Protein AF-A0AAW5CG52-F1 (afdb_monomer)

Foldseek 3Di:
DDQLVVVVFKDWDDKDKPPPQWDTWDWAFDDCPPVGGHIDTDGDGALQSVADDPPPDKDKMKMKTKIAGPDPPDPDDRIDIDIDIDIDDDFDKAKDFAFDPVQADPVSQAGEWEFDDAPFFQRFQVSRWGKAQDQDPRTPDHMDIPRDDVRWFPVFPKWKDWCWKAQLNRIDRDDDQWDWDDTHRRIIITGDLPDASQLRRCQHPSHIKTKMFIWTATSSGDIGGHDIHMYGYHRFKDQDFDPDAAFEADQPFFTKTFRPDQQRMATPVRHTFWDKDKDWDKDKDKFWDFQPPDQDWDKDAKDKDWPFAKDKDFDKDKDKDAAFAKKKKWKKWKWFDPALPDPDIDTDDMFMFMDSDQVQRVQQRVVVCCVVPVPCCQPVVVRNGMYMDTDDMDMDGHNHMDMGMTTDDMDIDHTDIDMDHMDIDGDDFDDGDDDDPVDDDDQQDDDGRIGIHIDIDIDIDIDTGCCNRFFPKDFKDWPQVPKAKPDVVVPRDDDPQWDWDDDGSMITIHGNDDFDDDKMKIWIWMWMAGSSHIHIDIHIYIYHTD

Solvent-accessible surface area (backbone atoms only — not comparable to full-atom values): 31001 Å² total; per-residue (Å²): 130,53,75,52,56,47,59,72,41,40,42,87,69,51,57,42,41,41,64,82,79,42,62,48,44,45,84,42,83,41,76,58,92,80,80,52,73,42,72,39,83,46,75,66,74,58,63,46,52,71,40,67,59,61,87,98,40,72,48,72,40,39,35,37,36,34,29,32,47,73,55,91,86,53,96,63,66,68,60,50,76,49,77,48,78,45,79,46,64,70,83,69,75,46,76,50,76,45,78,18,72,94,33,28,43,97,82,69,61,30,37,56,43,55,50,52,79,72,90,48,50,78,30,52,38,84,64,54,38,38,73,41,64,51,39,47,64,47,30,72,52,83,77,41,64,47,74,73,47,79,84,50,31,44,89,64,76,44,36,74,44,78,69,33,37,27,47,49,74,47,77,39,77,82,78,78,36,68,43,80,43,75,56,38,64,59,17,27,45,35,54,43,78,83,31,63,65,49,22,51,11,34,50,37,95,67,18,26,36,35,36,35,36,34,30,30,47,32,61,30,67,37,74,43,84,69,48,77,44,34,38,37,46,50,46,61,65,44,68,45,69,60,76,87,41,59,36,52,59,33,78,86,81,35,29,71,39,75,61,81,46,93,51,35,30,21,35,72,87,67,46,63,45,31,72,71,48,76,44,74,48,76,44,81,43,75,48,77,42,73,57,92,82,68,88,51,59,53,76,47,75,56,50,75,44,80,75,44,79,58,51,77,50,76,41,72,48,82,47,74,44,52,60,73,38,70,36,16,38,17,25,35,33,34,32,38,32,96,42,74,85,58,86,65,74,43,80,71,49,73,33,74,25,48,22,85,37,66,67,48,1,42,52,26,9,48,51,54,39,43,72,76,49,69,62,58,50,42,80,72,49,77,74,61,27,37,36,64,43,80,77,45,77,44,83,44,62,31,90,46,75,46,75,47,64,39,72,78,47,79,50,80,45,80,57,46,72,47,77,46,77,59,48,81,45,79,52,80,76,67,78,84,80,80,88,53,93,90,57,91,81,54,80,69,44,73,60,84,49,26,33,31,37,78,40,84,44,67,48,81,41,84,41,52,22,40,36,49,20,54,14,70,66,56,71,70,44,72,41,79,87,70,41,33,32,74,44,70,93,60,76,25,38,71,58,91,47,50,48,78,46,77,58,79,58,27,41,39,42,34,38,77,53,79,83,57,87,64,70,48,43,40,40,30,40,30,36,35,39,33,48,64,36,53,44,70,43,65,43,47,37,37,39,34,48,118

Radius of gyration: 64.01 Å; Cα contacts (8 Å, |Δi|>4): 1192; chains: 1; bounding box: 187×38×123 Å

Structure (mmCIF, N/CA/C/O backbone):
data_AF-A0AAW5CG52-F1
#
_entry.id   AF-A0AAW5CG52-F1
#
loop_
_atom_site.group_PDB
_atom_site.id
_atom_site.type_symbol
_atom_site.label_atom_id
_atom_site.label_alt_id
_atom_site.label_comp_id
_atom_site.label_asym_id
_atom_site.label_entity_id
_atom_site.label_seq_id
_atom_site.pdbx_PDB_ins_code
_atom_site.Cartn_x
_atom_site.Cartn_y
_atom_site.Cartn_z
_atom_site.occupancy
_atom_site.B_iso_or_equiv
_atom_site.auth_seq_id
_atom_site.auth_comp_id
_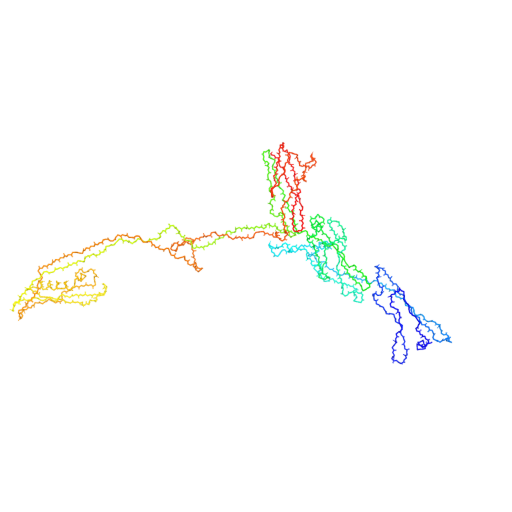atom_site.auth_asym_id
_atom_site.auth_atom_id
_atom_site.pdbx_PDB_model_num
ATOM 1 N N . MET A 1 1 ? -37.114 1.834 74.670 1.00 76.44 1 MET A N 1
ATOM 2 C CA . MET A 1 1 ? -36.264 0.642 74.522 1.00 76.44 1 MET A CA 1
ATOM 3 C C . MET A 1 1 ? -34.860 1.117 74.202 1.00 76.44 1 MET A C 1
ATOM 5 O O . MET A 1 1 ? -34.711 1.917 73.282 1.00 76.44 1 MET A O 1
ATOM 9 N N . SER A 1 2 ? -33.869 0.709 74.987 1.00 83.44 2 SER A N 1
ATOM 10 C CA . SER A 1 2 ? -32.454 0.960 74.707 1.00 83.44 2 SER A CA 1
ATOM 11 C C . SER A 1 2 ? -31.980 0.132 73.503 1.00 83.44 2 SER A C 1
ATOM 13 O O . SER A 1 2 ? -32.648 -0.808 73.071 1.00 83.44 2 SER A O 1
ATOM 15 N N . HIS A 1 3 ? -30.823 0.476 72.936 1.00 80.69 3 HIS A N 1
ATOM 16 C CA . HIS A 1 3 ? -30.243 -0.280 71.821 1.00 80.69 3 HIS A CA 1
ATOM 17 C C . HIS A 1 3 ? -29.968 -1.747 72.201 1.00 80.69 3 HIS A C 1
ATOM 19 O O . HIS A 1 3 ? -30.237 -2.657 71.420 1.00 80.69 3 HIS A O 1
ATOM 25 N N . GLU A 1 4 ? -29.484 -1.980 73.421 1.00 80.12 4 GLU A N 1
ATOM 26 C CA . GLU A 1 4 ? -29.243 -3.316 73.970 1.00 80.12 4 GLU A CA 1
ATOM 27 C C . GLU A 1 4 ? -30.553 -4.090 74.194 1.00 80.12 4 GLU A C 1
ATOM 29 O O . GLU A 1 4 ? -30.682 -5.237 73.766 1.00 80.12 4 GLU A O 1
ATOM 34 N N . GLU A 1 5 ? -31.569 -3.448 74.784 1.00 83.94 5 GLU A N 1
ATOM 35 C CA . GLU A 1 5 ? -32.899 -4.047 74.960 1.00 83.94 5 GLU A CA 1
ATOM 36 C C . GLU A 1 5 ? -33.520 -4.450 73.615 1.00 83.94 5 GLU A C 1
ATOM 38 O O . GLU A 1 5 ? -34.152 -5.503 73.515 1.00 83.94 5 GLU A O 1
ATOM 43 N N . PHE A 1 6 ? -33.308 -3.655 72.562 1.00 87.94 6 PHE A N 1
ATOM 44 C CA . PHE A 1 6 ? -33.774 -3.969 71.213 1.00 87.94 6 PHE A CA 1
ATOM 45 C C . PHE A 1 6 ? -33.135 -5.245 70.671 1.00 87.94 6 PHE A C 1
ATOM 47 O O . PHE A 1 6 ? -33.846 -6.172 70.273 1.00 87.94 6 PHE A O 1
ATOM 54 N N . TRP A 1 7 ? -31.807 -5.344 70.701 1.00 86.94 7 TRP A N 1
ATOM 55 C CA . TRP A 1 7 ? -31.115 -6.520 70.167 1.00 86.94 7 TRP A CA 1
ATOM 56 C C . TRP A 1 7 ? -31.292 -7.786 71.008 1.00 86.94 7 TRP A C 1
ATOM 58 O O . TRP A 1 7 ? -31.143 -8.884 70.466 1.00 86.94 7 TRP A O 1
ATOM 68 N N . ASN A 1 8 ? -31.659 -7.648 72.284 1.00 85.00 8 ASN A N 1
ATOM 69 C CA . ASN A 1 8 ? -32.071 -8.763 73.138 1.00 85.00 8 ASN A CA 1
ATOM 70 C C . ASN A 1 8 ? -33.519 -9.214 72.866 1.00 85.00 8 ASN A C 1
ATOM 72 O O . ASN A 1 8 ? -33.818 -10.404 72.963 1.00 85.00 8 ASN A O 1
ATOM 76 N N . THR A 1 9 ? -34.409 -8.296 72.474 1.00 88.81 9 THR A N 1
ATOM 77 C CA . THR A 1 9 ? -35.829 -8.593 72.198 1.00 88.81 9 THR A CA 1
ATOM 78 C C . THR A 1 9 ? -36.044 -9.253 70.831 1.00 88.81 9 THR A C 1
ATOM 80 O O . THR A 1 9 ? -36.913 -10.116 70.688 1.00 88.81 9 THR A O 1
ATOM 83 N N . TYR A 1 10 ? -35.256 -8.879 69.820 1.00 90.75 10 TYR A N 1
ATOM 84 C CA . TYR A 1 10 ? -35.473 -9.286 68.428 1.00 90.75 10 TYR A CA 1
ATOM 85 C C . TYR A 1 10 ? -34.396 -10.248 67.891 1.00 90.75 10 TYR A C 1
ATOM 87 O O . TYR A 1 10 ? -33.204 -10.107 68.168 1.00 90.75 10 TYR A O 1
ATOM 95 N N . GLU A 1 11 ? -34.790 -11.217 67.057 1.00 90.69 11 GLU A N 1
ATOM 96 C CA . GLU A 1 11 ? -33.871 -12.015 66.220 1.00 90.69 11 GLU A CA 1
ATOM 97 C C . GLU A 1 11 ? -34.181 -11.939 64.740 1.00 90.69 11 GLU A C 1
ATOM 99 O O . GLU A 1 11 ? -35.307 -11.675 64.335 1.00 90.69 11 GLU A O 1
ATOM 104 N N . PHE A 1 12 ? -33.157 -12.234 63.942 1.00 93.38 12 PHE A N 1
ATOM 105 C CA . PHE A 1 12 ? -33.277 -12.414 62.508 1.00 93.38 12 PHE A CA 1
ATOM 106 C C . PHE A 1 12 ? -34.342 -13.465 62.168 1.00 93.38 12 PHE A C 1
ATOM 108 O O . PHE A 1 12 ? -34.324 -14.574 62.704 1.00 93.38 12 PHE A O 1
ATOM 115 N N . LEU A 1 13 ? -35.259 -13.101 61.272 1.00 95.25 13 LEU A N 1
ATOM 116 C CA . LEU A 1 13 ? -36.261 -13.998 60.705 1.00 95.25 13 LEU A CA 1
ATOM 117 C C . LEU A 1 13 ? -35.936 -14.315 59.242 1.00 95.25 13 LEU A C 1
ATOM 119 O O . LEU A 1 13 ? -35.847 -15.483 58.876 1.00 95.25 13 LEU A O 1
ATOM 123 N N . SER A 1 14 ? -35.780 -13.289 58.404 1.00 95.75 14 SER A N 1
ATOM 124 C CA . SER A 1 14 ? -35.565 -13.459 56.963 1.00 95.75 14 SER A CA 1
ATOM 125 C C . SER A 1 14 ? -34.978 -12.205 56.324 1.00 95.75 14 SER A C 1
ATOM 127 O O . SER A 1 14 ? -35.132 -11.103 56.850 1.00 95.75 14 SER A O 1
ATOM 129 N N . ALA A 1 15 ? -34.374 -12.358 55.146 1.00 96.31 15 ALA A N 1
ATOM 130 C CA . ALA A 1 15 ? -33.978 -11.243 54.298 1.00 96.31 15 ALA A CA 1
ATOM 131 C C . ALA A 1 15 ? -34.286 -11.535 52.826 1.00 96.31 15 ALA A C 1
ATOM 133 O O . ALA A 1 15 ? -34.173 -12.677 52.382 1.00 96.31 15 ALA A O 1
ATOM 134 N N . THR A 1 16 ? -34.682 -10.507 52.080 1.00 96.00 16 THR A N 1
ATOM 135 C CA . THR A 1 16 ? -35.084 -10.610 50.669 1.00 96.00 16 THR A CA 1
ATOM 136 C C . THR A 1 16 ? -34.613 -9.398 49.876 1.00 96.00 16 THR A C 1
ATOM 138 O O . THR A 1 16 ? -34.483 -8.308 50.430 1.00 96.00 16 THR A O 1
ATOM 141 N N . THR A 1 17 ? -34.409 -9.570 48.572 1.00 95.94 17 THR A N 1
ATOM 142 C CA . THR A 1 17 ? -34.027 -8.514 47.622 1.00 95.94 17 THR A CA 1
ATOM 143 C C . THR A 1 17 ? -34.929 -8.541 46.393 1.00 95.94 17 THR A C 1
ATOM 145 O O . THR A 1 17 ? -35.410 -9.598 45.984 1.00 95.94 17 THR A O 1
ATOM 148 N N . THR A 1 18 ? -35.167 -7.373 45.801 1.00 90.88 18 THR A N 1
ATOM 149 C CA . THR A 1 18 ? -35.797 -7.233 44.484 1.00 90.88 18 THR A CA 1
ATOM 150 C C . THR A 1 18 ? -34.925 -6.317 43.622 1.00 90.88 18 THR A C 1
ATOM 152 O O . THR A 1 18 ? -34.644 -5.190 44.038 1.00 90.88 18 THR A O 1
ATOM 155 N N . PRO A 1 19 ? -34.488 -6.754 42.426 1.00 86.88 19 PRO A N 1
ATOM 156 C CA . PRO A 1 19 ? -34.724 -8.065 41.805 1.00 86.88 19 PRO A CA 1
ATOM 157 C C . PRO A 1 19 ? -33.973 -9.220 42.497 1.00 86.88 19 PRO A C 1
ATOM 159 O O . PRO A 1 19 ? -33.015 -8.997 43.236 1.00 86.88 19 PRO A O 1
ATOM 162 N N . MET A 1 20 ? -34.401 -10.461 42.231 1.00 81.62 20 MET A N 1
ATOM 163 C CA . MET A 1 20 ? -33.695 -11.668 42.685 1.00 81.62 20 MET A CA 1
ATOM 164 C C . MET A 1 20 ? -32.284 -11.742 42.077 1.00 81.62 20 MET A C 1
ATOM 166 O O . MET A 1 20 ? -32.078 -11.325 40.938 1.00 81.62 20 MET A O 1
ATOM 170 N N . GLY A 1 21 ? -31.325 -12.296 42.826 1.00 84.88 21 GLY A N 1
ATOM 171 C CA . GLY A 1 21 ? -29.920 -12.424 42.407 1.00 84.88 21 GLY A CA 1
ATOM 172 C C . GLY A 1 21 ? -28.967 -11.390 43.019 1.00 84.88 21 GLY A C 1
ATOM 173 O O . GLY A 1 21 ? -27.760 -11.530 42.858 1.00 84.88 21 GLY A O 1
ATOM 174 N N . ILE A 1 22 ? -29.491 -10.404 43.758 1.00 93.19 22 ILE A N 1
ATOM 175 C CA . ILE A 1 22 ? -28.695 -9.500 44.603 1.00 93.19 22 ILE A CA 1
ATOM 176 C C . ILE A 1 22 ? -28.504 -10.123 45.986 1.00 93.19 22 ILE A C 1
ATOM 178 O O . ILE A 1 22 ? -29.476 -10.606 46.580 1.00 93.19 22 ILE A O 1
ATOM 182 N N . THR A 1 23 ? -27.289 -10.044 46.526 1.00 95.19 23 THR A N 1
ATOM 183 C CA . THR A 1 23 ? -26.966 -10.453 47.898 1.00 95.19 23 THR A CA 1
ATOM 184 C C . THR A 1 23 ? -27.914 -9.788 48.891 1.00 95.19 23 THR A C 1
ATOM 186 O O . THR A 1 23 ? -28.120 -8.574 48.866 1.00 95.19 23 THR A O 1
ATOM 189 N N . VAL A 1 24 ? -28.526 -10.593 49.759 1.00 95.19 24 VAL A N 1
ATOM 190 C CA . VAL A 1 24 ? -29.488 -10.116 50.760 1.00 95.19 24 VAL A CA 1
ATOM 191 C C . VAL A 1 24 ? -28.786 -9.392 51.919 1.00 95.19 24 VAL A C 1
ATOM 193 O O . VAL A 1 24 ? -27.628 -9.689 52.214 1.00 95.19 24 VAL A O 1
ATOM 196 N N . PRO A 1 25 ? -29.456 -8.442 52.597 1.00 96.38 25 PRO A N 1
ATOM 197 C CA . PRO A 1 25 ? -28.904 -7.779 53.772 1.00 96.38 25 PRO A CA 1
ATOM 198 C C . PRO A 1 25 ? -28.652 -8.769 54.912 1.00 96.38 25 PRO A C 1
ATOM 200 O O . PRO A 1 25 ? -29.368 -9.759 55.078 1.00 96.38 25 PRO A O 1
ATOM 203 N N . THR A 1 26 ? -27.648 -8.471 55.726 1.00 94.50 26 THR A N 1
ATOM 204 C CA . THR A 1 26 ? -27.179 -9.298 56.836 1.00 94.50 26 THR A CA 1
ATOM 205 C C . THR A 1 26 ? -27.194 -8.520 58.147 1.00 94.50 26 THR A C 1
ATOM 207 O O . THR A 1 26 ? -27.181 -7.286 58.187 1.00 94.50 26 THR A O 1
ATOM 210 N N . LEU A 1 27 ? -27.238 -9.268 59.248 1.00 91.25 27 LEU A N 1
ATOM 211 C CA . LEU A 1 27 ? -27.072 -8.737 60.593 1.00 91.25 27 LEU A CA 1
ATOM 212 C C . LEU A 1 27 ? -25.641 -9.035 61.059 1.00 91.25 27 LEU A C 1
ATOM 214 O O . LEU A 1 27 ? -25.304 -10.188 61.317 1.00 91.25 27 LEU A O 1
ATOM 218 N N . GLU A 1 28 ? -24.807 -8.004 61.142 1.00 88.69 28 GLU A N 1
ATOM 219 C CA . GLU A 1 28 ? -23.391 -8.086 61.510 1.00 88.69 28 GLU A CA 1
ATOM 220 C C . GLU A 1 28 ? -23.169 -7.676 62.974 1.00 88.69 28 GLU A C 1
ATOM 222 O O . GLU A 1 28 ? -23.951 -6.919 63.559 1.00 88.69 28 GLU A O 1
ATOM 227 N N . SER A 1 29 ? -22.080 -8.158 63.578 1.00 83.31 29 SER A N 1
ATOM 228 C CA . SER A 1 29 ? -21.650 -7.706 64.906 1.00 83.31 29 SER A CA 1
ATOM 229 C C . SER A 1 29 ? -21.247 -6.227 64.870 1.00 83.31 29 SER A C 1
ATOM 231 O O . SER A 1 29 ? -20.554 -5.772 63.958 1.00 83.31 29 SER A O 1
ATOM 233 N N . GLY A 1 30 ? -21.703 -5.455 65.854 1.00 74.38 30 GLY A N 1
ATOM 234 C CA . GLY A 1 30 ? -21.356 -4.049 66.033 1.00 74.38 30 GLY A CA 1
ATOM 235 C C . GLY A 1 30 ? -20.038 -3.843 66.789 1.00 74.38 30 GLY A C 1
ATOM 236 O O . GLY A 1 30 ? -19.299 -4.788 67.051 1.00 74.38 30 GLY A O 1
ATOM 237 N N . ASN A 1 31 ? -19.717 -2.582 67.100 1.00 68.88 31 ASN A N 1
ATOM 238 C CA . ASN A 1 31 ? -18.488 -2.243 67.823 1.00 68.88 31 ASN A CA 1
ATOM 239 C C . ASN A 1 31 ? -18.659 -2.569 69.316 1.00 68.88 31 ASN A C 1
ATOM 241 O O . ASN A 1 31 ? -19.675 -2.198 69.904 1.00 68.88 31 ASN A O 1
ATOM 245 N N . SER A 1 32 ? -17.690 -3.258 69.919 1.00 61.28 32 SER A N 1
ATOM 246 C CA . SER A 1 32 ? -17.800 -3.813 71.277 1.00 61.28 32 SER A CA 1
ATOM 247 C C . SER A 1 32 ? -17.046 -3.005 72.337 1.00 61.28 32 SER A C 1
ATOM 249 O O . SER A 1 32 ? -16.676 -3.563 73.369 1.00 61.28 32 SER A O 1
ATOM 251 N N . THR A 1 33 ? -16.772 -1.720 72.090 1.00 60.31 33 THR A N 1
ATOM 252 C CA . THR A 1 33 ? -15.869 -0.902 72.921 1.00 60.31 33 THR A CA 1
ATOM 253 C C . THR A 1 33 ? -16.277 -0.790 74.393 1.00 60.31 33 THR A C 1
ATOM 255 O O . THR A 1 33 ? -15.394 -0.598 75.218 1.00 60.31 33 THR A O 1
ATOM 258 N N . ASP A 1 34 ? -17.550 -1.032 74.733 1.00 57.59 34 ASP A N 1
ATOM 259 C CA . ASP A 1 34 ? -18.067 -0.930 76.109 1.00 57.59 34 ASP A CA 1
ATOM 260 C C . ASP A 1 34 ? -18.728 -2.225 76.631 1.00 57.59 34 ASP A C 1
ATOM 262 O O . ASP A 1 34 ? -19.533 -2.191 77.559 1.00 57.59 34 ASP A O 1
ATOM 266 N N . GLY A 1 35 ? -18.455 -3.386 76.021 1.00 57.56 35 GLY A N 1
ATOM 267 C CA . GLY A 1 35 ? -19.015 -4.673 76.475 1.00 57.56 35 GLY A CA 1
ATOM 268 C C . GLY A 1 35 ? -20.522 -4.868 76.230 1.00 57.56 35 GLY A C 1
ATOM 269 O O . GLY A 1 35 ? -21.061 -5.914 76.585 1.00 57.56 35 GLY A O 1
ATOM 270 N N . GLN A 1 36 ? -21.198 -3.911 75.585 1.00 60.28 36 GLN A N 1
ATOM 271 C CA . GLN A 1 36 ? -22.591 -4.040 75.146 1.00 60.28 36 GLN A CA 1
ATOM 272 C C . GLN A 1 36 ? -22.680 -4.751 73.786 1.00 60.28 36 GLN A C 1
ATOM 274 O O . GLN A 1 36 ? -21.950 -4.428 72.844 1.00 60.28 36 GLN A O 1
ATOM 279 N N . LEU A 1 37 ? -23.610 -5.706 73.662 1.00 61.94 37 LEU A N 1
ATOM 280 C CA . LEU A 1 37 ? -23.945 -6.361 72.394 1.00 61.94 37 LEU A CA 1
ATOM 281 C C . LEU A 1 37 ? -24.618 -5.352 71.455 1.00 61.94 37 LEU A C 1
ATOM 283 O O . LEU A 1 37 ? -25.829 -5.140 71.503 1.00 61.94 37 LEU A O 1
ATOM 287 N N . THR A 1 38 ? -23.840 -4.744 70.565 1.00 72.44 38 THR A N 1
ATOM 288 C CA . THR A 1 38 ? -24.375 -3.935 69.466 1.00 72.44 38 THR A CA 1
ATOM 289 C C . THR A 1 38 ? -24.405 -4.775 68.190 1.00 72.44 38 THR A C 1
ATOM 291 O O . THR A 1 38 ? -23.504 -5.578 67.942 1.00 72.44 38 THR A O 1
ATOM 294 N N . LYS A 1 39 ? -25.455 -4.639 67.372 1.00 83.69 39 LYS A N 1
ATOM 295 C CA . LYS A 1 39 ? -25.532 -5.247 66.032 1.00 83.69 39 LYS A CA 1
ATOM 296 C C . LYS A 1 39 ? -25.749 -4.167 64.982 1.00 83.69 39 LYS A C 1
ATOM 298 O O . LYS A 1 39 ? -26.276 -3.094 65.277 1.00 83.69 39 LYS A O 1
ATOM 303 N N . LYS A 1 40 ? -25.341 -4.451 63.750 1.00 86.69 40 LYS A N 1
ATOM 304 C CA . LYS A 1 40 ? -25.490 -3.568 62.590 1.00 86.69 40 LYS A CA 1
ATOM 305 C C . LYS A 1 40 ? -26.245 -4.300 61.492 1.00 86.69 40 LYS A C 1
ATOM 307 O O . LYS A 1 40 ? -25.965 -5.462 61.221 1.00 86.69 40 LYS A O 1
ATOM 312 N N . VAL A 1 41 ? -27.194 -3.621 60.858 1.00 90.44 41 VAL A N 1
ATOM 313 C CA . VAL A 1 41 ? -27.843 -4.134 59.647 1.00 90.44 41 VAL A CA 1
ATOM 314 C C . VAL A 1 41 ? -27.050 -3.619 58.453 1.00 90.44 41 VAL A C 1
ATOM 316 O O . VAL A 1 41 ? -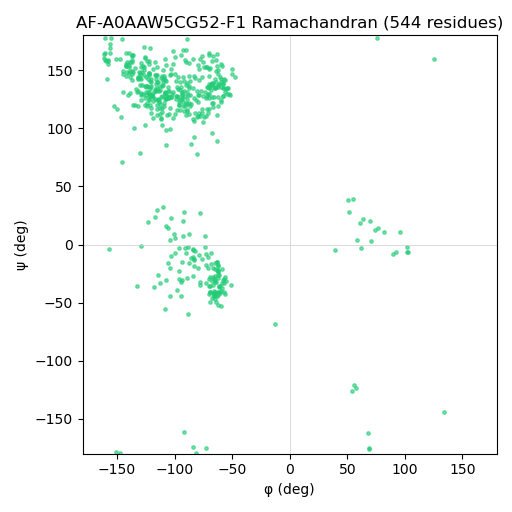26.916 -2.407 58.285 1.00 90.44 41 VAL A O 1
ATOM 319 N N . CYS A 1 42 ? -26.497 -4.521 57.651 1.00 91.69 42 CYS A N 1
ATOM 320 C CA . CYS A 1 42 ? -25.638 -4.181 56.523 1.00 91.69 42 CYS A CA 1
ATOM 321 C C . CYS A 1 42 ? -26.187 -4.783 55.234 1.00 91.69 42 CYS A C 1
ATOM 323 O O . CYS A 1 42 ? -26.576 -5.944 55.198 1.00 91.69 42 CYS A O 1
ATOM 325 N N . TRP A 1 43 ? -26.180 -4.005 54.155 1.00 94.56 43 TRP A N 1
ATOM 326 C CA . TRP A 1 43 ? -26.466 -4.511 52.818 1.00 94.56 43 TRP A CA 1
ATOM 327 C C . TRP A 1 43 ? -25.243 -4.287 51.934 1.00 94.56 43 TRP A C 1
ATOM 329 O O . TRP A 1 43 ? -24.891 -3.149 51.633 1.00 94.56 43 TRP A O 1
ATOM 339 N N . LYS A 1 44 ? -24.556 -5.378 51.588 1.00 91.94 44 LYS A N 1
ATOM 340 C CA . LYS A 1 44 ? -23.328 -5.377 50.787 1.00 91.94 44 LYS A CA 1
ATOM 341 C C . LYS A 1 44 ? -23.557 -6.247 49.558 1.00 91.94 44 LYS A C 1
ATOM 343 O O . LYS A 1 44 ? -23.937 -7.404 49.697 1.00 91.94 44 LYS A O 1
ATOM 348 N N . PHE A 1 45 ? -23.324 -5.684 48.382 1.00 90.88 45 PHE A N 1
ATOM 349 C CA . PHE A 1 45 ? -23.406 -6.371 47.096 1.00 90.88 45 PHE A CA 1
ATOM 350 C C . PHE A 1 45 ? -22.371 -5.774 46.143 1.00 90.88 45 PHE A C 1
ATOM 352 O O . PHE A 1 45 ? -21.881 -4.660 46.349 1.00 90.88 45 PHE A O 1
ATOM 359 N N . THR A 1 46 ? -22.012 -6.523 45.111 1.00 88.56 46 THR A N 1
ATOM 360 C CA . THR A 1 46 ? -21.024 -6.109 44.111 1.00 88.56 46 THR A CA 1
ATOM 361 C C . THR A 1 46 ? -21.674 -5.394 42.927 1.00 88.56 46 THR A C 1
ATOM 363 O O . THR A 1 46 ? -22.851 -5.595 42.627 1.00 88.56 46 THR A O 1
ATOM 366 N N . HIS A 1 47 ? -20.892 -4.600 42.186 1.00 85.25 47 HIS A N 1
ATOM 367 C CA . HIS A 1 47 ? -21.372 -3.961 40.955 1.00 85.25 47 HIS A CA 1
ATOM 368 C C . HIS A 1 47 ? -21.889 -4.991 39.933 1.00 85.25 47 HIS A C 1
ATOM 370 O O . HIS A 1 47 ? -22.872 -4.744 39.241 1.00 85.25 47 HIS A O 1
ATOM 376 N N . ARG A 1 48 ? -21.282 -6.186 39.892 1.00 86.88 48 ARG A N 1
ATOM 377 C CA . ARG A 1 48 ? -21.680 -7.282 38.999 1.00 86.88 48 ARG A CA 1
ATOM 378 C C . ARG A 1 48 ? -23.108 -7.770 39.247 1.00 86.88 48 ARG A C 1
ATOM 380 O O . ARG A 1 48 ? -23.806 -8.094 38.292 1.00 86.88 48 ARG A O 1
ATOM 387 N N . GLU A 1 49 ? -23.547 -7.803 40.503 1.00 90.25 49 GLU A N 1
ATOM 388 C CA . GLU A 1 49 ? -24.892 -8.262 40.874 1.00 90.25 49 GLU A CA 1
ATOM 389 C C . GLU A 1 49 ? -25.988 -7.328 40.350 1.00 90.25 49 GLU A C 1
ATOM 391 O O . GLU A 1 49 ? -27.084 -7.783 40.034 1.00 90.25 49 GLU A O 1
ATOM 396 N N . ILE A 1 50 ? -25.687 -6.037 40.166 1.00 88.06 50 ILE A N 1
ATOM 397 C CA . ILE A 1 50 ? -26.636 -5.056 39.618 1.00 88.06 50 ILE A CA 1
ATOM 398 C C . ILE A 1 50 ? -27.118 -5.476 38.220 1.00 88.06 50 ILE A C 1
ATOM 400 O O . ILE A 1 50 ? -28.285 -5.244 37.880 1.00 88.06 50 ILE A O 1
ATOM 404 N N . GLY A 1 51 ? -26.253 -6.129 37.436 1.00 86.06 51 GLY A N 1
ATOM 405 C CA . GLY A 1 51 ? -26.491 -6.472 36.035 1.00 86.06 51 GLY A CA 1
ATOM 406 C C . GLY A 1 51 ? -26.524 -5.246 35.117 1.00 86.06 51 GLY A C 1
ATOM 407 O O . GLY A 1 51 ? -26.291 -4.118 35.559 1.00 86.06 51 GLY A O 1
ATOM 408 N N . ASN A 1 52 ? -26.814 -5.479 33.835 1.00 85.25 52 ASN A N 1
ATOM 409 C CA . ASN A 1 52 ? -26.792 -4.431 32.815 1.00 85.25 52 ASN A CA 1
ATOM 410 C C . ASN A 1 52 ? -27.802 -3.311 33.103 1.00 85.25 52 ASN A C 1
ATOM 412 O O . ASN A 1 52 ? -28.961 -3.568 33.451 1.00 85.25 52 ASN A O 1
ATOM 416 N N . LEU A 1 53 ? -27.372 -2.072 32.883 1.00 85.50 53 LEU A N 1
ATOM 417 C CA . LEU A 1 53 ? -28.187 -0.868 32.961 1.00 85.50 53 LEU A CA 1
ATOM 418 C C . LEU A 1 53 ? -28.273 -0.237 31.562 1.00 85.50 53 LEU A C 1
ATOM 420 O O . LEU A 1 53 ? -27.278 0.295 31.049 1.00 85.50 53 LEU A O 1
ATOM 424 N N . PRO A 1 54 ? -29.459 -0.252 30.920 1.00 77.31 54 PRO A N 1
ATOM 425 C CA . PRO A 1 54 ? -29.670 0.469 29.672 1.00 77.31 54 PRO A CA 1
ATOM 426 C C . PRO A 1 54 ? -29.205 1.928 29.765 1.00 77.31 54 PRO A C 1
ATOM 428 O O . PRO A 1 54 ? -29.299 2.570 30.817 1.00 77.31 54 PRO A O 1
ATOM 431 N N . VAL A 1 55 ? -28.706 2.463 28.651 1.00 78.62 55 VAL A N 1
ATOM 432 C CA . VAL A 1 55 ? -28.264 3.863 28.565 1.00 78.62 55 VAL A CA 1
ATOM 433 C C . VAL A 1 55 ? -29.404 4.784 29.017 1.00 78.62 55 VAL A C 1
ATOM 435 O O . VAL A 1 55 ? -30.551 4.587 28.623 1.00 78.62 55 VAL A O 1
ATOM 438 N N . ASN A 1 56 ? -29.090 5.773 29.857 1.00 78.75 56 ASN A N 1
ATOM 439 C CA . ASN A 1 56 ? -30.049 6.726 30.435 1.00 78.75 56 ASN A CA 1
ATOM 440 C C . ASN A 1 56 ? -31.160 6.110 31.308 1.00 78.75 56 ASN A C 1
ATOM 442 O O . ASN A 1 56 ? -32.162 6.772 31.572 1.00 78.75 56 ASN A O 1
ATOM 446 N N . SER A 1 57 ? -30.990 4.876 31.787 1.00 79.88 57 SER A N 1
ATOM 447 C CA . SER A 1 57 ? -31.910 4.264 32.747 1.00 79.88 57 SER A CA 1
ATOM 448 C C . SER A 1 57 ? -31.344 4.270 34.169 1.00 79.88 57 SER A C 1
ATOM 450 O O . SER A 1 57 ? -30.129 4.221 34.386 1.00 79.88 57 SER A O 1
ATOM 452 N N . SER A 1 58 ? -32.245 4.322 35.149 1.00 85.06 58 SER A N 1
ATOM 453 C CA . SER A 1 58 ? -31.948 4.006 36.543 1.00 85.06 58 SER A CA 1
ATOM 454 C C . SER A 1 58 ? -32.628 2.701 36.927 1.00 85.06 58 SER A C 1
ATOM 456 O O . SER A 1 58 ? -33.711 2.382 36.432 1.00 85.06 58 SER A O 1
ATOM 458 N N . LYS A 1 59 ? -32.023 1.968 37.853 1.00 88.12 59 LYS A N 1
ATOM 459 C CA . LYS A 1 59 ? -32.595 0.756 38.431 1.00 88.12 59 LYS A CA 1
ATOM 460 C C . LYS A 1 59 ? -32.731 0.950 39.928 1.00 88.12 59 LYS A C 1
ATOM 462 O O . LYS A 1 59 ? -31.766 1.309 40.597 1.00 88.12 59 LYS A O 1
ATOM 467 N N . THR A 1 60 ? -33.922 0.694 40.447 1.00 91.38 60 THR A N 1
ATOM 468 C CA . THR A 1 60 ? -34.153 0.673 41.889 1.00 91.38 60 THR A CA 1
ATOM 469 C C . THR A 1 60 ? -33.936 -0.743 42.397 1.00 91.38 60 THR A C 1
ATOM 471 O O . THR A 1 60 ? -34.494 -1.700 41.859 1.00 91.38 60 THR A O 1
ATOM 474 N N . LEU A 1 61 ? -33.099 -0.872 43.416 1.00 93.00 61 LEU A N 1
ATOM 475 C CA . LEU A 1 61 ? -32.857 -2.097 44.156 1.00 93.00 61 LEU A CA 1
ATOM 476 C C . LEU A 1 61 ? -33.519 -1.935 45.520 1.00 93.00 61 LEU A C 1
ATOM 478 O O . LEU A 1 61 ? -33.238 -0.967 46.232 1.00 93.00 61 LEU A O 1
ATOM 482 N N . THR A 1 62 ? -34.373 -2.879 45.892 1.00 94.75 62 THR A N 1
ATOM 483 C CA . THR A 1 62 ? -34.966 -2.910 47.228 1.00 94.75 62 THR A CA 1
ATOM 484 C C . THR A 1 62 ? -34.505 -4.137 47.988 1.00 94.75 62 THR A C 1
ATOM 486 O O . THR A 1 62 ? -34.304 -5.212 47.417 1.00 94.75 62 THR A O 1
ATOM 489 N N . ALA A 1 63 ? -34.340 -3.983 49.296 1.00 96.50 63 ALA A N 1
ATOM 490 C CA . ALA A 1 63 ? -34.068 -5.093 50.187 1.00 96.50 63 ALA A CA 1
ATOM 491 C C . ALA A 1 63 ? -34.850 -4.957 51.484 1.00 96.50 63 ALA A C 1
ATOM 493 O O . ALA A 1 63 ? -35.115 -3.853 51.957 1.00 96.50 63 ALA A O 1
ATOM 494 N N . GLN A 1 64 ? -35.195 -6.090 52.079 1.00 96.44 64 GLN A N 1
ATOM 495 C CA . GLN A 1 64 ? -35.823 -6.141 53.388 1.00 96.44 64 GLN A CA 1
ATOM 496 C C . GLN A 1 64 ? -35.060 -7.097 54.290 1.00 96.44 64 GLN A C 1
ATOM 498 O O . GLN A 1 64 ? -34.691 -8.190 53.865 1.00 96.44 64 GLN A O 1
ATOM 503 N N . LEU A 1 65 ? -34.848 -6.688 55.540 1.00 97.00 65 LEU A N 1
ATOM 504 C CA . LEU A 1 65 ? -34.399 -7.553 56.624 1.00 97.00 65 LEU A CA 1
ATOM 505 C C . LEU A 1 65 ? -35.456 -7.531 57.722 1.00 97.00 65 LEU A C 1
ATOM 507 O O . LEU A 1 65 ? -35.750 -6.486 58.303 1.00 97.00 65 LEU A O 1
ATOM 511 N N . VAL A 1 66 ? -36.040 -8.693 57.987 1.00 96.75 66 VAL A N 1
ATOM 512 C CA . VAL A 1 66 ? -37.124 -8.864 58.948 1.00 96.75 66 VAL A CA 1
ATOM 513 C C . VAL A 1 66 ? -36.558 -9.476 60.217 1.00 96.75 66 VAL A C 1
ATOM 515 O O . VAL A 1 66 ? -35.915 -10.528 60.187 1.00 96.75 66 VAL A O 1
ATOM 518 N N . LEU A 1 67 ? -36.833 -8.825 61.339 1.00 94.94 67 LEU A N 1
ATOM 519 C CA . LEU A 1 67 ? -36.636 -9.373 62.668 1.00 94.94 67 LEU A CA 1
ATOM 520 C C . LEU A 1 67 ? -37.983 -9.790 63.258 1.00 94.94 67 LEU A C 1
ATOM 522 O O . LEU A 1 67 ? -38.990 -9.119 63.030 1.00 94.94 67 LEU A O 1
ATOM 526 N N . LYS A 1 68 ? -37.997 -10.858 64.053 1.00 94.44 68 LYS A N 1
ATOM 527 C CA . LYS A 1 68 ? -39.148 -11.267 64.867 1.00 94.44 68 LYS A CA 1
ATOM 528 C C . LYS A 1 68 ? -38.867 -11.038 66.346 1.00 94.44 68 LYS A C 1
ATOM 530 O O . LYS A 1 68 ? -37.732 -11.199 66.804 1.00 94.44 68 LYS A O 1
ATOM 535 N N . ASN A 1 69 ? -39.901 -10.668 67.084 1.00 93.31 69 ASN A N 1
ATOM 536 C CA . ASN A 1 69 ? -39.857 -10.576 68.535 1.00 93.31 69 ASN A CA 1
ATOM 537 C C . ASN A 1 69 ? -39.797 -11.987 69.137 1.00 93.31 69 ASN A C 1
ATOM 539 O O . ASN A 1 69 ? -40.587 -12.858 68.771 1.00 93.31 69 ASN A O 1
ATOM 543 N N . LYS A 1 70 ? -38.846 -12.228 70.041 1.00 89.12 70 LYS A N 1
ATOM 544 C CA . LYS A 1 70 ? -38.679 -13.526 70.716 1.00 89.12 70 LYS A CA 1
ATOM 545 C C . LYS A 1 70 ? -39.602 -13.700 71.916 1.00 89.12 70 LYS A C 1
ATOM 547 O O . LYS A 1 70 ? -39.773 -14.813 72.406 1.00 89.12 70 LYS A O 1
ATOM 552 N N . VAL A 1 71 ? -40.141 -12.599 72.429 1.00 83.44 71 VAL A N 1
ATOM 553 C CA . VAL A 1 71 ? -40.868 -12.547 73.693 1.00 83.44 71 VAL A CA 1
ATOM 554 C C . VAL A 1 71 ? -42.360 -12.465 73.388 1.00 83.44 71 VAL A C 1
ATOM 556 O O . VAL A 1 71 ? -42.889 -11.396 73.097 1.00 83.44 71 VAL A O 1
ATOM 559 N N . SER A 1 72 ? -43.052 -13.602 73.469 1.00 71.25 72 SER A N 1
ATOM 560 C CA . SER A 1 72 ? -44.481 -13.734 73.133 1.00 71.25 72 SER A CA 1
ATOM 561 C C . SER A 1 72 ? -45.425 -12.894 74.005 1.00 71.25 72 SER A C 1
ATOM 563 O O . SER A 1 72 ? -46.558 -12.645 73.609 1.00 71.25 72 SER A O 1
ATOM 565 N N . THR A 1 73 ? -44.971 -12.446 75.178 1.00 74.62 73 THR A N 1
ATOM 566 C CA . THR A 1 73 ? -45.740 -11.635 76.140 1.00 74.62 73 THR A CA 1
ATOM 567 C C . THR A 1 73 ? -45.344 -10.155 76.142 1.00 74.62 73 THR A C 1
ATOM 569 O O . THR A 1 73 ? -45.805 -9.390 76.987 1.00 74.62 73 THR A O 1
ATOM 572 N N . SER A 1 74 ? -44.438 -9.748 75.251 1.00 78.12 74 SER A N 1
ATOM 573 C CA . SER A 1 74 ? -43.950 -8.373 75.154 1.00 78.12 74 SER A CA 1
ATOM 574 C C . SER A 1 74 ? -44.986 -7.465 74.485 1.00 78.12 74 SER A C 1
ATOM 576 O O . SER A 1 74 ? -45.648 -7.869 73.535 1.00 78.12 74 SER A O 1
ATOM 578 N N . SER A 1 75 ? -45.089 -6.209 74.933 1.00 82.62 75 SER A N 1
ATOM 579 C CA . SER A 1 75 ? -45.881 -5.165 74.260 1.00 82.62 75 SER A CA 1
ATOM 580 C C . SER A 1 75 ? -45.235 -4.650 72.965 1.00 82.62 75 SER A C 1
ATOM 582 O O . SER A 1 75 ? -45.789 -3.777 72.296 1.00 82.62 75 SER A O 1
ATOM 584 N N . CYS A 1 76 ? -44.048 -5.152 72.616 1.00 86.94 76 CYS A N 1
ATOM 585 C CA . CYS A 1 76 ? -43.318 -4.743 71.424 1.00 86.94 76 CYS A CA 1
ATOM 586 C C . CYS A 1 76 ? -43.887 -5.411 70.159 1.00 86.94 76 CYS A C 1
ATOM 588 O O . CYS A 1 76 ? -44.381 -6.538 70.241 1.00 86.94 76 CYS A O 1
ATOM 590 N N . PRO A 1 77 ? -43.773 -4.762 68.984 1.00 90.50 77 PRO A N 1
ATOM 591 C CA . PRO A 1 77 ? -44.226 -5.318 67.709 1.00 90.50 77 PRO A CA 1
ATOM 592 C C . PRO A 1 77 ? -43.780 -6.764 67.464 1.00 90.50 77 PRO A C 1
ATOM 594 O O . PRO A 1 77 ? -42.658 -7.135 67.795 1.00 90.50 77 PRO A O 1
ATOM 597 N N . GLU A 1 78 ? -44.630 -7.573 66.823 1.00 91.69 78 GLU A N 1
ATOM 598 C CA . GLU A 1 78 ? -44.297 -8.964 66.468 1.00 91.69 78 GLU A CA 1
ATOM 599 C C . GLU A 1 78 ? -43.099 -9.034 65.505 1.00 91.69 78 GLU A C 1
ATOM 601 O O . GLU A 1 78 ? -42.261 -9.936 65.593 1.00 91.69 78 GLU A O 1
ATOM 606 N N . LYS A 1 79 ? -42.998 -8.058 64.593 1.00 93.56 79 LYS A N 1
ATOM 607 C CA . LYS A 1 79 ? -41.933 -7.957 63.595 1.00 93.56 79 LYS A CA 1
ATOM 608 C C . LYS A 1 79 ? -41.432 -6.529 63.459 1.00 93.56 79 LYS A C 1
ATOM 610 O O . LYS A 1 79 ? -42.204 -5.576 63.531 1.00 93.56 79 LYS A O 1
ATOM 615 N N . VAL A 1 80 ? -40.141 -6.407 63.179 1.00 93.56 80 VAL A N 1
ATOM 616 C CA . VAL A 1 80 ? -39.500 -5.159 62.757 1.00 93.56 80 VAL A CA 1
ATOM 617 C C . VAL A 1 80 ? -38.900 -5.390 61.380 1.00 93.56 80 VAL A C 1
ATOM 619 O O . VAL A 1 80 ? -38.186 -6.368 61.174 1.00 93.56 80 VAL A O 1
ATOM 622 N N . ILE A 1 81 ? -39.204 -4.506 60.431 1.00 95.50 81 ILE A N 1
ATOM 623 C CA . ILE A 1 81 ? -38.753 -4.621 59.042 1.00 95.50 81 ILE A CA 1
ATOM 624 C C . ILE A 1 81 ? -37.834 -3.445 58.739 1.00 95.50 81 ILE A C 1
ATOM 626 O O . ILE A 1 81 ? -38.265 -2.294 58.736 1.00 95.50 81 ILE A O 1
ATOM 630 N N . PHE A 1 82 ? -36.575 -3.743 58.446 1.00 95.38 82 PHE A N 1
ATOM 631 C CA . PHE A 1 82 ? -35.655 -2.782 57.857 1.00 95.38 82 PHE A CA 1
ATOM 632 C C . PHE A 1 82 ? -35.821 -2.837 56.347 1.00 95.38 82 PHE A C 1
ATOM 634 O O . PHE A 1 82 ? -35.614 -3.893 55.753 1.00 95.38 82 PHE A O 1
ATOM 641 N N . THR A 1 83 ? -36.205 -1.715 55.741 1.00 95.12 83 THR A N 1
ATOM 642 C CA . THR A 1 83 ? -36.332 -1.592 54.285 1.00 95.12 83 THR A CA 1
ATOM 643 C C . THR A 1 83 ? -35.204 -0.723 53.756 1.00 95.12 83 THR A C 1
ATOM 645 O O . THR A 1 83 ? -34.965 0.371 54.266 1.00 95.12 83 THR A O 1
ATOM 648 N N . PHE A 1 84 ? -34.525 -1.220 52.731 1.00 94.75 84 PHE A N 1
ATOM 649 C CA . PHE A 1 84 ? -33.511 -0.509 51.973 1.00 94.75 84 PHE A CA 1
ATOM 650 C C . PHE A 1 84 ? -34.052 -0.240 50.579 1.00 94.75 84 PHE A C 1
ATOM 652 O O . PHE A 1 84 ? -34.608 -1.137 49.944 1.00 94.75 84 PHE A O 1
ATOM 659 N N . GLU A 1 85 ? -33.838 0.974 50.096 1.00 94.62 85 GLU A N 1
ATOM 660 C CA . GLU A 1 85 ? -34.125 1.357 48.723 1.00 94.62 85 GLU A CA 1
ATOM 661 C C . GLU A 1 85 ? -32.929 2.142 48.191 1.00 94.62 85 GLU A C 1
ATOM 663 O O . GLU A 1 85 ? -32.533 3.157 48.764 1.00 94.62 85 GLU A O 1
ATOM 668 N N . ILE A 1 86 ? -32.316 1.633 47.125 1.00 92.06 86 ILE A N 1
ATOM 669 C CA . ILE A 1 86 ? -31.170 2.259 46.469 1.00 92.06 86 ILE A CA 1
ATOM 670 C C . ILE A 1 86 ? -31.509 2.420 44.994 1.00 92.06 86 ILE A C 1
ATOM 672 O O . ILE A 1 86 ? -31.831 1.450 44.314 1.00 92.06 86 ILE A O 1
ATOM 676 N N . SER A 1 87 ? -31.389 3.643 44.486 1.00 90.12 87 SER A N 1
ATOM 677 C CA . SER A 1 87 ? -31.444 3.911 43.052 1.00 90.12 87 SER A CA 1
ATOM 678 C C . SER A 1 87 ? -30.027 3.973 42.498 1.00 90.12 87 SER A C 1
ATOM 680 O O . SER A 1 87 ? -29.216 4.789 42.939 1.00 90.12 87 SER A O 1
ATOM 682 N N . VAL A 1 88 ? -29.717 3.098 41.544 1.00 89.12 88 VAL A N 1
ATOM 683 C CA . VAL A 1 88 ? -28.437 3.087 40.832 1.00 89.12 88 VAL A CA 1
ATOM 684 C C . VAL A 1 88 ? -28.632 3.589 39.409 1.00 89.12 88 VAL A C 1
ATOM 686 O O . VAL A 1 88 ? -29.625 3.284 38.747 1.00 89.12 88 VAL A O 1
ATOM 689 N N . LYS A 1 89 ? -27.664 4.366 38.929 1.00 87.75 89 LYS A N 1
ATOM 690 C CA . LYS A 1 89 ? -27.631 4.887 37.564 1.00 87.75 89 LYS A CA 1
ATOM 691 C C . LYS A 1 89 ? -26.311 4.534 36.909 1.00 87.75 89 LYS A C 1
ATOM 693 O O . LYS A 1 89 ? -25.291 4.401 37.587 1.00 87.75 89 LYS A O 1
ATOM 698 N N . ARG A 1 90 ? -26.342 4.429 35.586 1.00 86.06 90 ARG A N 1
ATOM 699 C CA . ARG A 1 90 ? -25.142 4.220 34.787 1.00 86.06 90 ARG A CA 1
ATOM 700 C C . ARG A 1 90 ? -24.183 5.418 34.951 1.00 86.06 90 ARG A C 1
ATOM 702 O O . ARG A 1 90 ? -24.637 6.554 34.780 1.00 86.06 90 ARG A O 1
ATOM 709 N N . PRO A 1 91 ? -22.904 5.210 35.311 1.00 83.56 91 PRO A N 1
ATOM 710 C CA . PRO A 1 91 ? -21.930 6.295 35.412 1.00 83.56 91 PRO A CA 1
ATOM 711 C C . PRO A 1 91 ? -21.678 6.942 34.048 1.00 83.56 91 PRO A C 1
ATOM 713 O O . PRO A 1 91 ? -21.781 6.293 33.008 1.00 83.56 91 PRO A O 1
ATOM 716 N N . ALA A 1 92 ? -21.357 8.234 34.055 1.00 85.31 92 ALA A N 1
ATOM 717 C CA . ALA A 1 92 ? -20.960 8.952 32.851 1.00 85.31 92 ALA A CA 1
ATOM 718 C C . ALA A 1 92 ? -19.446 8.817 32.649 1.00 85.31 92 ALA A C 1
ATOM 720 O O . ALA A 1 92 ? -18.684 8.995 33.597 1.00 85.31 92 ALA A O 1
ATOM 721 N N . LEU A 1 93 ? -19.034 8.526 31.415 1.00 88.38 93 LEU A N 1
ATOM 722 C CA . LEU A 1 93 ? -17.638 8.534 30.991 1.00 88.38 93 LEU A CA 1
ATOM 723 C C . LEU A 1 93 ? -17.453 9.594 29.912 1.00 88.38 93 LEU A C 1
ATOM 725 O O . LEU A 1 93 ? -18.227 9.633 28.953 1.00 88.38 93 LEU A O 1
ATOM 729 N N . THR A 1 94 ? -16.401 10.394 30.044 1.00 90.06 94 THR A N 1
ATOM 730 C CA . THR A 1 94 ? -16.009 11.380 29.032 1.00 90.06 94 THR A CA 1
ATOM 731 C C . THR A 1 94 ? -14.657 10.987 28.451 1.00 90.06 94 THR A C 1
ATOM 733 O O . THR A 1 94 ? -13.692 10.794 29.190 1.00 90.06 94 THR A O 1
ATOM 736 N N . LEU A 1 95 ? -14.589 10.853 27.124 1.00 91.31 95 LEU A N 1
ATOM 737 C CA . LEU A 1 95 ? -13.352 10.575 26.398 1.00 91.31 95 LEU A CA 1
ATOM 738 C C . LEU A 1 95 ? -12.703 11.881 25.935 1.00 91.31 95 LEU A C 1
ATOM 740 O O . LEU A 1 95 ? -13.304 12.631 25.166 1.00 91.31 95 LEU A O 1
ATOM 744 N N . THR A 1 96 ? -11.439 12.071 26.304 1.00 91.00 96 THR A N 1
ATOM 745 C CA . THR A 1 96 ? -10.587 13.150 25.796 1.00 91.00 96 THR A CA 1
ATOM 746 C C . THR A 1 96 ? -9.487 12.550 24.922 1.00 91.00 96 THR A C 1
ATOM 748 O O . THR A 1 96 ? -8.623 11.810 25.399 1.00 91.00 96 THR A O 1
ATOM 751 N N . VAL A 1 97 ? -9.535 12.855 23.622 1.00 90.12 97 VAL A N 1
ATOM 752 C CA . VAL A 1 97 ? -8.559 12.425 22.606 1.00 90.12 97 VAL A CA 1
ATOM 753 C C . VAL A 1 97 ? -8.258 13.561 21.635 1.00 90.12 97 VAL A C 1
ATOM 755 O O . VAL A 1 97 ? -9.099 14.428 21.405 1.00 90.12 97 VAL A O 1
ATOM 758 N N . THR A 1 98 ? -7.071 13.522 21.034 1.00 91.44 98 THR A N 1
ATOM 759 C CA . THR A 1 98 ? -6.666 14.423 19.949 1.00 91.44 98 THR A CA 1
ATOM 760 C C . THR A 1 98 ? -6.196 13.580 18.771 1.00 91.44 98 THR A C 1
ATOM 762 O O . THR A 1 98 ? -5.259 12.794 18.918 1.00 91.44 98 THR A O 1
ATOM 765 N N . GLU A 1 99 ? -6.844 13.719 17.618 1.00 92.19 99 GLU A N 1
ATOM 766 C CA . GLU A 1 99 ? -6.500 13.021 16.378 1.00 92.19 99 GLU A CA 1
ATOM 767 C C . GLU A 1 99 ? -5.125 13.443 15.859 1.00 92.19 99 GLU A C 1
ATOM 769 O O . GLU A 1 99 ? -4.818 14.634 15.779 1.00 92.19 99 GLU A O 1
ATOM 774 N N . ASN A 1 100 ? -4.314 12.467 15.458 1.00 90.69 100 ASN A N 1
ATOM 775 C CA . ASN A 1 100 ? -3.025 12.717 14.824 1.00 90.69 100 ASN A CA 1
ATOM 776 C C . ASN A 1 100 ? -3.192 12.997 13.320 1.00 90.69 100 ASN A C 1
ATOM 778 O O . ASN A 1 100 ? -3.537 12.107 12.542 1.00 90.69 100 ASN A O 1
ATOM 782 N N . GLU A 1 101 ? -2.901 14.225 12.899 1.00 88.50 101 GLU A N 1
ATOM 783 C CA . GLU A 1 101 ? -3.101 14.702 11.522 1.00 88.50 101 GLU A CA 1
ATOM 784 C C . GLU A 1 101 ? -2.268 13.956 10.471 1.00 88.50 101 GLU A C 1
ATOM 786 O O . GLU A 1 101 ? -2.610 13.984 9.294 1.00 88.50 101 GLU A O 1
ATOM 791 N N . GLN A 1 102 ? -1.219 13.232 10.876 1.00 86.75 102 GLN A N 1
ATOM 792 C CA . GLN A 1 102 ? -0.469 12.352 9.974 1.00 86.75 102 GLN A CA 1
ATOM 793 C C . GLN A 1 102 ? -1.320 11.183 9.449 1.00 86.75 102 GLN A C 1
ATOM 795 O O . GLN A 1 102 ? -1.083 10.676 8.354 1.00 86.75 102 GLN A O 1
ATOM 800 N N . TYR A 1 103 ? -2.285 10.731 10.246 1.00 88.12 103 TYR A N 1
ATOM 801 C CA . TYR A 1 103 ? -3.052 9.511 9.997 1.00 88.12 103 TYR A CA 1
ATOM 802 C C . TYR A 1 103 ? -4.516 9.802 9.676 1.00 88.12 103 TYR A C 1
ATOM 804 O O . TYR A 1 103 ? -5.151 9.076 8.910 1.00 88.12 103 TYR A O 1
ATOM 812 N N . TRP A 1 104 ? -5.071 10.856 10.267 1.00 91.12 104 TRP A N 1
ATOM 813 C CA . TRP A 1 104 ? -6.442 11.273 10.015 1.00 91.12 104 TRP A CA 1
ATOM 814 C C . TRP A 1 104 ? -6.535 12.133 8.763 1.00 91.12 104 TRP A C 1
ATOM 816 O O . TRP A 1 104 ? -5.658 12.941 8.469 1.00 91.12 104 TRP A O 1
ATOM 826 N N . ASN A 1 105 ? -7.634 11.985 8.028 1.00 84.94 105 ASN A N 1
ATOM 827 C CA . ASN A 1 105 ? -7.936 12.880 6.922 1.00 84.94 105 ASN A CA 1
ATOM 828 C C . ASN A 1 105 ? -8.153 14.323 7.423 1.00 84.94 105 ASN A C 1
ATOM 830 O O . ASN A 1 105 ? -8.403 14.570 8.602 1.00 84.94 105 ASN A O 1
ATOM 834 N N . THR A 1 106 ? -8.113 15.295 6.510 1.00 81.00 106 THR A N 1
ATOM 835 C CA . THR A 1 106 ? -8.258 16.726 6.840 1.00 81.00 106 THR A CA 1
ATOM 836 C C . THR A 1 106 ? -9.562 17.045 7.578 1.00 81.00 106 THR A C 1
ATOM 838 O O . THR A 1 106 ? -9.612 17.963 8.390 1.00 81.00 106 THR A O 1
ATOM 841 N N . GLN A 1 107 ? -10.621 16.272 7.321 1.00 81.50 107 GLN A N 1
ATOM 842 C CA . GLN A 1 107 ? -11.922 16.417 7.979 1.00 81.50 107 GLN A CA 1
ATOM 843 C C . GLN A 1 107 ? -11.999 15.727 9.351 1.00 81.50 107 GLN A C 1
ATOM 845 O O . GLN A 1 107 ? -13.022 15.842 10.022 1.00 81.50 107 GLN A O 1
ATOM 850 N N . LYS A 1 108 ? -10.957 14.990 9.758 1.00 81.12 108 LYS A N 1
ATOM 851 C CA . LYS A 1 108 ? -10.900 14.147 10.965 1.00 81.12 108 LYS A CA 1
ATOM 852 C C . LYS A 1 108 ? -12.082 13.171 11.072 1.00 81.12 108 LYS A C 1
ATOM 854 O O . LYS A 1 108 ? -12.489 12.775 12.158 1.00 81.12 108 LYS A O 1
ATOM 859 N N . SER A 1 109 ? -12.633 12.777 9.923 1.00 79.00 109 SER A N 1
ATOM 860 C CA . SER A 1 109 ? -13.774 11.867 9.791 1.00 79.00 109 SER A CA 1
ATOM 861 C C . SER A 1 109 ? -13.347 10.422 9.535 1.00 79.00 109 SER A C 1
ATOM 863 O O . SER A 1 109 ? -14.101 9.496 9.836 1.00 79.00 109 SER A O 1
ATOM 865 N N . ALA A 1 110 ? -12.131 10.220 9.017 1.00 88.19 110 ALA A N 1
ATOM 866 C CA . ALA A 1 110 ? -11.575 8.900 8.762 1.00 88.19 110 ALA A CA 1
ATOM 867 C C . ALA A 1 110 ? -10.063 8.847 9.004 1.00 88.19 110 ALA A C 1
ATOM 869 O O . ALA A 1 110 ? -9.334 9.804 8.741 1.00 88.19 110 ALA A O 1
ATOM 870 N N . TYR A 1 111 ? -9.612 7.686 9.457 1.00 90.25 111 TYR A N 1
ATOM 8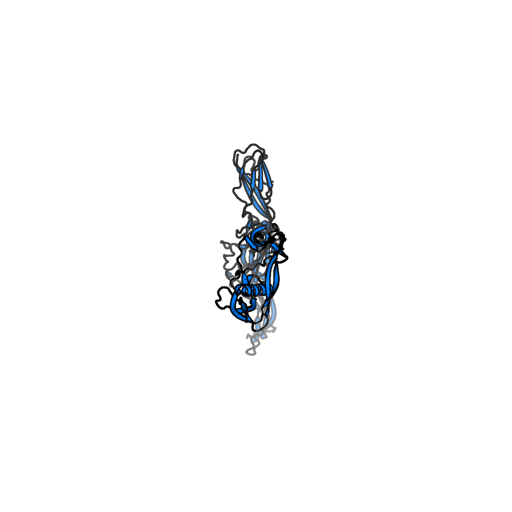71 C CA . TYR A 1 111 ? -8.221 7.275 9.561 1.00 90.25 111 TYR A CA 1
ATOM 872 C C . TYR A 1 111 ? -7.794 6.594 8.254 1.00 90.25 111 TYR A C 1
ATOM 874 O O . TYR A 1 111 ? -8.399 5.601 7.854 1.00 90.25 111 TYR A O 1
ATOM 882 N N . ASN A 1 112 ? -6.776 7.116 7.572 1.00 92.19 112 ASN A N 1
ATOM 883 C CA . ASN A 1 112 ? -6.270 6.536 6.329 1.00 92.19 112 ASN A CA 1
ATOM 884 C C . ASN A 1 112 ? -5.179 5.502 6.620 1.00 92.19 112 ASN A C 1
ATOM 886 O O . ASN A 1 112 ? -4.214 5.787 7.330 1.00 92.19 112 ASN A O 1
ATOM 890 N N . VAL A 1 113 ? -5.300 4.324 6.015 1.00 93.06 113 VAL A N 1
ATOM 891 C CA . VAL A 1 113 ? -4.306 3.249 6.119 1.00 93.06 113 VAL A CA 1
ATOM 892 C C . VAL A 1 113 ? -3.775 2.864 4.753 1.00 93.06 113 VAL A C 1
ATOM 894 O O . VAL A 1 113 ? -4.524 2.779 3.781 1.00 93.06 113 VAL A O 1
ATOM 897 N N . ASN A 1 114 ? -2.477 2.593 4.699 1.00 93.00 114 ASN A N 1
ATOM 898 C CA . ASN A 1 114 ? -1.768 2.186 3.492 1.00 93.00 114 ASN A CA 1
ATOM 899 C C . ASN A 1 114 ? -1.118 0.816 3.717 1.00 93.00 114 ASN A C 1
ATOM 901 O O . ASN A 1 114 ? -1.041 0.326 4.847 1.00 93.00 114 ASN A O 1
ATOM 905 N N . VAL A 1 115 ? -0.625 0.196 2.650 1.00 95.00 115 VAL A N 1
ATOM 906 C CA . VAL A 1 115 ? 0.317 -0.922 2.802 1.00 95.00 115 VAL A CA 1
ATOM 907 C C . VAL A 1 115 ? 1.635 -0.433 3.397 1.00 95.00 115 VAL A C 1
ATOM 909 O O . VAL A 1 115 ? 1.943 0.761 3.353 1.00 95.00 115 VAL A O 1
ATOM 912 N N . ALA A 1 116 ? 2.427 -1.367 3.921 1.00 93.69 116 ALA A N 1
ATOM 913 C CA . ALA A 1 116 ? 3.793 -1.097 4.344 1.00 93.69 116 ALA A CA 1
ATOM 914 C C . ALA A 1 116 ? 4.603 -0.365 3.255 1.00 93.69 116 ALA A C 1
ATOM 916 O O . ALA A 1 116 ? 4.359 -0.505 2.054 1.00 93.69 116 ALA A O 1
ATOM 917 N N . ILE A 1 117 ? 5.577 0.428 3.696 1.00 93.00 117 ILE A N 1
ATOM 918 C CA . ILE A 1 117 ? 6.525 1.098 2.807 1.00 93.00 117 ILE A CA 1
ATOM 919 C C . ILE A 1 117 ? 7.590 0.068 2.382 1.00 93.00 117 ILE A C 1
ATOM 921 O O . ILE A 1 117 ? 8.166 -0.566 3.274 1.00 93.00 117 ILE A O 1
ATOM 925 N N . PRO A 1 118 ? 7.876 -0.093 1.072 1.00 93.94 118 PRO A N 1
ATOM 926 C CA . PRO A 1 118 ? 8.950 -0.966 0.605 1.00 93.94 118 PRO A CA 1
ATOM 927 C C . PRO A 1 118 ? 10.283 -0.579 1.249 1.00 93.94 118 PRO A C 1
ATOM 929 O O . PRO A 1 118 ? 10.638 0.602 1.268 1.00 93.94 118 PRO A O 1
ATOM 932 N N . GLN A 1 119 ? 11.040 -1.558 1.743 1.00 92.81 119 GLN A N 1
ATOM 933 C CA . GLN A 1 119 ? 12.345 -1.305 2.371 1.00 92.81 119 GLN A CA 1
ATOM 934 C C . GLN A 1 119 ? 13.411 -0.876 1.354 1.00 92.81 119 GLN A C 1
ATOM 936 O O . GLN A 1 119 ? 14.343 -0.150 1.689 1.00 92.81 119 GLN A O 1
ATOM 941 N N . ASN A 1 120 ? 13.285 -1.335 0.108 1.00 91.69 120 ASN A N 1
ATOM 942 C CA . ASN A 1 120 ? 14.151 -0.977 -1.011 1.00 91.69 120 ASN A CA 1
ATOM 943 C C . ASN A 1 120 ? 13.406 -1.162 -2.350 1.00 91.69 120 ASN A C 1
ATOM 945 O O . ASN A 1 120 ? 12.250 -1.588 -2.377 1.00 91.69 120 ASN A O 1
ATOM 949 N N . ALA A 1 121 ? 14.060 -0.824 -3.464 1.00 90.19 121 ALA A N 1
ATOM 950 C CA . ALA A 1 121 ? 13.472 -0.893 -4.804 1.00 90.19 121 ALA A CA 1
ATOM 951 C C . ALA A 1 121 ? 13.063 -2.313 -5.239 1.00 90.19 121 ALA A C 1
ATOM 953 O O . ALA A 1 121 ? 12.159 -2.446 -6.057 1.00 90.19 121 ALA A O 1
ATOM 954 N N . HIS A 1 122 ? 13.658 -3.359 -4.667 1.00 90.00 122 HIS A N 1
ATOM 955 C CA . HIS A 1 122 ? 13.458 -4.756 -5.064 1.00 90.00 122 HIS A CA 1
ATOM 956 C C . HIS A 1 122 ? 12.839 -5.605 -3.944 1.00 90.00 122 HIS A C 1
ATOM 958 O O . HIS A 1 122 ? 13.004 -6.825 -3.920 1.00 90.00 122 HIS A O 1
ATOM 964 N N . ASP A 1 123 ? 12.136 -4.961 -3.009 1.00 94.00 123 ASP A N 1
ATOM 965 C CA . ASP A 1 123 ? 11.438 -5.632 -1.915 1.00 94.00 123 ASP A CA 1
ATOM 966 C C . ASP A 1 123 ? 10.387 -6.632 -2.443 1.00 94.00 123 ASP A C 1
ATOM 968 O O . ASP A 1 123 ? 9.873 -6.501 -3.558 1.00 94.00 123 ASP A O 1
ATOM 972 N N . VAL A 1 124 ? 10.088 -7.657 -1.650 1.00 92.50 124 VAL A N 1
ATOM 973 C CA . VAL A 1 124 ? 9.295 -8.821 -2.068 1.00 92.50 124 VAL A CA 1
ATOM 974 C C . VAL A 1 124 ? 7.796 -8.634 -1.819 1.00 92.50 124 VAL A C 1
ATOM 976 O O . VAL A 1 124 ? 7.372 -7.841 -0.975 1.00 92.50 124 VAL A O 1
ATOM 979 N N . ALA A 1 125 ? 6.974 -9.384 -2.557 1.00 92.12 125 ALA A N 1
ATOM 980 C CA . ALA A 1 125 ? 5.515 -9.251 -2.558 1.00 92.12 125 ALA A CA 1
ATOM 981 C C . ALA A 1 125 ? 4.859 -9.545 -1.199 1.00 92.12 125 ALA A C 1
ATOM 983 O O . ALA A 1 125 ? 3.779 -9.021 -0.889 1.00 92.12 125 ALA A O 1
ATOM 984 N N . GLU A 1 126 ? 5.492 -10.399 -0.396 1.00 92.19 126 GLU A N 1
ATOM 985 C CA . GLU A 1 126 ? 5.063 -10.801 0.943 1.00 92.19 126 GLU A CA 1
ATOM 986 C C . GLU A 1 126 ? 5.091 -9.632 1.928 1.00 92.19 126 GLU A C 1
ATOM 988 O O . GLU A 1 126 ? 4.291 -9.606 2.859 1.00 92.19 126 GLU A O 1
ATOM 993 N N . ASN A 1 127 ? 5.953 -8.639 1.697 1.00 94.38 127 ASN A N 1
ATOM 994 C CA . ASN A 1 127 ? 6.079 -7.469 2.563 1.00 94.38 127 ASN A CA 1
ATOM 995 C C . ASN A 1 127 ? 5.027 -6.392 2.253 1.00 94.38 127 ASN A C 1
ATOM 997 O O . ASN A 1 127 ? 4.793 -5.494 3.063 1.00 94.38 127 ASN A O 1
ATOM 1001 N N . CYS A 1 128 ? 4.332 -6.485 1.114 1.00 95.00 128 CYS A N 1
ATOM 1002 C CA . CYS A 1 128 ? 3.237 -5.586 0.761 1.00 95.00 128 CYS A CA 1
ATOM 1003 C C . CYS A 1 128 ? 1.938 -6.004 1.459 1.00 95.00 128 CYS A C 1
ATOM 1005 O O . CYS A 1 128 ? 1.052 -6.623 0.851 1.00 95.00 128 CYS A O 1
ATOM 1007 N N . ILE A 1 129 ? 1.844 -5.655 2.746 1.00 94.56 129 ILE A N 1
ATOM 1008 C CA . ILE A 1 129 ? 0.720 -5.954 3.641 1.00 94.56 129 ILE A CA 1
ATOM 1009 C C . ILE A 1 129 ? 0.107 -4.692 4.247 1.00 94.56 129 ILE A C 1
ATOM 1011 O O . ILE A 1 129 ? 0.806 -3.718 4.525 1.00 94.56 129 ILE A O 1
ATOM 1015 N N . PHE A 1 130 ? -1.206 -4.719 4.483 1.00 95.25 130 PHE A N 1
ATOM 1016 C CA . PHE A 1 130 ? -1.847 -3.777 5.398 1.00 95.25 130 PHE A CA 1
ATOM 1017 C C . PHE A 1 130 ? -1.698 -4.324 6.808 1.00 95.25 130 PHE A C 1
ATOM 1019 O O . PHE A 1 130 ? -2.351 -5.303 7.152 1.00 95.25 130 PHE A O 1
ATOM 1026 N N . ASP A 1 131 ? -0.852 -3.691 7.611 1.00 93.31 131 ASP A N 1
ATOM 1027 C CA . ASP A 1 131 ? -0.668 -4.058 9.012 1.00 93.31 131 ASP A CA 1
ATOM 1028 C C . ASP A 1 131 ? -0.391 -2.805 9.851 1.00 93.31 131 ASP A C 1
ATOM 1030 O O . ASP A 1 131 ? 0.730 -2.520 10.285 1.00 93.31 131 ASP A O 1
ATOM 1034 N N . ASN A 1 132 ? -1.441 -1.998 10.006 1.00 92.31 132 ASN A N 1
ATOM 1035 C CA . ASN A 1 132 ? -1.338 -0.639 10.523 1.00 92.31 132 ASN A CA 1
ATOM 1036 C C . ASN A 1 132 ? -1.653 -0.607 12.017 1.00 92.31 132 ASN A C 1
ATOM 1038 O O . ASN A 1 132 ? -2.703 -1.085 12.453 1.00 92.31 132 ASN A O 1
ATOM 1042 N N . ALA A 1 133 ? -0.750 -0.027 12.809 1.00 91.00 133 ALA A N 1
ATOM 1043 C CA . ALA A 1 133 ? -0.946 0.111 14.243 1.00 91.00 133 ALA A CA 1
ATOM 1044 C C . ALA A 1 133 ? -1.937 1.245 14.532 1.00 91.00 133 ALA A C 1
ATOM 1046 O O . ALA A 1 133 ? -1.654 2.418 14.327 1.00 91.00 133 ALA A O 1
ATOM 1047 N N . MET A 1 134 ? -3.102 0.887 15.055 1.00 89.25 134 MET A N 1
ATOM 1048 C CA . MET A 1 134 ? -4.181 1.825 15.337 1.00 89.25 134 MET A CA 1
ATOM 1049 C C . MET A 1 134 ? -4.143 2.315 16.789 1.00 89.25 134 MET A C 1
ATOM 1051 O O . MET A 1 134 ? -4.488 3.456 17.065 1.00 89.25 134 MET A O 1
ATOM 1055 N N . GLY A 1 135 ? -3.692 1.480 17.729 1.00 83.38 135 GLY A N 1
ATOM 1056 C CA . GLY A 1 135 ? -3.904 1.722 19.158 1.00 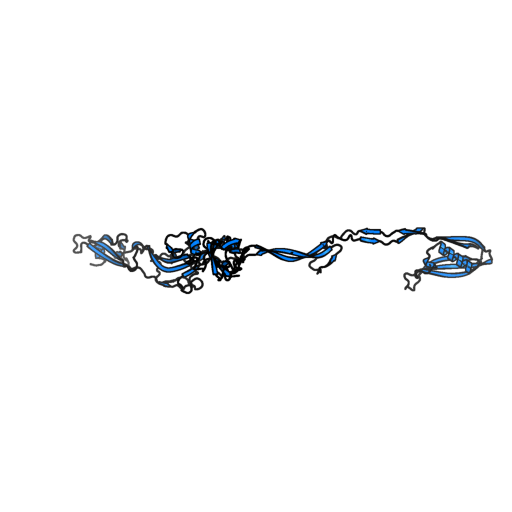83.38 135 GLY A CA 1
ATOM 1057 C C . GLY A 1 135 ? -3.311 3.012 19.732 1.00 83.38 135 GLY A C 1
ATOM 1058 O O . GLY A 1 135 ? -3.924 3.622 20.605 1.00 83.38 135 GLY A O 1
ATOM 1059 N N . ARG A 1 136 ? -2.142 3.448 19.249 1.00 80.31 136 ARG A N 1
ATOM 1060 C CA . ARG A 1 136 ? -1.525 4.726 19.659 1.00 80.31 136 ARG A CA 1
ATOM 1061 C C . ARG A 1 136 ? -1.346 5.721 18.527 1.00 80.31 136 ARG A C 1
ATOM 1063 O O . ARG A 1 136 ? -1.508 6.908 18.761 1.00 80.31 136 ARG A O 1
ATOM 1070 N N . GLN A 1 137 ? -1.012 5.259 17.323 1.00 85.31 137 GLN A N 1
ATOM 1071 C CA . GLN A 1 137 ? -0.535 6.148 16.259 1.00 85.31 137 GLN A CA 1
ATOM 1072 C C . GLN A 1 137 ? -1.589 7.163 15.811 1.00 85.31 137 GLN A C 1
ATOM 1074 O O . GLN A 1 137 ? -1.247 8.298 15.488 1.00 85.31 137 GLN A O 1
ATOM 1079 N N . ILE A 1 138 ? -2.867 6.781 15.857 1.00 90.38 138 ILE A N 1
ATOM 1080 C CA . ILE A 1 138 ? -3.968 7.647 15.431 1.00 90.38 138 ILE A CA 1
ATOM 1081 C C . ILE A 1 138 ? -4.243 8.790 16.423 1.00 90.38 138 ILE A C 1
ATOM 1083 O O . ILE A 1 138 ? -5.024 9.685 16.111 1.00 90.38 138 ILE A O 1
ATOM 1087 N N . TRP A 1 139 ? -3.613 8.799 17.599 1.00 90.31 139 TRP A N 1
ATOM 1088 C CA . TRP A 1 139 ? -3.783 9.839 18.613 1.00 90.31 139 TRP A CA 1
ATOM 1089 C C . TRP A 1 139 ? -2.467 10.581 18.855 1.00 90.31 139 TRP A C 1
ATOM 1091 O O . TRP A 1 139 ? -1.393 9.988 18.802 1.00 90.31 139 TRP A O 1
ATOM 1101 N N . VAL A 1 140 ? -2.537 11.882 19.149 1.00 89.75 140 VAL A N 1
ATOM 1102 C CA . VAL A 1 140 ? -1.357 12.672 19.556 1.00 89.75 140 VAL A CA 1
ATOM 1103 C C . VAL A 1 140 ? -0.884 12.251 20.949 1.00 89.75 140 VAL A C 1
ATOM 1105 O O . VAL A 1 140 ? 0.308 12.091 21.187 1.00 89.75 140 VAL A O 1
ATOM 1108 N N . ASN A 1 141 ? -1.836 12.046 21.862 1.00 87.69 141 ASN A N 1
ATOM 1109 C CA . ASN A 1 141 ? -1.607 11.628 23.241 1.00 87.69 141 ASN A CA 1
ATOM 1110 C C . ASN A 1 141 ? -2.433 10.378 23.554 1.00 87.69 141 ASN A C 1
ATOM 1112 O O . ASN A 1 141 ? -3.432 10.100 22.887 1.00 87.69 141 ASN A O 1
ATOM 1116 N N . ALA A 1 142 ? -2.045 9.644 24.600 1.00 84.81 142 ALA A N 1
ATOM 1117 C CA . ALA A 1 142 ? -2.820 8.502 25.070 1.00 84.81 142 ALA A CA 1
ATOM 1118 C C . ALA A 1 142 ? -4.262 8.930 25.433 1.00 84.81 142 ALA A C 1
ATOM 1120 O O . ALA A 1 142 ? -4.427 9.943 26.118 1.00 84.81 142 ALA A O 1
ATOM 1121 N N . PRO A 1 143 ? -5.296 8.173 25.018 1.00 87.50 143 PRO A N 1
ATOM 1122 C CA . PRO A 1 143 ? -6.679 8.475 25.371 1.00 87.50 143 PRO A CA 1
ATOM 1123 C C . PRO A 1 143 ? -6.906 8.563 26.883 1.00 87.50 143 PRO A C 1
ATOM 1125 O O . PRO A 1 143 ? -6.526 7.652 27.628 1.00 87.50 143 PRO A O 1
ATOM 1128 N N . VAL A 1 144 ? -7.569 9.634 27.325 1.00 88.00 144 VAL A N 1
ATOM 1129 C CA . VAL A 1 144 ? -7.924 9.865 28.732 1.00 88.00 144 VAL A CA 1
ATOM 1130 C C . VAL A 1 144 ? -9.427 9.672 28.914 1.00 88.00 144 VAL A C 1
ATOM 1132 O O . VAL A 1 144 ? -10.224 10.204 28.143 1.00 88.00 144 VAL A O 1
ATOM 1135 N N . LEU A 1 145 ? -9.804 8.898 29.933 1.00 88.44 145 LEU A N 1
ATOM 1136 C CA . LEU A 1 145 ? -11.193 8.660 30.321 1.00 88.44 145 LEU A CA 1
ATOM 1137 C C . LEU A 1 145 ? -11.461 9.315 31.674 1.00 88.44 145 LEU A C 1
ATOM 1139 O O . LEU A 1 145 ? -10.985 8.841 32.706 1.00 88.44 145 LEU A O 1
ATOM 1143 N N . GLU A 1 146 ? -12.223 10.402 31.666 1.00 89.69 146 GLU A N 1
ATOM 1144 C CA . GLU A 1 146 ? -12.702 11.051 32.884 1.00 89.69 146 GLU A CA 1
ATOM 1145 C C . GLU A 1 146 ? -13.947 10.333 33.415 1.00 89.69 146 GLU A C 1
ATOM 1147 O O . GLU A 1 146 ? -14.790 9.865 32.645 1.00 89.69 146 GLU A O 1
ATOM 1152 N N . GLY A 1 147 ? -14.061 10.247 34.743 1.00 86.38 147 GLY A N 1
ATOM 1153 C CA . GLY A 1 147 ? -15.112 9.468 35.410 1.00 86.38 147 GLY A CA 1
ATOM 1154 C C . GLY A 1 147 ? -14.805 7.969 35.524 1.00 86.38 147 GLY A C 1
ATOM 1155 O O . GLY A 1 147 ? -15.686 7.191 35.884 1.00 86.38 147 GLY A O 1
ATOM 1156 N N . TRP A 1 148 ? -13.569 7.559 35.219 1.00 87.12 148 TRP A N 1
ATOM 1157 C CA . TRP A 1 148 ? -13.112 6.184 35.391 1.00 87.12 148 TRP A CA 1
ATOM 1158 C C . TRP A 1 148 ? -12.999 5.798 36.873 1.00 87.12 148 TRP A C 1
ATOM 1160 O O . TRP A 1 148 ? -12.397 6.522 37.665 1.00 87.12 148 TRP A O 1
ATOM 1170 N N . ASP A 1 149 ? -13.530 4.625 37.215 1.00 86.50 149 ASP A N 1
ATOM 1171 C CA . ASP A 1 149 ? -13.427 4.006 38.537 1.00 86.50 149 ASP A CA 1
ATOM 1172 C C . ASP A 1 149 ? -13.111 2.510 38.377 1.00 86.50 149 ASP A C 1
ATOM 1174 O O . ASP A 1 149 ? -13.890 1.756 37.781 1.00 86.50 149 ASP A O 1
ATOM 1178 N N . ASP A 1 150 ? -11.977 2.077 38.929 1.00 84.56 150 ASP A N 1
ATOM 1179 C CA . ASP A 1 150 ? -11.512 0.685 38.888 1.00 84.56 150 ASP A CA 1
ATOM 1180 C C . ASP A 1 150 ? -12.461 -0.290 39.613 1.00 84.56 150 ASP A C 1
ATOM 1182 O O . ASP A 1 150 ? -12.373 -1.504 39.416 1.00 84.56 150 ASP A O 1
ATOM 1186 N N . CYS A 1 151 ? -13.391 0.210 40.433 1.00 82.69 151 CYS A N 1
ATOM 1187 C CA . CYS A 1 151 ? -14.438 -0.591 41.073 1.00 82.69 151 CYS A CA 1
ATOM 1188 C C . CYS A 1 151 ? -15.610 -0.903 40.127 1.00 82.69 151 CYS A C 1
ATOM 1190 O O . CYS A 1 151 ? -16.384 -1.829 40.381 1.00 82.69 151 CYS A O 1
ATOM 1192 N N . ILE A 1 152 ? -15.769 -0.122 39.055 1.00 84.38 152 ILE A N 1
ATOM 1193 C CA . ILE A 1 152 ? -16.883 -0.214 38.102 1.00 84.38 152 ILE A CA 1
ATOM 1194 C C . ILE A 1 152 ? -16.423 -0.884 36.811 1.00 84.38 152 ILE A C 1
ATOM 1196 O O . ILE A 1 152 ? -17.117 -1.758 36.280 1.00 84.38 152 ILE A O 1
ATOM 1200 N N . PHE A 1 153 ? -15.259 -0.483 36.309 1.00 85.50 153 PHE A N 1
ATOM 1201 C CA . PHE A 1 153 ? -14.757 -0.903 35.011 1.00 85.50 153 PHE A CA 1
ATOM 1202 C C . PHE A 1 153 ? -13.677 -1.970 35.127 1.00 85.50 153 PHE A C 1
ATOM 1204 O O . PHE A 1 153 ? -12.881 -1.986 36.065 1.00 85.50 153 PHE A O 1
ATOM 1211 N N . LYS A 1 154 ? -13.633 -2.872 34.142 1.00 80.31 154 LYS A N 1
ATOM 1212 C CA . LYS A 1 154 ? -12.539 -3.843 34.032 1.00 80.31 154 LYS A CA 1
ATOM 1213 C C . LYS A 1 154 ? -11.221 -3.075 33.854 1.00 80.31 154 LYS A C 1
ATOM 1215 O O . LYS A 1 154 ? -11.197 -2.053 33.176 1.00 80.31 154 LYS A O 1
ATOM 1220 N N . SER A 1 155 ? -10.112 -3.560 34.414 1.00 66.38 155 SER A N 1
ATOM 1221 C CA . SER A 1 155 ? -8.809 -2.860 34.374 1.00 66.38 155 SER A CA 1
ATOM 1222 C C . SER A 1 155 ? -8.253 -2.649 32.947 1.00 66.38 155 SER A C 1
ATOM 1224 O O . SER A 1 155 ? -7.439 -1.766 32.673 1.00 66.38 155 SER A O 1
ATOM 1226 N N . ASP A 1 156 ? -8.621 -3.490 31.990 1.00 65.06 156 ASP A N 1
ATOM 1227 C CA . ASP A 1 156 ? -9.592 -3.289 30.895 1.00 65.06 156 ASP A CA 1
ATOM 1228 C C . ASP A 1 156 ? -9.710 -1.952 30.121 1.00 65.06 156 ASP A C 1
ATOM 1230 O O . ASP A 1 156 ? -10.524 -1.936 29.211 1.00 65.06 156 ASP A O 1
ATOM 1234 N N . LYS A 1 157 ? -9.008 -0.849 30.449 1.00 72.38 157 LYS A N 1
ATOM 1235 C CA . LYS A 1 157 ? -9.286 0.553 30.007 1.00 72.38 157 LYS A CA 1
ATOM 1236 C C . LYS A 1 157 ? -10.300 0.752 28.858 1.00 72.38 157 LYS A C 1
ATOM 1238 O O . LYS A 1 157 ? -11.364 1.322 29.078 1.00 72.38 157 LYS A O 1
ATOM 1243 N N . TRP A 1 158 ? -9.961 0.343 27.635 1.00 86.69 158 TRP A N 1
ATOM 1244 C CA . TRP A 1 158 ? -10.806 0.445 26.438 1.00 86.69 158 TRP A CA 1
ATOM 1245 C C . TRP A 1 158 ? -10.304 -0.512 25.348 1.00 86.69 158 TRP A C 1
ATOM 1247 O O . TRP A 1 158 ? -9.176 -0.985 25.408 1.00 86.69 158 TRP A O 1
ATOM 1257 N N . ASN A 1 159 ? -11.099 -0.814 24.328 1.00 90.69 159 ASN A N 1
ATOM 1258 C CA . ASN A 1 159 ? -10.679 -1.622 23.186 1.00 90.69 159 ASN A CA 1
ATOM 1259 C C . ASN A 1 159 ? -11.364 -1.155 21.896 1.00 90.69 159 ASN A C 1
ATOM 1261 O O . ASN A 1 159 ? -12.197 -0.250 21.929 1.00 90.69 159 ASN A O 1
ATOM 1265 N N . TYR A 1 160 ? -11.008 -1.766 20.769 1.00 92.94 160 TYR A N 1
ATOM 1266 C CA . TYR A 1 160 ? -11.631 -1.497 19.476 1.00 92.94 160 TYR A CA 1
ATOM 1267 C C . TYR A 1 160 ? -12.347 -2.726 18.941 1.00 92.94 160 TYR A C 1
ATOM 1269 O O . TYR A 1 160 ? -11.880 -3.852 19.113 1.00 92.94 160 TYR A O 1
ATOM 1277 N N . ARG A 1 161 ? -13.452 -2.504 18.235 1.00 94.50 161 ARG A N 1
ATOM 1278 C CA . ARG A 1 161 ? -14.108 -3.529 17.422 1.00 94.50 161 ARG A CA 1
ATOM 1279 C C . ARG A 1 161 ? -14.546 -2.959 16.083 1.00 94.50 161 ARG A C 1
ATOM 1281 O O . ARG A 1 161 ? -14.894 -1.784 15.992 1.00 94.50 161 ARG A O 1
ATOM 1288 N N . ILE A 1 162 ? -14.549 -3.813 15.063 1.00 97.12 162 ILE A N 1
ATOM 1289 C CA . ILE A 1 162 ? -15.152 -3.499 13.768 1.00 97.12 162 ILE A CA 1
ATOM 1290 C C . ILE A 1 162 ? -16.658 -3.712 13.914 1.00 97.12 162 ILE A C 1
ATOM 1292 O O . ILE A 1 162 ? -17.092 -4.809 14.271 1.00 97.12 162 ILE A O 1
ATOM 1296 N N . THR A 1 163 ? -17.453 -2.681 13.654 1.00 97.19 163 THR A N 1
ATOM 1297 C CA . THR A 1 163 ? -18.921 -2.760 13.706 1.00 97.19 163 THR A CA 1
ATOM 1298 C C . THR A 1 163 ? -19.521 -3.062 12.337 1.00 97.19 163 THR A C 1
ATOM 1300 O O . THR A 1 163 ? -20.554 -3.728 12.256 1.00 97.19 163 THR A O 1
ATOM 1303 N N . ALA A 1 164 ? -18.868 -2.619 11.262 1.00 97.94 164 ALA A N 1
ATOM 1304 C CA . ALA A 1 164 ? -19.210 -2.941 9.882 1.00 97.94 164 ALA A CA 1
ATOM 1305 C C . ALA A 1 164 ? -18.029 -2.689 8.935 1.00 97.94 164 ALA A C 1
ATOM 1307 O O . ALA A 1 164 ? -17.079 -1.981 9.265 1.00 97.94 164 ALA A O 1
ATOM 1308 N N . VAL A 1 165 ? -18.118 -3.241 7.728 1.00 98.12 165 VAL A N 1
ATOM 1309 C CA . VAL A 1 165 ? -17.210 -2.965 6.610 1.00 98.12 165 VAL A CA 1
ATOM 1310 C C . VAL A 1 165 ? -18.035 -2.473 5.427 1.00 98.12 165 VAL A C 1
ATOM 1312 O O . VAL A 1 165 ? -19.144 -2.956 5.199 1.00 98.12 165 VAL A O 1
ATOM 1315 N N . ILE A 1 166 ? -17.502 -1.508 4.687 1.00 97.75 166 ILE A N 1
ATOM 1316 C CA . ILE A 1 166 ? -18.124 -0.920 3.505 1.00 97.75 166 ILE A CA 1
ATOM 1317 C C . ILE A 1 166 ? -17.293 -1.340 2.291 1.00 97.75 166 ILE A C 1
ATOM 1319 O O . ILE A 1 166 ? -16.160 -0.888 2.116 1.00 97.75 166 ILE A O 1
ATOM 1323 N N . TYR A 1 167 ? -17.847 -2.225 1.465 1.00 97.00 167 TYR A N 1
ATOM 1324 C CA . TYR A 1 167 ? -17.220 -2.702 0.233 1.00 97.00 167 TYR A CA 1
ATOM 1325 C C . TYR A 1 167 ? -17.816 -1.946 -0.954 1.00 97.00 167 TYR A C 1
ATOM 1327 O O . TYR A 1 167 ? -18.989 -2.126 -1.261 1.00 97.00 167 TYR A O 1
ATOM 1335 N N . ASN A 1 168 ? -17.033 -1.096 -1.625 1.00 95.00 168 ASN A N 1
ATOM 1336 C CA . ASN A 1 168 ? -17.490 -0.311 -2.779 1.00 95.00 168 ASN A CA 1
ATOM 1337 C C . ASN A 1 168 ? -18.804 0.472 -2.517 1.00 95.00 168 ASN A C 1
ATOM 1339 O O . ASN A 1 168 ? -19.665 0.593 -3.387 1.00 95.00 168 ASN A O 1
ATOM 1343 N N . GLY A 1 169 ? -18.961 1.015 -1.307 1.00 94.81 169 GLY A N 1
ATOM 1344 C CA . GLY A 1 169 ? -20.160 1.750 -0.880 1.00 94.81 169 GLY A CA 1
ATOM 1345 C C . GLY A 1 169 ? -21.261 0.892 -0.241 1.00 94.81 169 GLY A C 1
ATOM 1346 O O . GLY A 1 169 ? -22.195 1.445 0.335 1.00 94.81 169 GLY A O 1
ATOM 1347 N N . GLU A 1 170 ? -21.148 -0.438 -0.262 1.00 96.44 170 GLU A N 1
ATOM 1348 C CA . GLU A 1 170 ? -22.119 -1.338 0.367 1.00 96.44 170 GLU A CA 1
ATOM 1349 C C . GLU A 1 170 ? -21.688 -1.746 1.781 1.00 96.44 170 GLU A C 1
ATOM 1351 O O . GLU A 1 170 ? -20.680 -2.427 1.981 1.00 96.44 170 GLU A O 1
ATOM 1356 N N . ARG A 1 171 ? -22.475 -1.339 2.782 1.00 97.50 171 ARG A N 1
ATOM 1357 C CA . ARG A 1 171 ? -22.228 -1.627 4.202 1.00 97.50 171 ARG A CA 1
ATOM 1358 C C . ARG A 1 171 ? -22.689 -3.037 4.584 1.00 97.50 171 ARG A C 1
ATOM 1360 O O . ARG A 1 171 ? -23.837 -3.402 4.352 1.00 97.50 171 ARG A O 1
ATOM 1367 N N . THR A 1 172 ? -21.840 -3.795 5.276 1.00 97.00 172 THR A N 1
ATOM 1368 C CA . THR A 1 172 ? -22.152 -5.132 5.806 1.00 97.00 172 THR A CA 1
ATOM 1369 C C . THR A 1 172 ? -21.546 -5.369 7.189 1.00 97.00 172 THR A C 1
ATOM 1371 O O . THR A 1 172 ? -20.468 -4.875 7.510 1.00 97.00 172 THR A O 1
ATOM 1374 N N . THR A 1 173 ? -22.223 -6.170 8.012 1.00 96.69 173 THR A N 1
ATOM 1375 C CA . THR A 1 173 ? -21.713 -6.664 9.304 1.00 96.69 173 THR A CA 1
ATOM 1376 C C . THR A 1 173 ? -21.100 -8.066 9.200 1.00 96.69 173 THR A C 1
ATOM 1378 O O . THR A 1 173 ? -20.569 -8.576 10.181 1.00 96.69 173 THR A O 1
ATOM 1381 N N . SER A 1 174 ? -21.146 -8.693 8.017 1.00 93.75 174 SER A N 1
ATOM 1382 C CA . SER A 1 174 ? -20.566 -10.015 7.751 1.00 93.75 174 SER A CA 1
ATOM 1383 C C . SER A 1 174 ? -19.314 -9.893 6.878 1.00 93.75 174 SER A C 1
ATOM 1385 O O . SER A 1 174 ? -19.375 -9.764 5.649 1.00 93.75 174 SER A O 1
ATOM 1387 N N . PHE A 1 175 ? -18.152 -9.925 7.527 1.00 94.56 175 PHE A N 1
ATOM 1388 C CA . PHE A 1 175 ? -16.842 -9.727 6.908 1.00 94.56 175 PHE A CA 1
ATOM 1389 C C . PHE A 1 175 ? -15.803 -10.694 7.486 1.00 94.56 175 PHE A C 1
ATOM 1391 O O . PHE A 1 175 ? -15.918 -11.152 8.618 1.00 94.56 175 PHE A O 1
ATOM 1398 N N . THR A 1 176 ? -14.794 -11.009 6.675 1.00 92.38 176 THR A N 1
ATOM 1399 C CA . THR A 1 176 ? -13.709 -11.950 7.010 1.00 92.38 176 THR A CA 1
ATOM 1400 C C . THR A 1 176 ? -12.338 -11.384 6.660 1.00 92.38 176 THR A C 1
ATOM 1402 O O . THR A 1 176 ? -11.385 -11.594 7.408 1.00 92.38 176 THR A O 1
ATOM 1405 N N . GLY A 1 177 ? -12.247 -10.624 5.563 1.00 93.12 177 GLY A N 1
ATOM 1406 C CA . GLY A 1 177 ? -10.989 -10.065 5.081 1.00 93.12 177 GLY A CA 1
ATOM 1407 C C . GLY A 1 177 ? -10.535 -8.752 5.723 1.00 93.12 177 GLY A C 1
ATOM 1408 O O . GLY A 1 177 ? -9.442 -8.295 5.411 1.00 93.12 177 GLY A O 1
ATOM 1409 N N . VAL A 1 178 ? -11.325 -8.143 6.613 1.00 96.88 178 VAL A N 1
ATOM 1410 C CA . VAL A 1 178 ? -10.889 -6.999 7.435 1.00 96.88 178 VAL A CA 1
ATOM 1411 C C . VAL A 1 178 ? -10.854 -7.446 8.885 1.00 96.88 178 VAL A C 1
ATOM 1413 O O . VAL A 1 178 ? -11.864 -7.914 9.412 1.00 96.88 178 VAL A O 1
ATOM 1416 N N . GLN A 1 179 ? -9.696 -7.322 9.523 1.00 95.50 179 GLN A N 1
ATOM 1417 C CA . GLN A 1 179 ? -9.456 -7.887 10.845 1.00 95.50 179 GLN A CA 1
ATOM 1418 C C . GLN A 1 179 ? -8.830 -6.854 11.775 1.00 95.50 179 GLN A C 1
ATOM 1420 O O . GLN A 1 179 ? -7.994 -6.047 11.367 1.00 95.50 179 GLN A O 1
ATOM 1425 N N . LEU A 1 180 ? -9.225 -6.910 13.046 1.00 94.50 180 LEU A N 1
ATOM 1426 C CA . LEU A 1 180 ? -8.516 -6.255 14.136 1.00 94.50 180 LEU A CA 1
ATOM 1427 C C . LEU A 1 180 ? -7.755 -7.311 14.925 1.00 94.50 180 LEU A C 1
ATOM 1429 O O . LEU A 1 180 ? -8.319 -8.338 15.305 1.00 94.50 180 LEU A O 1
ATOM 1433 N N . THR A 1 181 ? -6.485 -7.042 15.192 1.00 92.75 181 THR A N 1
ATOM 1434 C CA . THR A 1 181 ? -5.637 -7.875 16.045 1.00 92.75 181 THR A CA 1
ATOM 1435 C C . THR A 1 181 ? -5.014 -7.034 17.149 1.00 92.75 181 THR A C 1
ATOM 1437 O O . THR A 1 181 ? -4.986 -5.806 17.078 1.00 92.75 181 THR A O 1
ATOM 1440 N N . GLY A 1 182 ? -4.534 -7.692 18.203 1.00 89.75 182 GLY A N 1
ATOM 1441 C CA . GLY A 1 182 ? -4.074 -7.000 19.403 1.00 89.75 182 GLY A CA 1
ATOM 1442 C C . GLY A 1 182 ? -5.221 -6.350 20.182 1.00 89.75 182 GLY A C 1
ATOM 1443 O O . GLY A 1 182 ? -6.399 -6.531 19.883 1.00 89.75 182 GLY A O 1
ATOM 1444 N N . ALA A 1 183 ? -4.870 -5.611 21.228 1.00 86.19 183 ALA A N 1
ATOM 1445 C CA . ALA A 1 183 ? -5.829 -4.919 22.079 1.00 86.19 183 ALA A CA 1
ATOM 1446 C C . ALA A 1 183 ? -5.272 -3.559 22.497 1.00 86.19 183 ALA A C 1
ATOM 1448 O O . ALA A 1 183 ? -4.051 -3.391 22.611 1.00 86.19 183 ALA A O 1
ATOM 1449 N N . ARG A 1 184 ? -6.170 -2.611 22.787 1.00 85.19 184 ARG A N 1
ATOM 1450 C CA . ARG A 1 184 ? -5.821 -1.278 23.311 1.00 85.19 184 ARG A CA 1
ATOM 1451 C C . ARG A 1 184 ? -4.795 -0.564 22.416 1.00 85.19 184 ARG A C 1
ATOM 1453 O O . ARG A 1 184 ? -4.969 -0.449 21.208 1.00 85.19 184 ARG A O 1
ATOM 1460 N N . GLU A 1 185 ? -3.694 -0.133 23.023 1.00 86.69 185 GLU A N 1
ATOM 1461 C CA . GLU A 1 185 ? -2.549 0.554 22.432 1.00 86.69 185 GLU A CA 1
ATOM 1462 C C . GLU A 1 185 ? -1.806 -0.277 21.379 1.00 86.69 185 GLU A C 1
ATOM 1464 O O . GLU A 1 185 ? -1.145 0.293 20.512 1.00 86.69 185 GLU A O 1
ATOM 1469 N N . ASN A 1 186 ? -1.949 -1.603 21.426 1.00 89.62 186 ASN A N 1
ATOM 1470 C CA . ASN A 1 186 ? -1.345 -2.539 20.481 1.00 89.62 186 ASN A CA 1
ATOM 1471 C C . ASN A 1 186 ? -2.342 -3.019 19.420 1.00 89.62 186 ASN A C 1
ATOM 1473 O O . ASN A 1 186 ? -2.044 -3.971 18.705 1.00 89.62 186 ASN A O 1
ATOM 1477 N N . ALA A 1 187 ? -3.536 -2.422 19.343 1.00 92.25 187 ALA A N 1
ATOM 1478 C CA . ALA A 1 187 ? -4.507 -2.775 18.320 1.00 92.25 187 ALA A CA 1
ATOM 1479 C C . ALA A 1 187 ? -3.965 -2.442 16.925 1.00 92.25 187 ALA A C 1
ATOM 1481 O O . ALA A 1 187 ? -3.422 -1.353 16.703 1.00 92.25 187 ALA A O 1
ATOM 1482 N N . ARG A 1 188 ? -4.136 -3.369 15.987 1.00 93.94 188 ARG A N 1
ATOM 1483 C CA . ARG A 1 188 ? -3.712 -3.255 14.591 1.00 93.94 188 ARG A CA 1
ATOM 1484 C C . ARG A 1 188 ? -4.865 -3.628 13.680 1.00 93.94 188 ARG A C 1
ATOM 1486 O O . ARG A 1 188 ? -5.624 -4.544 13.997 1.00 93.94 188 ARG A O 1
ATOM 1493 N N . ILE A 1 189 ? -4.982 -2.928 12.559 1.00 95.19 189 ILE A N 1
ATOM 1494 C CA . ILE A 1 189 ? -5.952 -3.246 11.515 1.00 95.19 189 ILE A CA 1
ATOM 1495 C C . ILE A 1 189 ? -5.237 -3.856 10.313 1.00 95.19 189 ILE A C 1
ATOM 1497 O O . ILE A 1 189 ? -4.241 -3.313 9.823 1.00 95.19 189 ILE A O 1
ATOM 1501 N N . ILE A 1 190 ? -5.737 -5.012 9.882 1.00 95.38 190 ILE A N 1
ATOM 1502 C CA . ILE A 1 190 ? -5.101 -5.879 8.892 1.00 95.38 190 ILE A CA 1
ATOM 1503 C C . ILE A 1 190 ? -6.109 -6.226 7.799 1.00 95.38 190 ILE A C 1
ATOM 1505 O O . ILE A 1 190 ? -7.294 -6.436 8.080 1.00 95.38 190 ILE A O 1
ATOM 1509 N N . LEU A 1 191 ? -5.626 -6.296 6.557 1.00 96.75 191 LEU A N 1
ATOM 1510 C CA . LEU A 1 191 ? -6.385 -6.844 5.435 1.00 96.75 191 LEU A CA 1
ATOM 1511 C C . LEU A 1 191 ? -5.866 -8.223 5.037 1.00 96.75 191 LEU A C 1
ATOM 1513 O O . LEU A 1 191 ? -4.662 -8.424 4.875 1.00 96.75 191 LEU A O 1
ATOM 1517 N N . ASP A 1 192 ? -6.791 -9.146 4.799 1.00 93.94 192 ASP A N 1
ATOM 1518 C CA . ASP A 1 192 ? -6.503 -10.437 4.189 1.00 93.94 192 ASP A CA 1
ATOM 1519 C C . ASP A 1 192 ? -6.328 -10.272 2.674 1.00 93.94 192 ASP A C 1
ATOM 1521 O O . ASP A 1 192 ? -7.281 -10.022 1.930 1.00 93.94 192 ASP A O 1
ATOM 1525 N N . LYS A 1 193 ? -5.089 -10.444 2.204 1.00 91.31 193 LYS A N 1
ATOM 1526 C CA . LYS A 1 193 ? -4.728 -10.364 0.780 1.00 91.31 193 LYS A CA 1
ATOM 1527 C C . LYS A 1 193 ? -5.375 -11.475 -0.058 1.00 91.31 193 LYS A C 1
ATOM 1529 O O . LYS A 1 193 ? -5.396 -11.377 -1.285 1.00 91.31 193 LYS A O 1
ATOM 1534 N N . SER A 1 194 ? -5.897 -12.536 0.554 1.00 91.56 194 SER A N 1
ATOM 1535 C CA . SER A 1 194 ? -6.597 -13.619 -0.143 1.00 91.56 194 SER A CA 1
ATOM 1536 C C . SER A 1 194 ? -8.097 -13.359 -0.342 1.00 91.56 194 SER A C 1
ATOM 1538 O O . SER A 1 194 ? -8.705 -13.990 -1.207 1.00 91.56 194 SER A O 1
ATOM 1540 N N . ASP A 1 195 ? -8.695 -12.397 0.374 1.00 94.69 195 ASP A N 1
ATOM 1541 C CA . ASP A 1 195 ? -10.131 -12.116 0.285 1.00 94.69 195 ASP A CA 1
ATOM 1542 C C . ASP A 1 195 ? -10.469 -11.334 -1.003 1.00 94.69 195 ASP A C 1
ATOM 1544 O O . ASP A 1 195 ? -10.060 -10.188 -1.220 1.00 94.69 195 ASP A O 1
ATOM 1548 N N . ASN A 1 196 ? -11.260 -11.957 -1.881 1.00 94.06 196 ASN A N 1
ATOM 1549 C CA . ASN A 1 196 ? -11.656 -11.367 -3.161 1.00 94.06 196 ASN A CA 1
ATOM 1550 C C . ASN A 1 196 ? -12.547 -10.123 -3.012 1.00 94.06 196 ASN A C 1
ATOM 1552 O O . ASN A 1 196 ? -12.491 -9.236 -3.869 1.00 94.06 196 ASN A O 1
ATOM 1556 N N . ARG A 1 197 ? -13.355 -10.022 -1.946 1.00 95.00 197 ARG A N 1
ATOM 1557 C CA . ARG A 1 197 ? -14.189 -8.833 -1.692 1.00 95.00 197 ARG A CA 1
ATOM 1558 C C . ARG A 1 197 ? -13.314 -7.648 -1.323 1.00 95.00 197 ARG A C 1
ATOM 1560 O O . ARG A 1 197 ? -13.538 -6.555 -1.836 1.00 95.00 197 ARG A O 1
ATOM 1567 N N . VAL A 1 198 ? -12.284 -7.884 -0.507 1.00 96.38 198 VAL A N 1
ATOM 1568 C CA . VAL A 1 198 ? -11.269 -6.876 -0.166 1.00 96.38 198 VAL A CA 1
ATOM 1569 C C . VAL A 1 198 ? -10.561 -6.399 -1.429 1.00 96.38 198 VAL A C 1
ATOM 1571 O O . VAL A 1 198 ? -10.583 -5.203 -1.708 1.00 96.38 198 VAL A O 1
ATOM 1574 N N . LYS A 1 199 ? -10.018 -7.314 -2.242 1.00 95.00 199 LYS A N 1
ATOM 1575 C CA . LYS A 1 199 ? -9.341 -6.968 -3.505 1.00 95.00 199 LYS A CA 1
ATOM 1576 C C . LYS A 1 199 ? -10.232 -6.172 -4.459 1.00 95.00 199 LYS A C 1
ATOM 1578 O O . LYS A 1 199 ? -9.777 -5.208 -5.067 1.00 95.00 199 LYS A O 1
ATOM 1583 N N . THR A 1 200 ? -11.499 -6.555 -4.591 1.00 95.25 200 THR A N 1
ATOM 1584 C CA . THR A 1 200 ? -12.443 -5.873 -5.489 1.00 95.25 200 THR A CA 1
ATOM 1585 C C . THR A 1 200 ? -12.781 -4.475 -4.979 1.00 95.25 200 THR A C 1
ATOM 1587 O O . THR A 1 200 ? -12.669 -3.506 -5.726 1.00 95.25 200 THR A O 1
ATOM 1590 N N . ALA A 1 201 ? -13.142 -4.345 -3.700 1.00 96.56 201 ALA A N 1
ATOM 1591 C CA . ALA A 1 201 ? -13.514 -3.062 -3.111 1.00 96.56 201 ALA A CA 1
ATOM 1592 C C . ALA A 1 201 ? -12.335 -2.083 -3.056 1.00 96.56 201 ALA A C 1
ATOM 1594 O O . ALA A 1 201 ? -12.489 -0.927 -3.441 1.00 96.56 201 ALA A O 1
ATOM 1595 N N . LEU A 1 202 ? -11.142 -2.546 -2.674 1.00 96.50 202 LEU A N 1
ATOM 1596 C CA . LEU A 1 202 ? -9.929 -1.725 -2.606 1.00 96.50 202 LEU A CA 1
ATOM 1597 C C . LEU A 1 202 ? -9.573 -1.077 -3.954 1.00 96.50 202 LEU A C 1
ATOM 1599 O O . LEU A 1 202 ? -9.016 0.015 -3.984 1.00 96.50 202 LEU A O 1
ATOM 1603 N N . ASN A 1 203 ? -9.914 -1.736 -5.066 1.00 95.69 203 ASN A N 1
ATOM 1604 C CA . ASN A 1 203 ? -9.646 -1.256 -6.424 1.00 95.69 203 ASN A CA 1
ATOM 1605 C C . ASN A 1 203 ? -10.847 -0.585 -7.107 1.00 95.69 203 ASN A C 1
ATOM 1607 O O . ASN A 1 203 ? -10.763 -0.231 -8.286 1.00 95.69 203 ASN A O 1
ATOM 1611 N N . SER A 1 204 ? -11.951 -0.409 -6.383 1.00 94.44 204 SER A N 1
ATOM 1612 C CA . SER A 1 204 ? -13.179 0.211 -6.879 1.00 94.44 204 SER A CA 1
ATOM 1613 C C . SER A 1 204 ? -13.199 1.727 -6.660 1.00 94.44 204 SER A C 1
ATOM 1615 O O . SER A 1 204 ? -12.398 2.267 -5.900 1.00 94.44 204 SER A O 1
ATOM 1617 N N . LEU A 1 205 ? -14.144 2.419 -7.307 1.00 90.69 205 LEU A N 1
ATOM 1618 C CA . LEU A 1 205 ? -14.300 3.873 -7.193 1.00 90.69 205 LEU A CA 1
ATOM 1619 C C . LEU A 1 205 ? -14.633 4.322 -5.761 1.00 90.69 205 LEU A C 1
ATOM 1621 O O . LEU A 1 205 ? -14.087 5.318 -5.296 1.00 90.69 205 LEU A O 1
ATOM 1625 N N . ASN A 1 206 ? -15.504 3.582 -5.067 1.00 92.19 206 ASN A N 1
ATOM 1626 C CA . ASN A 1 206 ? -15.920 3.911 -3.700 1.00 92.19 206 ASN A CA 1
ATOM 1627 C C . ASN A 1 206 ? -14.999 3.292 -2.631 1.00 92.19 206 ASN A C 1
ATOM 1629 O O . ASN A 1 206 ? -15.208 3.514 -1.440 1.00 92.19 206 ASN A O 1
ATOM 1633 N N . GLY A 1 207 ? -13.989 2.518 -3.043 1.00 94.12 207 GLY A N 1
ATOM 1634 C CA . GLY A 1 207 ? -12.952 1.982 -2.168 1.00 94.12 207 GLY A CA 1
ATOM 1635 C C . GLY A 1 207 ? -13.423 0.930 -1.157 1.00 94.12 207 GLY A C 1
ATOM 1636 O O . GLY A 1 207 ? -14.479 0.301 -1.287 1.00 94.12 207 GLY A O 1
ATOM 1637 N N . LEU A 1 208 ? -12.587 0.727 -0.138 1.00 97.31 208 LEU A N 1
ATOM 1638 C CA . LEU A 1 208 ? -12.821 -0.157 1.001 1.00 97.31 208 LEU A CA 1
ATOM 1639 C C . LEU A 1 208 ? -12.717 0.661 2.290 1.00 97.31 208 LEU A C 1
ATOM 1641 O O . LEU A 1 208 ? -11.742 1.391 2.482 1.00 97.31 208 LEU A O 1
ATOM 1645 N N . GLN A 1 209 ? -13.694 0.516 3.184 1.00 97.38 209 GLN A N 1
ATOM 1646 C CA . GLN A 1 209 ? -13.708 1.211 4.475 1.00 97.38 209 GLN A CA 1
ATOM 1647 C C . GLN A 1 209 ? -14.180 0.289 5.602 1.00 97.38 209 GLN A C 1
ATOM 1649 O O . GLN A 1 209 ? -14.895 -0.681 5.358 1.00 97.38 209 GLN A O 1
ATOM 1654 N N . ALA A 1 210 ? -13.817 0.597 6.845 1.00 97.44 210 ALA A N 1
ATOM 1655 C CA . ALA A 1 210 ? -14.308 -0.103 8.033 1.00 97.44 210 ALA A CA 1
ATOM 1656 C C . ALA A 1 210 ? -14.815 0.881 9.089 1.00 97.44 210 ALA A C 1
ATOM 1658 O O . ALA A 1 210 ? -14.173 1.890 9.361 1.00 97.44 210 ALA A O 1
ATOM 1659 N N . GLU A 1 211 ? -15.950 0.574 9.705 1.00 97.25 211 GLU A N 1
ATOM 1660 C CA . GLU A 1 211 ? -16.474 1.299 10.859 1.00 97.25 211 GLU A CA 1
ATOM 1661 C C . GLU A 1 211 ? -15.881 0.707 12.137 1.00 97.25 211 GLU A C 1
ATOM 1663 O O . GLU A 1 211 ? -16.029 -0.489 12.410 1.00 97.25 211 GLU A O 1
ATOM 1668 N N . ILE A 1 212 ? -15.206 1.547 12.917 1.00 95.62 212 ILE A N 1
ATOM 1669 C CA . ILE A 1 212 ? -14.563 1.169 14.172 1.00 95.62 212 ILE A CA 1
ATOM 1670 C C . ILE A 1 212 ? -15.265 1.855 15.331 1.00 95.62 212 ILE A C 1
ATOM 1672 O O . ILE A 1 212 ? -15.466 3.071 15.330 1.00 95.62 212 ILE A O 1
ATOM 1676 N N . GLU A 1 213 ? -15.562 1.065 16.355 1.00 94.94 213 GLU A N 1
ATOM 1677 C CA . GLU A 1 213 ? -16.011 1.549 17.651 1.00 94.94 213 GLU A CA 1
ATOM 1678 C C . GLU A 1 213 ? -14.904 1.335 18.682 1.00 94.94 213 GLU A C 1
ATOM 1680 O O . GLU A 1 213 ? -14.459 0.210 18.929 1.00 94.94 213 GLU A O 1
ATOM 1685 N N . MET A 1 214 ? -14.479 2.429 19.305 1.00 92.75 214 MET A N 1
ATOM 1686 C CA . MET A 1 214 ? -13.738 2.410 20.556 1.00 92.75 214 MET A CA 1
ATOM 1687 C C . MET A 1 214 ? -14.738 2.253 21.699 1.00 92.75 214 MET A C 1
ATOM 1689 O O . MET A 1 214 ? -15.648 3.073 21.833 1.00 92.75 214 MET A O 1
ATOM 1693 N N . TYR A 1 215 ? -14.566 1.234 22.534 1.00 92.38 215 TYR A N 1
ATOM 1694 C CA . TYR A 1 215 ? -15.501 0.922 23.612 1.00 92.38 215 TYR A CA 1
ATOM 1695 C C . TYR A 1 215 ? -14.795 0.503 24.904 1.00 92.38 215 TYR A C 1
ATOM 1697 O O . TYR A 1 215 ? -13.613 0.172 24.902 1.00 92.38 215 TYR A O 1
ATOM 1705 N N . THR A 1 216 ? -15.519 0.498 26.021 1.00 91.12 216 THR A N 1
ATOM 1706 C CA . THR A 1 216 ? -15.076 -0.127 27.279 1.00 91.12 216 THR A CA 1
ATOM 1707 C C . THR A 1 216 ? -16.209 -0.909 27.939 1.00 91.12 216 THR A C 1
ATOM 1709 O O . THR A 1 216 ? -17.376 -0.732 27.582 1.00 91.12 216 THR A O 1
ATOM 1712 N N . GLU A 1 217 ? -15.877 -1.796 28.874 1.00 89.06 217 GLU A N 1
ATOM 1713 C CA . GLU A 1 217 ? -16.822 -2.694 29.540 1.00 89.06 217 GLU A CA 1
ATOM 1714 C C . GLU A 1 217 ? -16.764 -2.559 31.065 1.00 89.06 217 GLU A C 1
ATOM 1716 O O . GLU A 1 217 ? -15.697 -2.640 31.681 1.00 89.06 217 GLU A O 1
ATOM 1721 N N . ALA A 1 218 ? -17.933 -2.426 31.687 1.00 88.88 218 ALA A N 1
ATOM 1722 C CA . ALA A 1 218 ? -18.079 -2.487 33.136 1.00 88.88 218 ALA A CA 1
ATOM 1723 C C . ALA A 1 218 ? -18.196 -3.936 33.644 1.00 88.88 218 ALA A C 1
ATOM 1725 O O . ALA A 1 218 ? -18.552 -4.859 32.903 1.00 88.88 218 ALA A O 1
ATOM 1726 N N . TYR A 1 219 ? -17.922 -4.162 34.933 1.00 86.50 219 TYR A N 1
ATOM 1727 C CA . TYR A 1 219 ? -18.028 -5.490 35.560 1.00 86.50 219 TYR A CA 1
ATOM 1728 C C . TYR A 1 219 ? -19.448 -6.063 35.550 1.00 86.50 219 TYR A C 1
ATOM 1730 O O . TYR A 1 219 ? -19.614 -7.280 35.645 1.00 86.50 219 TYR A O 1
ATOM 1738 N N . ASN A 1 220 ? -20.464 -5.207 35.444 1.00 86.25 220 ASN A N 1
ATOM 1739 C CA . ASN A 1 220 ? -21.860 -5.620 35.346 1.00 86.25 220 ASN A CA 1
ATOM 1740 C C . ASN A 1 220 ? -22.264 -6.095 33.942 1.00 86.25 220 ASN A C 1
ATOM 1742 O O . ASN A 1 220 ? -23.345 -6.659 33.825 1.00 86.25 220 ASN A O 1
ATOM 1746 N N . GLY A 1 221 ? -21.403 -5.919 32.928 1.00 85.81 221 GLY A N 1
ATOM 1747 C CA . GLY A 1 221 ? -21.659 -6.283 31.531 1.00 85.81 221 GLY A CA 1
ATOM 1748 C C . GLY A 1 221 ? -22.026 -5.109 30.619 1.00 85.81 221 GLY A C 1
ATOM 1749 O O . GLY A 1 221 ? -22.193 -5.313 29.416 1.00 85.81 221 GLY A O 1
ATOM 1750 N N . ASP A 1 222 ? -22.122 -3.882 31.142 1.00 88.31 222 ASP A N 1
ATOM 1751 C CA . ASP A 1 222 ? -22.433 -2.712 30.320 1.00 88.31 222 ASP A CA 1
ATOM 1752 C C . ASP A 1 222 ? -21.277 -2.346 29.384 1.00 88.31 222 ASP A C 1
ATOM 1754 O O . ASP A 1 222 ? -20.141 -2.150 29.816 1.00 88.31 222 ASP A O 1
ATOM 1758 N N . VAL A 1 223 ? -21.599 -2.171 28.099 1.00 89.19 223 VAL A N 1
ATOM 1759 C CA . VAL A 1 223 ? -20.665 -1.712 27.061 1.00 89.19 223 VAL A CA 1
ATOM 1760 C C . VAL A 1 223 ? -20.854 -0.218 26.820 1.00 89.19 223 VAL A C 1
ATOM 1762 O O . VAL A 1 223 ? -21.966 0.236 26.537 1.00 89.19 223 VAL A O 1
ATOM 1765 N N . TYR A 1 224 ? -19.778 0.554 26.925 1.00 90.12 224 TYR A N 1
ATOM 1766 C CA . TYR A 1 224 ? -19.736 2.000 26.711 1.00 90.12 224 TYR A CA 1
ATOM 1767 C C . TYR A 1 224 ? -19.078 2.294 25.369 1.00 90.12 224 TYR A C 1
ATOM 1769 O O . TYR A 1 224 ? -17.878 2.084 25.229 1.00 90.12 224 TYR A O 1
ATOM 1777 N N . SER A 1 225 ? -19.855 2.805 24.412 1.00 91.75 225 SER A N 1
ATOM 1778 C CA . SER A 1 225 ? -19.324 3.386 23.175 1.00 91.75 225 SER A CA 1
ATOM 1779 C C . SER A 1 225 ? -18.627 4.701 23.513 1.00 91.75 225 SER A C 1
ATOM 1781 O O . SER A 1 225 ? -19.279 5.643 23.961 1.00 91.75 225 SER A O 1
ATOM 1783 N N . LEU A 1 226 ? -17.320 4.773 23.289 1.00 91.50 226 LEU A N 1
ATOM 1784 C CA . LEU A 1 226 ? -16.504 5.951 23.581 1.00 91.50 226 LEU A CA 1
ATOM 1785 C C . LEU A 1 226 ? -16.361 6.847 22.350 1.00 91.50 226 LEU A C 1
ATOM 1787 O O . LEU A 1 226 ? -16.501 8.063 22.446 1.00 91.50 226 LEU A O 1
ATOM 1791 N N . LYS A 1 227 ? -16.092 6.249 21.184 1.00 91.19 227 LYS A N 1
ATOM 1792 C CA . LYS A 1 227 ? -15.938 6.969 19.916 1.00 91.19 227 LYS A CA 1
ATOM 1793 C C . LYS A 1 227 ? -16.156 6.043 18.729 1.00 91.19 227 LYS A C 1
ATOM 1795 O O . LYS A 1 227 ? -15.690 4.910 18.749 1.00 91.19 227 LYS A O 1
ATOM 1800 N N . ASN A 1 228 ? -16.796 6.560 17.685 1.00 93.38 228 ASN A N 1
ATOM 1801 C CA . ASN A 1 228 ? -16.963 5.874 16.407 1.00 93.38 228 ASN A CA 1
ATOM 1802 C C . ASN A 1 228 ? -16.225 6.643 15.315 1.00 93.38 228 ASN A C 1
ATOM 1804 O O . ASN A 1 228 ? -16.252 7.876 15.310 1.00 93.38 228 ASN A O 1
ATOM 1808 N N . PHE A 1 229 ? -15.562 5.928 14.415 1.00 93.00 229 PHE A N 1
ATOM 1809 C CA . PHE A 1 229 ? -14.837 6.519 13.293 1.00 93.00 229 PHE A CA 1
ATOM 1810 C C . PHE A 1 229 ? -14.676 5.527 12.142 1.00 93.00 229 PHE A C 1
ATOM 1812 O O . PHE A 1 229 ? -14.870 4.322 12.309 1.00 93.00 229 PHE A O 1
ATOM 1819 N N . LEU A 1 230 ? -14.318 6.043 10.968 1.00 95.44 230 LEU A N 1
ATOM 1820 C CA . LEU A 1 230 ? -14.048 5.236 9.782 1.00 95.44 230 LEU A CA 1
ATOM 1821 C C . LEU A 1 230 ? -12.547 4.988 9.616 1.00 95.44 230 LEU A C 1
ATOM 1823 O O . LEU A 1 230 ? -11.734 5.876 9.859 1.00 95.44 230 LEU A O 1
ATOM 1827 N N . VAL A 1 231 ? -12.185 3.803 9.138 1.00 96.00 231 VAL A N 1
ATOM 1828 C CA . VAL A 1 231 ? -10.890 3.536 8.508 1.00 96.00 231 VAL A CA 1
ATOM 1829 C C . VAL A 1 231 ? -11.095 3.510 7.005 1.00 96.00 231 VAL A C 1
ATOM 1831 O O . VAL A 1 231 ? -11.971 2.801 6.517 1.00 96.00 231 VAL A O 1
ATOM 1834 N N . ASN A 1 232 ? -10.279 4.256 6.276 1.00 95.62 232 ASN A N 1
ATOM 1835 C CA . ASN A 1 232 ? -10.259 4.286 4.825 1.00 95.62 232 ASN A CA 1
ATOM 1836 C C . ASN A 1 232 ? -8.986 3.601 4.318 1.00 95.62 232 ASN A C 1
ATOM 1838 O O . ASN A 1 232 ? -7.875 4.034 4.631 1.00 95.62 232 ASN A O 1
ATOM 1842 N N . PHE A 1 233 ? -9.148 2.526 3.550 1.00 96.06 233 PHE A N 1
ATOM 1843 C CA . PHE A 1 233 ? -8.024 1.765 3.016 1.00 96.06 233 PHE A CA 1
ATOM 1844 C C . PHE A 1 233 ? -7.613 2.339 1.666 1.00 96.06 233 PHE A C 1
ATOM 1846 O O . PHE A 1 233 ? -8.373 2.308 0.698 1.00 96.06 233 PHE A O 1
ATOM 1853 N N . ILE A 1 234 ? -6.396 2.869 1.604 1.00 94.50 234 ILE A N 1
ATOM 1854 C CA . ILE A 1 234 ? -5.855 3.479 0.397 1.00 94.50 234 ILE A CA 1
ATOM 1855 C C . ILE A 1 234 ? -5.363 2.387 -0.544 1.00 94.50 234 ILE A C 1
ATOM 1857 O O . ILE A 1 234 ? -4.576 1.516 -0.167 1.00 94.50 234 ILE A O 1
ATOM 1861 N N . ARG A 1 235 ? -5.817 2.447 -1.794 1.00 95.25 235 ARG A N 1
ATOM 1862 C CA . ARG A 1 235 ? -5.396 1.523 -2.842 1.00 95.25 235 ARG A CA 1
ATOM 1863 C C . ARG A 1 235 ? -3.868 1.582 -3.037 1.00 95.25 235 ARG A C 1
ATOM 1865 O O . ARG A 1 235 ? -3.345 2.667 -3.272 1.00 95.25 235 ARG A O 1
ATOM 1872 N N . PRO A 1 236 ? -3.150 0.442 -3.003 1.00 96.31 236 PRO A N 1
ATOM 1873 C CA . PRO A 1 236 ? -1.685 0.435 -3.052 1.00 96.31 236 PRO A CA 1
ATOM 1874 C C . PRO A 1 236 ? -1.064 0.952 -4.354 1.00 96.31 236 PRO A C 1
ATOM 1876 O O . PRO A 1 236 ? 0.036 1.496 -4.313 1.00 96.31 236 PRO A O 1
ATOM 1879 N N . VAL A 1 237 ? -1.738 0.735 -5.489 1.00 96.44 237 VAL A N 1
ATOM 1880 C CA . VAL A 1 237 ? -1.229 1.026 -6.837 1.00 96.44 237 VAL A CA 1
ATOM 1881 C C . VAL A 1 237 ? -2.279 1.793 -7.634 1.00 96.44 237 VAL A C 1
ATOM 1883 O O . VAL A 1 237 ? -3.476 1.522 -7.537 1.00 96.44 237 VAL A O 1
ATOM 1886 N N . ASN A 1 238 ? -1.824 2.734 -8.446 1.00 94.50 238 ASN A N 1
ATOM 1887 C CA . ASN A 1 238 ? -2.606 3.508 -9.393 1.00 94.50 238 ASN A CA 1
ATOM 1888 C C . ASN A 1 238 ? -2.261 3.095 -10.824 1.00 94.50 238 ASN A C 1
ATOM 1890 O O . ASN A 1 238 ? -1.104 2.819 -11.130 1.00 94.50 238 ASN A O 1
ATOM 1894 N N . PHE A 1 239 ? -3.276 3.058 -11.689 1.00 94.25 239 PHE A N 1
ATOM 1895 C CA . PHE A 1 239 ? -3.136 2.729 -13.105 1.00 94.25 239 PHE A CA 1
ATOM 1896 C C . PHE A 1 239 ? -3.410 3.973 -13.952 1.00 94.25 239 PHE A C 1
ATOM 1898 O O . PHE A 1 239 ? -4.560 4.383 -14.115 1.00 94.25 239 PHE A O 1
ATOM 1905 N N . ASN A 1 240 ? -2.340 4.585 -14.453 1.00 92.62 240 ASN A N 1
ATOM 1906 C CA . ASN A 1 240 ? -2.350 5.888 -15.110 1.00 92.62 240 ASN A CA 1
ATOM 1907 C C . ASN A 1 240 ? -2.132 5.711 -16.616 1.00 92.62 240 ASN A C 1
ATOM 1909 O O . ASN A 1 240 ? -1.006 5.766 -17.110 1.00 92.62 240 ASN A O 1
ATOM 1913 N N . LEU A 1 241 ? -3.211 5.462 -17.358 1.00 91.25 241 LEU A N 1
ATOM 1914 C CA . LEU A 1 241 ? -3.126 5.346 -18.815 1.00 91.25 241 LEU A CA 1
ATOM 1915 C C . LEU A 1 241 ? -2.750 6.699 -19.442 1.00 91.25 241 LEU A C 1
ATOM 1917 O O . LEU A 1 241 ? -3.275 7.731 -19.014 1.00 91.25 241 LEU A O 1
ATOM 1921 N N . PRO A 1 242 ? -1.862 6.714 -20.451 1.00 90.56 242 PRO A N 1
ATOM 1922 C CA . PRO A 1 242 ? -1.428 7.951 -21.086 1.00 90.56 242 PRO A CA 1
ATOM 1923 C C . PRO A 1 242 ? -2.584 8.644 -21.815 1.00 90.56 242 PRO A C 1
ATOM 1925 O O . PRO A 1 242 ? -3.421 8.005 -22.455 1.00 90.56 242 PRO A O 1
ATOM 1928 N N . ALA A 1 243 ? -2.597 9.974 -21.744 1.00 88.06 243 ALA A N 1
ATOM 1929 C CA . ALA A 1 243 ? -3.513 10.823 -22.497 1.00 88.06 243 ALA A CA 1
ATOM 1930 C C . ALA A 1 243 ? -2.878 11.300 -23.816 1.00 88.06 243 ALA A C 1
ATOM 1932 O O . ALA A 1 243 ? -1.660 11.276 -23.977 1.00 88.06 243 ALA A O 1
ATOM 1933 N N . GLY A 1 244 ? -3.707 11.778 -24.751 1.00 88.31 244 GLY A N 1
ATOM 1934 C CA . GLY A 1 244 ? -3.238 12.408 -25.995 1.00 88.31 244 GLY A CA 1
ATOM 1935 C C . GLY A 1 244 ? -2.736 11.438 -27.066 1.00 88.31 244 GLY A C 1
ATOM 1936 O O . GLY A 1 244 ? -2.090 11.864 -28.021 1.00 88.31 244 GLY A O 1
ATOM 1937 N N . LEU A 1 245 ? -3.031 10.146 -26.926 1.00 92.94 245 LEU A N 1
ATOM 1938 C CA . LEU A 1 245 ? -2.753 9.156 -27.957 1.00 92.94 245 LEU A CA 1
ATOM 1939 C C . LEU A 1 245 ? -3.605 9.431 -29.193 1.00 92.94 245 LEU A C 1
ATOM 1941 O O . LEU A 1 245 ? -4.808 9.665 -29.078 1.00 92.94 245 LEU A O 1
ATOM 1945 N N . SER A 1 246 ? -3.000 9.364 -30.377 1.00 92.75 246 SER A N 1
ATOM 1946 C CA . SER A 1 246 ? -3.738 9.503 -31.627 1.00 92.75 246 SER A CA 1
ATOM 1947 C C . SER A 1 246 ? -3.258 8.534 -32.691 1.00 92.75 246 SER A C 1
ATOM 1949 O O . SER A 1 246 ? -2.063 8.267 -32.768 1.00 92.75 246 SER A O 1
ATOM 1951 N N . VAL A 1 247 ? -4.187 8.100 -33.532 1.00 92.06 247 VAL A N 1
ATOM 1952 C CA . VAL A 1 247 ? -3.938 7.361 -34.771 1.00 92.06 247 VAL A CA 1
ATOM 1953 C C . VAL A 1 247 ? -4.477 8.170 -35.945 1.00 92.06 247 VAL A C 1
ATOM 1955 O O . VAL A 1 247 ? -5.422 8.948 -35.791 1.00 92.06 247 VAL A O 1
ATOM 1958 N N . LYS A 1 248 ? -3.876 8.020 -37.114 1.00 89.00 248 LYS A N 1
ATOM 1959 C CA . LYS A 1 248 ? -4.405 8.500 -38.385 1.00 89.00 248 LYS A CA 1
ATOM 1960 C C . LYS A 1 248 ? -5.210 7.395 -39.042 1.00 89.00 248 LYS A C 1
ATOM 1962 O O . LYS A 1 248 ? -4.864 6.220 -38.961 1.00 89.00 248 LYS A O 1
ATOM 1967 N N . ASP A 1 249 ? -6.277 7.788 -39.713 1.00 82.31 249 ASP A N 1
ATOM 1968 C CA . ASP A 1 249 ? -6.964 6.889 -40.625 1.00 82.31 249 ASP A CA 1
ATOM 1969 C C . ASP A 1 249 ? -6.000 6.488 -41.765 1.00 82.31 249 ASP A C 1
ATOM 1971 O O . ASP A 1 249 ? -5.202 7.300 -42.229 1.00 82.31 249 ASP A O 1
ATOM 1975 N N . ALA A 1 250 ? -5.976 5.219 -42.166 1.00 67.25 250 ALA A N 1
ATOM 1976 C CA . ALA A 1 250 ? -5.019 4.714 -43.153 1.00 67.25 250 ALA A CA 1
ATOM 1977 C C . ALA A 1 250 ? -5.689 3.619 -43.984 1.00 67.25 250 ALA A C 1
ATOM 1979 O O . ALA A 1 250 ? -5.960 2.538 -43.463 1.00 67.25 250 ALA A O 1
ATOM 1980 N N . GLN A 1 251 ? -5.965 3.911 -45.261 1.00 64.81 251 GLN A N 1
ATOM 1981 C CA . GLN A 1 251 ? -6.802 3.059 -46.116 1.00 64.81 251 GLN A CA 1
ATOM 1982 C C . GLN A 1 251 ? -6.202 1.679 -46.437 1.00 64.81 251 GLN A C 1
ATOM 1984 O O . GLN A 1 251 ? -6.980 0.779 -46.735 1.00 64.81 251 GLN A O 1
ATOM 1989 N N . ASP A 1 252 ? -4.880 1.473 -46.305 1.00 63.31 252 ASP A N 1
ATOM 1990 C CA . ASP A 1 252 ? -4.236 0.268 -46.859 1.00 63.31 252 ASP A CA 1
ATOM 1991 C C . ASP A 1 252 ? -3.329 -0.541 -45.895 1.00 63.31 252 ASP A C 1
ATOM 1993 O O . ASP A 1 252 ? -2.859 -1.601 -46.288 1.00 63.31 252 ASP A O 1
ATOM 1997 N N . ASP A 1 253 ? -3.123 -0.132 -44.629 1.00 72.62 253 ASP A N 1
ATOM 1998 C CA . ASP A 1 253 ? -2.341 -0.936 -43.645 1.00 72.62 253 ASP A CA 1
ATOM 1999 C C . ASP A 1 253 ? -2.633 -0.658 -42.148 1.00 72.62 253 ASP A C 1
ATOM 2001 O O . ASP A 1 253 ? -2.134 -1.363 -41.254 1.00 72.62 253 ASP A O 1
ATOM 2005 N N . GLY A 1 254 ? -3.489 0.331 -41.860 1.00 83.69 254 GLY A N 1
ATOM 2006 C CA . GLY A 1 254 ? -3.773 0.815 -40.508 1.00 83.69 254 GLY A CA 1
ATOM 2007 C C . GLY A 1 254 ? -2.679 1.702 -39.907 1.00 83.69 254 GLY A C 1
ATOM 2008 O O . GLY A 1 254 ? -1.631 1.926 -40.505 1.00 83.69 254 GLY A O 1
ATOM 2009 N N . ASP A 1 255 ? -2.931 2.198 -38.699 1.00 91.00 255 ASP A N 1
ATOM 2010 C CA . ASP A 1 255 ? -1.986 2.980 -37.899 1.00 91.00 255 ASP A CA 1
ATOM 2011 C C . ASP A 1 255 ? -1.877 2.403 -36.483 1.00 91.00 255 ASP A C 1
ATOM 2013 O O . ASP A 1 255 ? -2.756 1.682 -36.003 1.00 91.00 255 ASP A O 1
ATOM 2017 N N . VAL A 1 256 ? -0.758 2.660 -35.818 1.00 91.12 256 VAL A N 1
ATOM 2018 C CA . VAL A 1 256 ? -0.354 1.966 -34.598 1.00 91.12 256 VAL A CA 1
ATOM 2019 C C . VAL A 1 256 ? -0.000 2.977 -33.520 1.00 91.12 256 VAL A C 1
ATOM 2021 O O . VAL A 1 256 ? 0.821 3.865 -33.730 1.00 91.12 256 VAL A O 1
ATOM 2024 N N . VAL A 1 257 ? -0.561 2.801 -32.324 1.00 91.25 257 VAL A N 1
ATOM 2025 C CA . VAL A 1 257 ? -0.245 3.642 -31.168 1.00 91.25 257 VAL A CA 1
ATOM 2026 C C . VAL A 1 257 ? 0.286 2.823 -29.999 1.00 91.25 257 VAL A C 1
ATOM 2028 O O . VAL A 1 257 ? -0.311 1.831 -29.582 1.00 91.25 257 VAL A O 1
ATOM 2031 N N . ASN A 1 258 ? 1.426 3.250 -29.459 1.00 90.00 258 ASN A N 1
ATOM 2032 C CA . ASN A 1 258 ? 2.062 2.636 -28.300 1.00 90.00 258 ASN A CA 1
ATOM 2033 C C . ASN A 1 258 ? 1.692 3.416 -27.030 1.00 90.00 258 ASN A C 1
ATOM 2035 O O . ASN A 1 258 ? 1.858 4.634 -26.972 1.00 90.00 258 ASN A O 1
ATOM 2039 N N . PHE A 1 259 ? 1.201 2.711 -26.013 1.00 88.19 259 PHE A N 1
ATOM 2040 C CA . PHE A 1 259 ? 0.853 3.268 -24.705 1.00 88.19 259 PHE A CA 1
ATOM 2041 C C . PHE A 1 259 ? 1.847 2.869 -23.602 1.00 88.19 259 PHE A C 1
ATOM 2043 O O . PHE A 1 259 ? 1.553 3.024 -22.416 1.00 88.19 259 PHE A O 1
ATOM 2050 N N . GLN A 1 260 ? 3.030 2.369 -23.969 1.00 78.75 260 GLN A N 1
ATOM 2051 C CA . GLN A 1 260 ? 4.150 2.126 -23.063 1.00 78.75 260 GLN A CA 1
ATOM 2052 C C . GLN A 1 260 ? 4.631 3.453 -22.466 1.00 78.75 260 GLN A C 1
ATOM 2054 O O . GLN A 1 260 ? 5.490 4.147 -23.005 1.00 78.75 260 GLN A O 1
ATOM 2059 N N . TYR A 1 261 ? 4.021 3.804 -21.340 1.00 66.19 261 TYR A N 1
ATOM 2060 C CA . TYR A 1 261 ? 4.176 5.078 -20.663 1.00 66.19 261 TYR A CA 1
ATOM 2061 C C . TYR A 1 261 ? 5.000 4.906 -19.385 1.00 66.19 261 TYR A C 1
ATOM 2063 O O . TYR A 1 261 ? 4.655 4.098 -18.517 1.00 66.19 261 TYR A O 1
ATOM 2071 N N . ASN A 1 262 ? 6.080 5.682 -19.248 1.00 71.50 262 ASN A N 1
ATOM 2072 C CA . ASN A 1 262 ? 6.768 5.815 -17.964 1.00 71.50 262 ASN A CA 1
ATOM 2073 C C . ASN A 1 262 ? 5.791 6.435 -16.962 1.00 71.50 262 ASN A C 1
ATOM 2075 O O . ASN A 1 262 ? 5.310 7.542 -17.179 1.00 71.50 262 ASN A O 1
ATOM 2079 N N . GLY A 1 263 ? 5.489 5.707 -15.885 1.00 81.75 263 GLY A N 1
ATOM 2080 C CA . GLY A 1 263 ? 4.474 6.114 -14.910 1.00 81.75 263 GLY A CA 1
ATOM 2081 C C . GLY A 1 263 ? 3.088 5.505 -15.136 1.00 81.75 263 GLY A C 1
ATOM 2082 O O . GLY A 1 263 ? 2.145 5.899 -14.450 1.00 81.75 263 GLY A O 1
ATOM 2083 N N . LEU A 1 264 ? 2.960 4.513 -16.033 1.00 90.62 264 LEU A N 1
ATOM 2084 C CA . LEU A 1 264 ? 1.733 3.720 -16.192 1.00 90.62 264 LEU A CA 1
ATOM 2085 C C . LEU A 1 264 ? 1.229 3.167 -14.853 1.00 90.62 264 LEU A C 1
ATOM 2087 O O . LEU A 1 264 ? 0.025 3.066 -14.628 1.00 90.62 264 LEU A O 1
ATOM 2091 N N . LEU A 1 265 ? 2.163 2.826 -13.966 1.00 94.06 265 LEU A N 1
ATOM 2092 C CA . LEU A 1 265 ? 1.895 2.421 -12.601 1.00 94.06 265 LEU A CA 1
ATOM 2093 C C . LEU A 1 265 ? 2.637 3.344 -11.642 1.00 94.06 265 LEU A C 1
ATOM 2095 O O . LEU A 1 265 ? 3.847 3.550 -11.772 1.00 94.06 265 LEU A O 1
ATOM 2099 N N . THR A 1 266 ? 1.911 3.860 -10.660 1.00 95.06 266 THR A N 1
ATOM 2100 C CA . THR A 1 266 ? 2.492 4.536 -9.500 1.00 95.06 266 THR A CA 1
ATOM 2101 C C . THR A 1 266 ? 1.943 3.928 -8.228 1.00 95.06 266 THR A C 1
ATOM 2103 O O . THR A 1 266 ? 0.844 3.372 -8.221 1.00 95.06 266 THR A O 1
ATOM 2106 N N . ASP A 1 267 ? 2.692 3.995 -7.141 1.00 95.62 267 ASP A N 1
ATOM 2107 C CA . ASP A 1 267 ? 2.171 3.593 -5.844 1.00 95.62 267 ASP A CA 1
ATOM 2108 C C . ASP A 1 267 ? 1.323 4.701 -5.191 1.00 95.62 267 ASP A C 1
ATOM 2110 O O . ASP A 1 267 ? 1.126 5.791 -5.737 1.00 95.62 267 ASP A O 1
ATOM 2114 N N . TRP A 1 268 ? 0.808 4.421 -3.994 1.00 93.06 268 TRP A N 1
ATOM 2115 C CA . TRP A 1 268 ? 0.030 5.364 -3.185 1.00 93.06 268 TRP A CA 1
ATOM 2116 C C . TRP A 1 268 ? 0.808 6.621 -2.743 1.00 93.06 268 TRP A C 1
ATOM 2118 O O . TRP A 1 268 ? 0.190 7.598 -2.321 1.00 93.06 268 TRP A O 1
ATOM 2128 N N . ARG A 1 269 ? 2.144 6.623 -2.851 1.00 93.31 269 ARG A N 1
ATOM 2129 C CA . ARG A 1 269 ? 3.022 7.783 -2.609 1.00 93.31 269 ARG A CA 1
ATOM 2130 C C . ARG A 1 269 ? 3.279 8.585 -3.889 1.00 93.31 269 ARG A C 1
ATOM 2132 O O . ARG A 1 269 ? 3.902 9.639 -3.819 1.00 93.31 269 ARG A O 1
ATOM 2139 N N . ASN A 1 270 ? 2.749 8.125 -5.024 1.00 93.25 270 ASN A N 1
ATOM 2140 C CA . ASN A 1 270 ? 3.017 8.606 -6.380 1.00 93.25 270 ASN A CA 1
ATOM 2141 C C . ASN A 1 270 ? 4.426 8.286 -6.903 1.00 93.25 270 ASN A C 1
ATOM 2143 O O . ASN A 1 270 ? 4.869 8.897 -7.874 1.00 93.25 270 ASN A O 1
ATOM 2147 N N . GLU A 1 271 ? 5.109 7.304 -6.317 1.00 93.69 271 GLU A N 1
ATOM 2148 C CA . GLU A 1 271 ? 6.381 6.804 -6.836 1.00 93.69 271 GLU A CA 1
ATOM 2149 C C . GLU A 1 271 ? 6.142 5.860 -8.014 1.00 93.69 271 GLU A C 1
ATOM 2151 O O . GLU A 1 271 ? 5.208 5.055 -8.003 1.00 93.69 271 GLU A O 1
ATOM 2156 N N . MET A 1 272 ? 6.991 5.932 -9.040 1.00 92.31 272 MET A N 1
ATOM 2157 C CA . MET A 1 272 ? 6.861 5.072 -10.218 1.00 92.31 272 MET A CA 1
ATOM 2158 C C . MET A 1 272 ? 7.142 3.608 -9.877 1.00 92.31 272 MET A C 1
ATOM 2160 O O . MET A 1 272 ? 8.100 3.287 -9.173 1.00 92.31 272 MET A O 1
ATOM 2164 N N . ILE A 1 273 ? 6.331 2.717 -10.444 1.00 93.62 273 ILE A N 1
ATOM 2165 C CA . ILE A 1 273 ? 6.555 1.274 -10.395 1.00 93.62 273 ILE A CA 1
ATOM 2166 C C . ILE A 1 273 ? 7.075 0.837 -11.763 1.00 93.62 273 ILE A C 1
ATOM 2168 O O . ILE A 1 273 ? 6.395 0.982 -12.781 1.00 93.62 273 ILE A O 1
ATOM 2172 N N . ILE A 1 274 ? 8.293 0.307 -11.787 1.00 89.75 274 ILE A N 1
ATOM 2173 C CA . ILE A 1 274 ? 9.028 -0.019 -13.011 1.00 89.75 274 ILE A CA 1
ATOM 2174 C C . ILE A 1 274 ? 9.300 -1.514 -13.029 1.00 89.75 274 ILE A C 1
ATOM 2176 O O . ILE A 1 274 ? 9.865 -2.048 -12.076 1.00 89.75 274 ILE A O 1
ATOM 2180 N N . LYS A 1 275 ? 8.911 -2.174 -14.126 1.00 87.44 275 LYS A N 1
ATOM 2181 C CA . LYS A 1 275 ? 9.117 -3.610 -14.328 1.00 87.44 275 LYS A CA 1
ATOM 2182 C C . LYS A 1 275 ? 10.581 -3.991 -14.142 1.00 87.44 275 LYS A C 1
ATOM 2184 O O . LYS A 1 275 ? 11.463 -3.324 -14.675 1.00 87.44 275 LYS A O 1
ATOM 2189 N N . GLU A 1 276 ? 10.801 -5.077 -13.405 1.00 81.81 276 GLU A N 1
ATOM 2190 C CA . GLU A 1 276 ? 12.134 -5.642 -13.227 1.00 81.81 276 GLU A CA 1
ATOM 2191 C C . GLU A 1 276 ? 12.746 -6.038 -14.571 1.00 81.81 276 GLU A C 1
ATOM 2193 O O . GLU A 1 276 ? 12.085 -6.600 -15.451 1.00 81.81 276 GLU A O 1
ATOM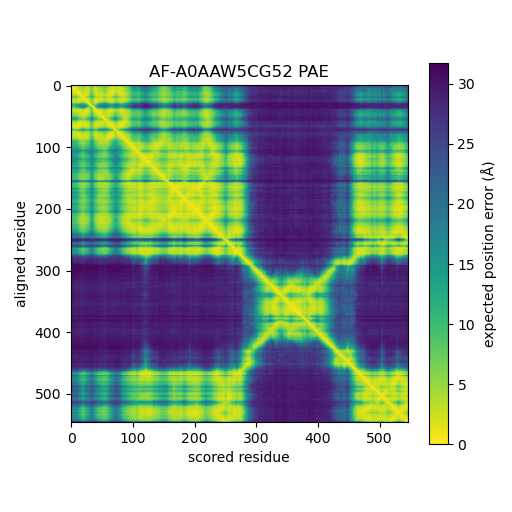 2198 N N . GLY A 1 277 ? 14.035 -5.774 -14.698 1.00 79.25 277 GLY A N 1
ATOM 2199 C CA . GLY A 1 277 ? 14.840 -6.146 -15.845 1.00 79.25 277 GLY A CA 1
ATOM 2200 C C . GLY A 1 277 ? 16.315 -6.135 -15.484 1.00 79.25 277 GLY A C 1
ATOM 2201 O O . GLY A 1 277 ? 16.704 -5.752 -14.383 1.00 79.25 277 GLY A O 1
ATOM 2202 N N . THR A 1 278 ? 17.158 -6.509 -16.430 1.00 76.81 278 THR A N 1
ATOM 2203 C CA . THR A 1 278 ? 18.610 -6.415 -16.281 1.00 76.81 278 THR A CA 1
ATOM 2204 C C . THR A 1 278 ? 19.152 -5.517 -17.373 1.00 76.81 278 THR A C 1
ATOM 2206 O O . THR A 1 278 ? 18.875 -5.753 -18.551 1.00 76.81 278 THR A O 1
ATOM 2209 N N . ALA A 1 279 ? 19.929 -4.511 -16.991 1.00 73.94 279 ALA A N 1
ATOM 2210 C CA . ALA A 1 279 ? 20.671 -3.687 -17.931 1.00 73.94 279 ALA A CA 1
ATOM 2211 C C . ALA A 1 279 ? 22.165 -3.974 -17.800 1.00 73.94 279 ALA A C 1
ATOM 2213 O O . ALA A 1 279 ? 22.688 -4.124 -16.697 1.00 73.94 279 ALA A O 1
ATOM 2214 N N . ASN A 1 280 ? 22.847 -4.021 -18.941 1.00 77.31 280 ASN A N 1
ATOM 2215 C CA . ASN A 1 280 ? 24.297 -4.123 -18.991 1.00 77.31 280 ASN A CA 1
ATOM 2216 C C . ASN A 1 280 ? 24.874 -2.713 -18.933 1.00 77.31 280 ASN A C 1
ATOM 2218 O O . ASN A 1 280 ? 24.709 -1.945 -19.884 1.00 77.31 280 ASN A O 1
ATOM 2222 N N . ILE A 1 281 ? 25.546 -2.373 -17.838 1.00 73.19 281 ILE A N 1
ATOM 2223 C CA . ILE A 1 281 ? 26.286 -1.117 -17.743 1.00 73.19 281 ILE A CA 1
ATOM 2224 C C . ILE A 1 281 ? 27.719 -1.399 -18.202 1.00 73.19 281 ILE A C 1
ATOM 2226 O O . ILE A 1 281 ? 28.408 -2.201 -17.567 1.00 73.19 281 ILE A O 1
ATOM 2230 N N . PRO A 1 282 ? 28.175 -0.801 -19.319 1.00 75.62 282 PRO A N 1
ATOM 2231 C CA . PRO A 1 282 ? 29.548 -0.969 -19.757 1.00 75.62 282 PRO A CA 1
ATOM 2232 C C . PRO A 1 282 ? 30.491 -0.250 -18.790 1.00 75.62 282 PRO A C 1
ATOM 2234 O O . PRO A 1 282 ? 30.252 0.901 -18.423 1.00 75.62 282 PRO A O 1
ATOM 2237 N N . TYR A 1 283 ? 31.591 -0.902 -18.436 1.00 79.81 283 TYR A N 1
ATOM 2238 C CA . TYR A 1 283 ? 32.712 -0.275 -17.748 1.00 79.81 283 TYR A CA 1
ATOM 2239 C C . TYR A 1 283 ? 34.032 -0.737 -18.352 1.00 79.81 283 TYR A C 1
ATOM 2241 O O . TYR A 1 283 ? 34.123 -1.765 -19.029 1.00 79.81 283 TYR A O 1
ATOM 2249 N N . SER A 1 284 ? 35.058 0.067 -18.122 1.00 81.56 284 SER A N 1
ATOM 2250 C CA . SER A 1 284 ? 36.394 -0.174 -18.641 1.00 81.56 284 SER A CA 1
ATOM 2251 C C . SER A 1 284 ? 37.201 -0.950 -17.610 1.00 81.56 284 SER A C 1
ATOM 2253 O O . SER A 1 284 ? 37.417 -0.479 -16.494 1.00 81.56 284 SER A O 1
ATOM 2255 N N . GLN A 1 285 ? 37.642 -2.145 -17.983 1.00 81.81 285 GLN A N 1
ATOM 2256 C CA . GLN A 1 285 ? 38.732 -2.845 -17.318 1.00 81.81 285 GLN A CA 1
ATOM 2257 C C . GLN A 1 285 ? 40.013 -2.651 -18.125 1.00 81.81 285 GLN A C 1
ATOM 2259 O O . GLN A 1 285 ? 39.967 -2.320 -19.308 1.00 81.81 285 GLN A O 1
ATOM 2264 N N . TYR A 1 286 ? 41.159 -2.875 -17.497 1.00 84.62 286 TYR A N 1
ATOM 2265 C CA . TYR A 1 286 ? 42.447 -2.815 -18.171 1.00 84.62 286 TYR A CA 1
ATOM 2266 C C . TYR A 1 286 ? 43.245 -4.061 -17.815 1.00 84.62 286 TYR A C 1
ATOM 2268 O O . TYR A 1 286 ? 43.299 -4.445 -16.647 1.00 84.62 286 TYR A O 1
ATOM 2276 N N . ASP A 1 287 ? 43.819 -4.707 -18.825 1.00 86.25 287 ASP A N 1
ATOM 2277 C CA . ASP A 1 287 ? 44.655 -5.886 -18.627 1.00 86.25 287 ASP A CA 1
ATOM 2278 C C . ASP A 1 287 ? 45.716 -5.993 -19.731 1.00 86.25 287 ASP A C 1
ATOM 2280 O O . ASP A 1 287 ? 45.592 -5.430 -20.826 1.00 86.25 287 ASP A O 1
ATOM 2284 N N . TRP A 1 288 ? 46.763 -6.757 -19.439 1.00 85.94 288 TRP A N 1
ATOM 2285 C CA . TRP A 1 288 ? 47.775 -7.165 -20.399 1.00 85.94 288 TRP A CA 1
ATOM 2286 C C . TRP A 1 288 ? 47.181 -8.201 -21.353 1.00 85.94 288 TRP A C 1
ATOM 2288 O O . TRP A 1 288 ? 46.832 -9.316 -20.953 1.00 85.94 288 TRP A O 1
ATOM 2298 N N . VAL A 1 289 ? 47.104 -7.853 -22.637 1.00 85.31 289 VAL A N 1
ATOM 2299 C CA . VAL A 1 289 ? 46.599 -8.726 -23.702 1.00 85.31 289 VAL A CA 1
ATOM 2300 C C . VAL A 1 289 ? 47.755 -9.181 -24.581 1.00 85.31 289 VAL A C 1
ATOM 2302 O O . VAL A 1 289 ? 48.515 -8.357 -25.085 1.00 85.31 289 VAL A O 1
ATOM 2305 N N . LYS A 1 290 ? 47.865 -10.497 -24.791 1.00 82.69 290 LYS A N 1
ATOM 2306 C CA . LYS A 1 290 ? 48.916 -11.094 -25.619 1.00 82.69 290 LYS A CA 1
ATOM 2307 C C . LYS A 1 290 ? 48.695 -10.771 -27.096 1.00 82.69 290 LYS A C 1
ATOM 2309 O O . LYS A 1 290 ? 47.634 -11.073 -27.647 1.00 82.69 290 LYS A O 1
ATOM 2314 N N . ASP A 1 291 ? 49.698 -10.213 -27.753 1.00 72.56 291 ASP A N 1
ATOM 2315 C CA . ASP A 1 291 ? 49.678 -9.948 -29.186 1.00 72.56 291 ASP A CA 1
ATOM 2316 C C . ASP A 1 291 ? 50.079 -11.220 -29.947 1.00 72.56 291 ASP A C 1
ATOM 2318 O O . ASP A 1 291 ? 51.249 -11.517 -30.168 1.00 72.56 291 ASP A O 1
ATOM 2322 N N . CYS A 1 292 ? 49.090 -12.024 -30.339 1.00 61.06 292 CYS A N 1
ATOM 2323 C CA . CYS A 1 292 ? 49.301 -13.325 -30.991 1.00 61.06 292 CYS A CA 1
ATOM 2324 C C . CYS A 1 292 ? 49.675 -13.243 -32.492 1.00 61.06 292 CYS A C 1
ATOM 2326 O O . CYS A 1 292 ? 49.363 -14.168 -33.239 1.00 61.06 292 CYS A O 1
ATOM 2328 N N . GLY A 1 293 ? 50.296 -12.152 -32.954 1.00 54.56 293 GLY A N 1
ATOM 2329 C CA . GLY A 1 293 ? 50.508 -11.879 -34.386 1.00 54.56 293 GLY A CA 1
ATOM 2330 C C . GLY A 1 293 ? 51.958 -11.874 -34.878 1.00 54.56 293 GLY A C 1
ATOM 2331 O O . GLY A 1 293 ? 52.184 -12.157 -36.051 1.00 54.56 293 GLY A O 1
ATOM 2332 N N . GLU A 1 294 ? 52.943 -11.589 -34.024 1.00 51.56 294 GLU A N 1
ATOM 2333 C CA . GLU A 1 294 ? 54.339 -11.421 -34.451 1.00 51.56 294 GLU A CA 1
ATOM 2334 C C . GLU A 1 294 ? 55.250 -12.384 -33.686 1.00 51.56 294 GLU A C 1
ATOM 2336 O O . GLU A 1 294 ? 55.299 -12.395 -32.457 1.00 51.56 294 GLU A O 1
ATOM 2341 N N . ILE A 1 295 ? 55.968 -13.241 -34.418 1.00 53.97 295 ILE A N 1
ATOM 2342 C CA . ILE A 1 295 ? 57.021 -14.065 -33.826 1.00 53.97 295 ILE A CA 1
ATOM 2343 C C . ILE A 1 295 ? 58.205 -13.130 -33.582 1.00 53.97 295 ILE A C 1
ATOM 2345 O O . ILE A 1 295 ? 58.881 -12.718 -34.524 1.00 53.97 295 ILE A O 1
ATOM 2349 N N . HIS A 1 296 ? 58.434 -12.758 -32.326 1.00 53.81 296 HIS A N 1
ATOM 2350 C CA . HIS A 1 296 ? 59.571 -11.924 -31.955 1.00 53.81 296 HIS A CA 1
ATOM 2351 C C . HIS A 1 296 ? 60.866 -12.746 -32.050 1.00 53.81 296 HIS A C 1
ATOM 2353 O O . HIS A 1 296 ? 60.963 -13.845 -31.506 1.00 53.81 296 HIS A O 1
ATOM 2359 N N . GLY A 1 297 ? 61.865 -12.231 -32.761 1.00 55.91 297 GLY A N 1
ATOM 2360 C CA . GLY A 1 297 ? 63.174 -12.861 -32.897 1.00 55.91 297 GLY A CA 1
ATOM 2361 C C . GLY A 1 297 ? 64.234 -11.837 -33.270 1.00 55.91 297 GLY A C 1
ATOM 2362 O O . GLY A 1 297 ? 63.920 -10.793 -33.844 1.00 55.91 297 GLY A O 1
ATOM 2363 N N . GLU A 1 298 ? 65.481 -12.135 -32.932 1.00 57.19 298 GLU A N 1
ATOM 2364 C CA . GLU A 1 298 ? 66.626 -11.270 -33.212 1.00 57.19 298 GLU A CA 1
ATOM 2365 C C . GLU A 1 298 ? 67.497 -11.885 -34.312 1.00 57.19 298 GLU A C 1
ATOM 2367 O O . GLU A 1 298 ? 67.691 -13.102 -34.383 1.00 57.19 298 GLU A O 1
ATOM 2372 N N . TRP A 1 299 ? 68.009 -11.026 -35.194 1.00 62.06 299 TRP A N 1
ATOM 2373 C CA . TRP A 1 299 ? 68.981 -11.401 -36.216 1.00 62.06 299 TRP A CA 1
ATOM 2374 C C . TRP A 1 299 ? 70.386 -11.345 -35.628 1.00 62.06 299 TRP A C 1
ATOM 2376 O O . TRP A 1 299 ? 70.836 -10.278 -35.210 1.00 62.06 299 TRP A O 1
ATOM 2386 N N . ILE A 1 300 ? 71.094 -12.473 -35.641 1.00 66.06 300 ILE A N 1
ATOM 2387 C CA . ILE A 1 300 ? 72.521 -12.504 -35.321 1.00 66.06 300 ILE A CA 1
ATOM 2388 C C . ILE A 1 300 ? 73.284 -12.267 -36.633 1.00 66.06 300 ILE A C 1
ATOM 2390 O O . ILE A 1 300 ? 73.165 -13.085 -37.548 1.00 66.06 300 ILE A O 1
ATOM 2394 N N . PRO A 1 301 ? 74.024 -11.152 -36.775 1.00 58.06 301 PRO A N 1
ATOM 2395 C CA . PRO A 1 301 ? 74.702 -10.814 -38.022 1.00 58.06 301 PRO A CA 1
ATOM 2396 C C . PRO A 1 301 ? 75.874 -11.761 -38.315 1.00 58.06 301 PRO A C 1
ATOM 2398 O O . PRO A 1 301 ? 76.508 -12.294 -37.404 1.00 58.06 301 PRO A O 1
ATOM 2401 N N . ALA A 1 302 ? 76.171 -11.938 -39.605 1.00 64.12 302 ALA A N 1
ATOM 2402 C CA . ALA A 1 302 ? 77.274 -12.770 -40.076 1.00 64.12 302 ALA A CA 1
ATOM 2403 C C . ALA A 1 302 ? 78.629 -12.273 -39.541 1.00 64.12 302 ALA A C 1
ATOM 2405 O O . ALA A 1 302 ? 78.871 -11.064 -39.462 1.00 64.12 302 ALA A O 1
ATOM 2406 N N . TYR A 1 303 ? 79.533 -13.197 -39.210 1.00 72.69 303 TYR A N 1
ATOM 2407 C CA . TYR A 1 303 ? 80.879 -12.868 -38.732 1.00 72.69 303 TYR A CA 1
ATOM 2408 C C . TYR A 1 303 ? 81.938 -13.831 -39.281 1.00 72.69 303 TYR A C 1
ATOM 2410 O O . TYR A 1 303 ? 81.639 -14.955 -39.687 1.00 72.69 303 TYR A O 1
ATOM 2418 N N . GLN A 1 304 ? 83.197 -13.384 -39.309 1.00 55.81 304 GLN A N 1
ATOM 2419 C CA . GLN A 1 304 ? 84.320 -14.184 -39.806 1.00 55.81 304 GLN A CA 1
ATOM 2420 C C . GLN A 1 304 ? 85.078 -14.864 -38.666 1.00 55.81 304 GLN A C 1
ATOM 2422 O O . GLN A 1 304 ? 85.427 -14.236 -37.665 1.00 55.81 304 GLN A O 1
ATOM 2427 N N . LYS A 1 305 ? 85.371 -16.153 -38.833 1.00 68.06 305 LYS A N 1
ATOM 2428 C CA . LYS A 1 305 ? 86.113 -16.983 -37.882 1.00 68.06 305 LYS A CA 1
ATOM 2429 C C . LYS A 1 305 ? 87.476 -17.352 -38.477 1.00 68.06 305 LYS A C 1
ATOM 2431 O O . LYS A 1 305 ? 87.543 -17.865 -39.590 1.00 68.06 305 LYS A O 1
ATOM 2436 N N . VAL A 1 306 ? 88.565 -17.095 -37.745 1.00 70.00 306 VAL A N 1
ATOM 2437 C CA . VAL A 1 306 ? 89.935 -17.461 -38.168 1.00 70.00 306 VAL A CA 1
ATOM 2438 C C . VAL A 1 306 ? 90.073 -18.985 -38.177 1.00 70.00 306 VAL A C 1
ATOM 2440 O O . VAL A 1 306 ? 89.806 -19.629 -37.162 1.00 70.00 306 VAL A O 1
ATOM 2443 N N . VAL A 1 307 ? 90.520 -19.550 -39.298 1.00 70.00 307 VAL A N 1
ATOM 2444 C CA . VAL A 1 307 ? 90.751 -20.996 -39.465 1.00 70.00 307 VAL A CA 1
ATOM 2445 C C . VAL A 1 307 ? 92.228 -21.339 -39.268 1.00 70.00 307 VAL A C 1
ATOM 2447 O O . VAL A 1 307 ? 92.547 -22.332 -38.616 1.00 70.00 307 VAL A O 1
ATOM 2450 N N . THR A 1 308 ? 93.136 -20.486 -39.754 1.00 70.44 308 THR A N 1
ATOM 2451 C CA . THR A 1 308 ? 94.590 -20.666 -39.594 1.00 70.44 308 THR A CA 1
ATOM 2452 C C . THR A 1 308 ? 95.270 -19.320 -39.318 1.00 70.44 308 THR A C 1
ATOM 2454 O O . THR A 1 308 ? 95.014 -18.377 -40.068 1.00 70.44 308 THR A O 1
ATOM 2457 N N . PRO A 1 309 ? 96.110 -19.191 -38.268 1.00 66.50 309 PRO A N 1
ATOM 2458 C CA . PRO A 1 309 ? 96.766 -17.928 -37.915 1.00 66.50 309 PRO A CA 1
ATOM 2459 C C . PRO A 1 309 ? 97.978 -17.617 -38.812 1.00 66.50 309 PRO A C 1
ATOM 2461 O O . PRO A 1 309 ? 98.559 -18.515 -39.419 1.00 66.50 309 PRO A O 1
ATOM 2464 N N . ALA A 1 310 ? 98.374 -16.342 -38.865 1.00 64.38 310 ALA A N 1
ATOM 2465 C CA . ALA A 1 310 ? 99.551 -15.886 -39.607 1.00 64.38 310 ALA A CA 1
ATOM 2466 C C . ALA A 1 310 ? 100.867 -16.292 -38.909 1.00 64.38 310 ALA A C 1
ATOM 2468 O O . ALA A 1 310 ? 100.898 -16.449 -37.686 1.00 64.38 310 ALA A O 1
ATOM 2469 N N . LYS A 1 311 ? 101.962 -16.451 -39.670 1.00 65.75 311 LYS A N 1
ATOM 2470 C CA . LYS A 1 311 ? 103.278 -16.865 -39.141 1.00 65.75 311 LYS A CA 1
ATOM 2471 C C . LYS A 1 311 ? 104.462 -16.210 -39.873 1.00 65.75 311 LYS A C 1
ATOM 2473 O O . LYS A 1 311 ? 104.395 -15.976 -41.080 1.00 65.75 311 LYS A O 1
ATOM 2478 N N . TRP A 1 312 ? 105.562 -16.005 -39.142 1.00 61.00 312 TRP A N 1
ATOM 2479 C CA . TRP A 1 312 ? 106.861 -15.531 -39.642 1.00 61.00 312 TRP A CA 1
ATOM 2480 C C . TRP A 1 312 ? 107.941 -16.616 -39.475 1.00 61.00 312 TRP A C 1
ATOM 2482 O O . TRP A 1 312 ? 108.044 -17.218 -38.406 1.00 61.00 312 TRP A O 1
ATOM 2492 N N . GLU A 1 313 ? 108.761 -16.850 -40.501 1.00 70.69 313 GLU A N 1
ATOM 2493 C CA . GLU A 1 313 ? 109.929 -17.747 -40.462 1.00 70.69 313 GLU A CA 1
ATOM 2494 C C . GLU A 1 313 ? 111.215 -16.979 -40.793 1.00 70.69 313 GLU A C 1
ATOM 2496 O O . GLU A 1 313 ? 111.219 -16.125 -41.680 1.00 70.69 313 GLU A O 1
ATOM 2501 N N . PHE A 1 314 ? 112.301 -17.281 -40.074 1.00 68.19 314 PHE A N 1
ATOM 2502 C CA . PHE A 1 314 ? 113.598 -16.610 -40.201 1.00 68.19 314 PHE A CA 1
ATOM 2503 C C . PHE A 1 314 ? 114.665 -17.609 -40.665 1.00 68.19 314 PHE A C 1
ATOM 2505 O O . PHE A 1 314 ? 114.794 -18.683 -40.078 1.00 68.19 314 PHE A O 1
ATOM 2512 N N . GLU A 1 315 ? 115.448 -17.242 -41.677 1.00 75.12 315 GLU A N 1
ATOM 2513 C CA . GLU A 1 315 ? 116.630 -17.985 -42.125 1.00 75.12 315 GLU A CA 1
ATOM 2514 C C . GLU A 1 315 ? 117.881 -17.419 -41.447 1.00 75.12 315 GLU A C 1
ATOM 2516 O O . GLU A 1 315 ? 118.041 -16.198 -41.344 1.00 75.12 315 GLU A O 1
ATOM 2521 N N . THR A 1 316 ? 118.759 -18.296 -40.953 1.00 76.12 316 THR A N 1
ATOM 2522 C CA . THR A 1 316 ? 119.915 -17.897 -40.140 1.00 76.12 316 THR A CA 1
ATOM 2523 C C . THR A 1 316 ? 121.207 -18.613 -40.523 1.00 76.12 316 THR A C 1
ATOM 2525 O O . THR A 1 316 ? 121.171 -19.794 -40.860 1.00 76.12 316 THR A O 1
ATOM 2528 N N . GLU A 1 317 ? 122.347 -17.940 -40.367 1.00 80.94 317 GLU A N 1
ATOM 2529 C CA . GLU A 1 317 ? 123.703 -18.467 -40.588 1.00 80.94 317 GLU A CA 1
ATOM 2530 C C . GLU A 1 317 ? 124.589 -18.230 -39.348 1.00 80.94 317 GLU A C 1
ATOM 2532 O O . GLU A 1 317 ? 124.435 -17.221 -38.660 1.00 80.94 317 GLU A O 1
ATOM 2537 N N . GLU A 1 318 ? 125.517 -19.139 -39.033 1.00 80.88 318 GLU A N 1
ATOM 2538 C CA . GLU A 1 318 ? 126.498 -18.936 -37.955 1.00 80.88 318 GLU A CA 1
ATOM 2539 C C . GLU A 1 318 ? 127.740 -18.194 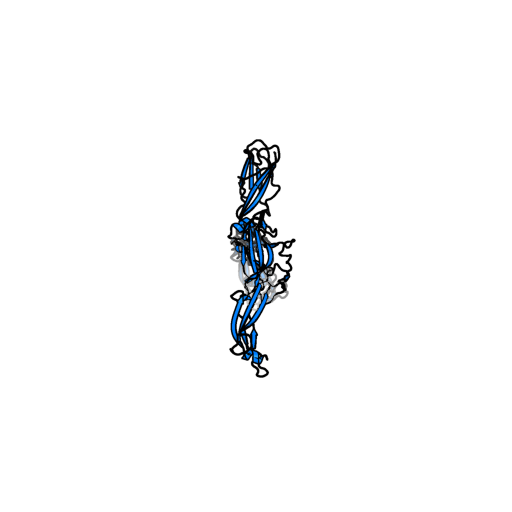-38.463 1.00 80.88 318 GLU A C 1
ATOM 2541 O O . GLU A 1 318 ? 128.369 -18.588 -39.442 1.00 80.88 318 GLU A O 1
ATOM 2546 N N . VAL A 1 319 ? 128.111 -17.121 -37.768 1.00 80.00 319 VAL A N 1
ATOM 2547 C CA . VAL A 1 319 ? 129.269 -16.282 -38.076 1.00 80.00 319 VAL A CA 1
ATOM 2548 C C . VAL A 1 319 ? 130.245 -16.323 -36.907 1.00 80.00 319 VAL A C 1
ATOM 2550 O O . VAL A 1 319 ? 129.864 -16.082 -35.761 1.00 80.00 319 VAL A O 1
ATOM 2553 N N . THR A 1 320 ? 131.520 -16.569 -37.207 1.00 81.00 320 THR A N 1
ATOM 2554 C CA . THR A 1 320 ? 132.597 -16.626 -36.213 1.00 81.00 320 THR A CA 1
ATOM 2555 C C . THR A 1 320 ? 133.549 -15.444 -36.369 1.00 81.00 320 THR A C 1
ATOM 2557 O O . THR A 1 320 ? 134.071 -15.186 -37.455 1.00 81.00 320 THR A O 1
ATOM 2560 N N . ILE A 1 321 ? 133.796 -14.735 -35.269 1.00 79.44 321 ILE A N 1
ATOM 2561 C CA . ILE A 1 321 ? 134.718 -13.601 -35.173 1.00 79.44 321 ILE A CA 1
ATOM 2562 C C . ILE A 1 321 ? 135.949 -14.024 -34.388 1.00 79.44 321 ILE A C 1
ATOM 2564 O O . ILE A 1 321 ? 135.853 -14.518 -33.264 1.00 79.44 321 ILE A O 1
ATOM 2568 N N . GLN A 1 322 ? 137.110 -13.830 -35.005 1.00 81.75 322 GLN A N 1
ATOM 2569 C CA . GLN A 1 322 ? 138.392 -14.257 -34.462 1.00 81.75 322 GLN A CA 1
ATOM 2570 C C . GLN A 1 322 ? 138.902 -13.270 -33.405 1.00 81.75 322 GLN A C 1
ATOM 2572 O O . GLN A 1 322 ? 138.579 -12.079 -33.425 1.00 81.75 322 GLN A O 1
ATOM 2577 N N . THR A 1 323 ? 139.730 -13.763 -32.482 1.00 79.19 323 THR A N 1
ATOM 2578 C CA . THR A 1 323 ? 140.314 -12.951 -31.402 1.00 79.19 323 THR A CA 1
ATOM 2579 C C . THR A 1 323 ? 141.007 -11.699 -31.960 1.00 79.19 323 THR A C 1
ATOM 2581 O O . THR A 1 323 ? 141.831 -11.790 -32.868 1.00 79.19 323 THR A O 1
ATOM 2584 N N . GLY A 1 324 ? 140.691 -10.525 -31.409 1.00 74.81 324 GLY A N 1
ATOM 2585 C CA . GLY A 1 324 ? 141.244 -9.228 -31.817 1.00 74.81 324 GLY A CA 1
ATOM 2586 C C . GLY A 1 324 ? 140.429 -8.463 -32.869 1.00 74.81 324 GLY A C 1
ATOM 2587 O O . GLY A 1 324 ? 140.758 -7.312 -33.151 1.00 74.81 324 GLY A O 1
ATOM 2588 N N . GLN A 1 325 ? 139.368 -9.048 -33.435 1.00 81.25 325 GLN A N 1
ATOM 2589 C CA . GLN A 1 325 ? 138.480 -8.365 -34.385 1.00 81.25 325 GLN A CA 1
ATOM 2590 C C . GLN A 1 325 ? 137.346 -7.595 -33.690 1.00 81.25 325 GLN A C 1
ATOM 2592 O O . GLN A 1 325 ? 136.967 -7.888 -32.554 1.00 81.25 325 GLN A O 1
ATOM 2597 N N . LEU A 1 326 ? 136.814 -6.591 -34.392 1.00 82.25 326 LEU A N 1
ATOM 2598 C CA . LEU A 1 326 ? 135.682 -5.782 -33.943 1.00 82.25 326 LEU A CA 1
ATOM 2599 C C . LEU A 1 326 ? 134.372 -6.575 -33.998 1.00 82.25 326 LEU A C 1
ATOM 2601 O O . LEU A 1 326 ? 134.076 -7.249 -34.984 1.00 82.25 326 LEU A O 1
ATOM 2605 N N . LEU A 1 327 ? 133.585 -6.455 -32.934 1.00 85.00 327 LEU A N 1
ATOM 2606 C CA . LEU A 1 327 ? 132.275 -7.063 -32.763 1.00 85.00 327 LEU A CA 1
ATOM 2607 C C . LEU A 1 327 ? 131.320 -6.044 -32.145 1.00 85.00 327 LEU A C 1
ATOM 2609 O O . LEU A 1 327 ? 131.692 -5.306 -31.234 1.00 85.00 327 LEU A O 1
ATOM 2613 N N . TYR A 1 328 ? 130.070 -6.050 -32.592 1.00 88.19 328 TYR A N 1
ATOM 2614 C CA . TYR A 1 328 ? 129.016 -5.224 -32.019 1.00 88.19 328 TYR A CA 1
ATOM 2615 C C . TYR A 1 328 ? 128.024 -6.087 -31.252 1.00 88.19 328 TYR A C 1
ATOM 2617 O O . TYR A 1 328 ? 127.702 -7.200 -31.664 1.00 88.19 328 TYR A O 1
ATOM 2625 N N . SER A 1 329 ? 127.515 -5.561 -30.144 1.00 86.38 329 SER A N 1
ATOM 2626 C CA . SER A 1 329 ? 126.442 -6.170 -29.362 1.00 86.38 329 SER A CA 1
ATOM 2627 C C . SER A 1 329 ? 125.310 -5.169 -29.210 1.00 86.38 329 SER A C 1
ATOM 2629 O O . SER A 1 329 ? 125.546 -4.024 -28.817 1.00 86.38 329 SER A O 1
ATOM 2631 N N . ALA A 1 330 ? 124.090 -5.585 -29.532 1.00 89.06 330 ALA A N 1
ATOM 2632 C CA . ALA A 1 330 ? 122.901 -4.757 -29.417 1.00 89.06 330 ALA A CA 1
ATOM 2633 C C . ALA A 1 330 ? 121.847 -5.447 -28.552 1.00 89.06 330 ALA A C 1
ATOM 2635 O O . ALA A 1 330 ? 121.558 -6.630 -28.727 1.00 89.06 330 ALA A O 1
ATOM 2636 N N . THR A 1 331 ? 121.232 -4.685 -27.650 1.00 90.19 331 THR A N 1
ATOM 2637 C CA . THR A 1 331 ? 120.103 -5.127 -26.831 1.00 90.19 331 THR A CA 1
ATOM 2638 C C . THR A 1 331 ? 118.841 -4.373 -27.221 1.00 90.19 331 THR A C 1
ATOM 2640 O O . THR A 1 331 ? 118.776 -3.148 -27.071 1.00 90.19 331 THR A O 1
ATOM 2643 N N . ILE A 1 332 ? 117.813 -5.107 -27.641 1.00 88.50 332 ILE A N 1
ATOM 2644 C CA . ILE A 1 332 ? 116.446 -4.601 -27.757 1.00 88.50 332 ILE A CA 1
ATOM 2645 C C . ILE A 1 332 ? 115.693 -4.874 -26.456 1.00 88.50 332 ILE A C 1
ATOM 2647 O O . ILE A 1 332 ? 115.744 -5.976 -25.914 1.00 88.50 332 ILE A O 1
ATOM 2651 N N . THR A 1 333 ? 115.007 -3.865 -25.930 1.00 88.38 333 THR A N 1
ATOM 2652 C CA . THR A 1 333 ? 114.172 -3.974 -24.733 1.00 88.38 333 THR A CA 1
ATOM 2653 C C . THR A 1 333 ? 112.732 -3.632 -25.076 1.00 88.38 333 THR A C 1
ATOM 2655 O O . THR A 1 333 ? 112.460 -2.574 -25.643 1.00 88.38 333 THR A O 1
ATOM 2658 N N . LEU A 1 334 ? 111.824 -4.528 -24.706 1.00 87.94 334 LEU A N 1
ATOM 2659 C CA . LEU A 1 334 ? 110.381 -4.379 -24.817 1.00 87.94 334 LEU A CA 1
ATOM 2660 C C . LEU A 1 334 ? 109.837 -3.730 -23.542 1.00 87.94 334 LEU A C 1
ATOM 2662 O O . LEU A 1 334 ? 110.260 -4.075 -22.434 1.00 87.94 334 LEU A O 1
ATOM 2666 N N . PHE A 1 335 ? 108.895 -2.808 -23.695 1.00 84.62 335 PHE A N 1
ATOM 2667 C CA . PHE A 1 335 ? 108.267 -2.052 -22.619 1.00 84.62 335 PHE A CA 1
ATOM 2668 C C . PHE A 1 335 ? 106.746 -2.126 -22.714 1.00 84.62 335 PHE A C 1
ATOM 2670 O O . PHE A 1 335 ? 106.184 -2.166 -23.807 1.00 84.62 335 PHE A O 1
ATOM 2677 N N . THR A 1 336 ? 106.095 -2.088 -21.555 1.00 85.06 336 THR A N 1
ATOM 2678 C CA . THR A 1 336 ? 104.635 -2.066 -21.407 1.00 85.06 336 THR A CA 1
ATOM 2679 C C . THR A 1 336 ? 104.221 -0.944 -20.459 1.00 85.06 336 THR A C 1
ATOM 2681 O O . THR A 1 336 ? 104.926 -0.662 -19.485 1.00 85.06 336 THR A O 1
ATOM 2684 N N . ARG A 1 337 ? 103.056 -0.347 -20.694 1.00 83.50 337 ARG A N 1
ATOM 2685 C CA . ARG A 1 337 ? 102.364 0.562 -19.769 1.00 83.50 337 ARG A CA 1
ATOM 2686 C C . ARG A 1 337 ? 100.902 0.122 -19.599 1.00 83.50 337 ARG A C 1
ATOM 2688 O O . ARG A 1 337 ? 100.377 -0.522 -20.500 1.00 83.50 337 ARG A O 1
ATOM 2695 N N . PRO A 1 338 ? 100.251 0.420 -18.462 1.00 77.19 338 PRO A N 1
ATOM 2696 C CA . PRO A 1 338 ? 98.906 -0.087 -18.171 1.00 77.19 338 PRO A CA 1
ATOM 2697 C C . PRO A 1 338 ? 97.813 0.486 -19.087 1.00 77.19 338 PRO A C 1
ATOM 2699 O O . PRO A 1 338 ? 96.849 -0.211 -19.383 1.00 77.19 338 PRO A O 1
ATOM 2702 N N . ASP A 1 339 ? 97.969 1.725 -19.554 1.00 77.81 339 ASP A N 1
ATOM 2703 C CA . ASP A 1 339 ? 97.042 2.387 -20.472 1.00 77.81 339 ASP A CA 1
ATOM 2704 C C . ASP A 1 339 ? 97.752 3.509 -21.254 1.00 77.81 339 ASP A C 1
ATOM 2706 O O . ASP A 1 339 ? 98.887 3.893 -20.943 1.00 77.81 339 ASP A O 1
ATOM 2710 N N . ILE A 1 340 ? 97.089 4.038 -22.288 1.00 74.88 340 ILE A N 1
ATOM 2711 C CA .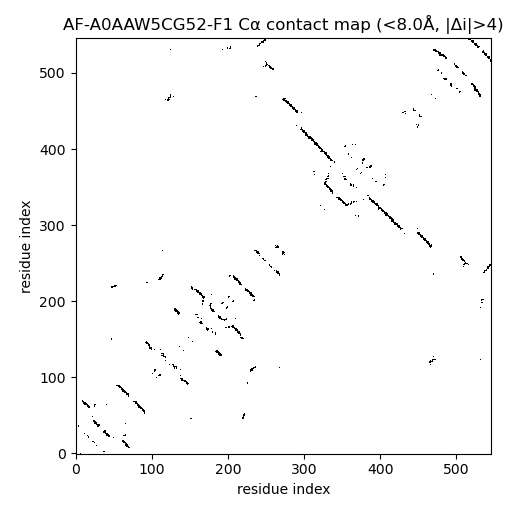 ILE A 1 340 ? 97.665 5.031 -23.207 1.00 74.88 340 ILE A CA 1
ATOM 2712 C C . ILE A 1 340 ? 97.922 6.411 -22.575 1.00 74.88 340 ILE A C 1
ATOM 2714 O O . ILE A 1 340 ? 98.690 7.201 -23.135 1.00 74.88 340 ILE A O 1
ATOM 2718 N N . PHE A 1 341 ? 97.314 6.710 -21.426 1.00 75.62 341 PHE A N 1
ATOM 2719 C CA . PHE A 1 341 ? 97.442 7.983 -20.713 1.00 75.62 341 PHE A CA 1
ATOM 2720 C C . PHE A 1 341 ? 98.541 7.942 -19.642 1.00 75.62 341 PHE A C 1
ATOM 2722 O O . PHE A 1 341 ? 99.014 8.991 -19.204 1.00 75.62 341 PHE A O 1
ATOM 2729 N N . SER A 1 342 ? 99.015 6.751 -19.265 1.00 73.75 342 SER A N 1
ATOM 2730 C CA . SER A 1 342 ? 100.142 6.588 -18.346 1.00 73.75 342 SER A CA 1
ATOM 2731 C C . SER A 1 342 ? 101.485 6.929 -19.003 1.00 73.75 342 SER A C 1
ATOM 2733 O O . SER A 1 342 ? 101.825 6.445 -20.086 1.00 73.75 342 SER A O 1
ATOM 2735 N N . SER A 1 343 ? 102.294 7.747 -18.328 1.00 73.62 343 SER A N 1
ATOM 2736 C CA . SER A 1 343 ? 103.655 8.107 -18.756 1.00 73.62 343 SER A CA 1
ATOM 2737 C C . SER A 1 343 ? 104.737 7.157 -18.226 1.00 73.62 343 SER A C 1
ATOM 2739 O O . SER A 1 343 ? 105.898 7.250 -18.632 1.00 73.62 343 SER A O 1
ATOM 2741 N N . SER A 1 344 ? 104.378 6.229 -17.333 1.00 81.38 344 SER A N 1
ATOM 2742 C CA . SER A 1 344 ? 105.312 5.285 -16.713 1.00 81.38 344 SER A CA 1
ATOM 2743 C C . SER A 1 344 ? 105.431 3.998 -17.524 1.00 81.38 344 SER A C 1
ATOM 2745 O O . SER A 1 344 ? 104.503 3.195 -17.578 1.00 81.38 344 SER A O 1
ATOM 2747 N N . TRP A 1 345 ? 106.600 3.794 -18.132 1.00 83.44 345 TRP A N 1
ATOM 2748 C CA . TRP A 1 345 ? 106.931 2.579 -18.873 1.00 83.44 345 TRP A CA 1
ATOM 2749 C C . TRP A 1 345 ? 107.650 1.572 -17.980 1.00 83.44 345 TRP A C 1
ATOM 2751 O O . TRP A 1 345 ? 108.691 1.878 -17.395 1.00 83.44 345 TRP A O 1
ATOM 2761 N N . SER A 1 346 ? 107.135 0.348 -17.924 1.00 86.00 346 SER A N 1
ATOM 2762 C CA . SER A 1 346 ? 107.789 -0.775 -17.257 1.00 86.00 346 SER A CA 1
ATOM 2763 C C . SER A 1 346 ? 108.535 -1.625 -18.278 1.00 86.00 346 SER A C 1
ATOM 2765 O O . SER A 1 346 ? 108.024 -1.926 -19.356 1.00 86.00 346 SER A O 1
ATOM 2767 N N . LYS A 1 347 ? 109.766 -2.016 -17.943 1.00 86.88 347 LYS A N 1
ATOM 2768 C CA . LYS A 1 347 ? 110.544 -2.954 -18.752 1.00 86.88 347 LYS A CA 1
ATOM 2769 C C . LYS A 1 347 ? 109.886 -4.334 -18.696 1.00 86.88 347 LYS A C 1
ATOM 2771 O O . LYS A 1 347 ? 109.759 -4.896 -17.613 1.00 86.88 347 LYS A O 1
ATOM 2776 N N . TYR A 1 348 ? 109.522 -4.870 -19.856 1.00 84.62 348 TYR A N 1
ATOM 2777 C CA . TYR A 1 348 ? 108.945 -6.204 -19.992 1.00 84.62 348 TYR A CA 1
ATOM 2778 C C . TYR A 1 348 ? 110.039 -7.263 -20.150 1.00 84.62 348 TYR A C 1
ATOM 2780 O O . TYR A 1 348 ? 110.181 -8.147 -19.308 1.00 84.62 348 TYR A O 1
ATOM 2788 N N . LYS A 1 349 ? 110.867 -7.155 -21.199 1.00 87.75 349 LYS A N 1
ATOM 2789 C CA . LYS A 1 349 ? 111.918 -8.142 -21.507 1.00 87.75 349 LYS A CA 1
ATOM 2790 C C . LYS A 1 349 ? 113.015 -7.538 -22.379 1.00 87.75 349 LYS A C 1
ATOM 2792 O O . LYS A 1 349 ? 112.772 -6.545 -23.055 1.00 87.75 349 LYS A O 1
ATOM 2797 N N . SER A 1 350 ? 114.213 -8.117 -22.373 1.00 88.50 350 SER A N 1
ATOM 2798 C CA . SER A 1 350 ? 115.312 -7.696 -23.254 1.00 88.50 350 SER A CA 1
ATOM 2799 C C . SER A 1 350 ? 115.930 -8.879 -23.981 1.00 88.50 350 SER A C 1
ATOM 2801 O O . SER A 1 350 ? 116.071 -9.949 -23.393 1.00 88.50 350 SER A O 1
ATOM 2803 N N . PHE A 1 351 ? 116.364 -8.647 -25.217 1.00 86.31 351 PHE A N 1
ATOM 2804 C CA . PHE A 1 351 ? 117.070 -9.610 -26.055 1.00 86.31 351 PHE A CA 1
ATOM 2805 C C . PHE A 1 351 ? 118.357 -8.972 -26.561 1.00 86.31 351 PHE A C 1
ATOM 2807 O O . PHE A 1 351 ? 118.329 -7.856 -27.076 1.00 86.31 351 PHE A O 1
ATOM 2814 N N . THR A 1 352 ? 119.477 -9.667 -26.389 1.00 87.06 352 THR A N 1
ATOM 2815 C CA . THR A 1 352 ? 120.795 -9.195 -26.820 1.00 87.06 352 THR A CA 1
ATOM 2816 C C . THR A 1 352 ? 121.327 -10.126 -27.892 1.00 87.06 352 THR A C 1
ATOM 2818 O O . THR A 1 352 ? 121.305 -11.340 -27.699 1.00 87.06 352 THR A O 1
ATOM 2821 N N . ALA A 1 353 ? 121.816 -9.563 -28.991 1.00 86.25 353 ALA A N 1
ATOM 2822 C CA . ALA A 1 353 ? 122.484 -10.308 -30.047 1.00 86.25 353 ALA A CA 1
ATOM 2823 C C . ALA A 1 353 ? 123.730 -9.566 -30.532 1.00 86.25 353 ALA A C 1
ATOM 2825 O O . ALA A 1 353 ? 123.901 -8.367 -30.294 1.00 86.25 353 ALA A O 1
ATOM 2826 N N . GLN A 1 354 ? 124.599 -10.310 -31.205 1.00 85.69 354 GLN A N 1
ATOM 2827 C CA . GLN A 1 354 ? 125.868 -9.822 -31.720 1.00 85.69 354 GLN A CA 1
ATOM 2828 C C . GLN A 1 354 ? 125.832 -9.696 -33.252 1.00 85.69 354 GLN A C 1
ATOM 2830 O O . GLN A 1 354 ? 124.962 -10.267 -33.916 1.00 85.69 354 GLN A O 1
ATOM 2835 N N . GLY A 1 355 ? 126.741 -8.896 -33.807 1.00 85.06 355 GLY A N 1
ATOM 2836 C CA . GLY A 1 355 ? 126.837 -8.613 -35.240 1.00 85.06 355 GLY A CA 1
ATOM 2837 C C . GLY A 1 355 ? 128.215 -8.085 -35.631 1.00 85.06 355 GLY A C 1
ATOM 2838 O O . GLY A 1 355 ? 128.933 -7.531 -34.796 1.00 85.06 355 GLY A O 1
ATOM 2839 N N . ARG A 1 356 ? 128.587 -8.208 -36.913 1.00 82.94 356 ARG A N 1
ATOM 2840 C CA . ARG A 1 356 ? 129.838 -7.622 -37.444 1.00 82.94 356 ARG A CA 1
ATOM 2841 C C . ARG A 1 356 ? 129.748 -6.106 -37.579 1.00 82.94 356 ARG A C 1
ATOM 2843 O O . ARG A 1 356 ? 130.764 -5.433 -37.685 1.00 82.94 356 ARG A O 1
ATOM 2850 N N . SER A 1 357 ? 128.529 -5.572 -37.565 1.00 82.56 357 SER A N 1
ATOM 2851 C CA . SER A 1 357 ? 128.228 -4.143 -37.536 1.00 82.56 357 SER A CA 1
ATOM 2852 C C . SER A 1 357 ? 127.114 -3.847 -36.533 1.00 82.56 357 SER A C 1
ATOM 2854 O O . SER A 1 357 ? 126.352 -4.739 -36.151 1.00 82.56 357 SER A O 1
ATOM 2856 N N . ALA A 1 358 ? 126.972 -2.580 -36.142 1.00 81.38 358 ALA A N 1
ATOM 2857 C CA . ALA A 1 358 ? 125.880 -2.139 -35.279 1.00 81.38 358 ALA A CA 1
ATOM 2858 C C . ALA A 1 358 ? 124.486 -2.459 -35.854 1.00 81.38 358 ALA A C 1
ATOM 2860 O O . ALA A 1 358 ? 123.607 -2.897 -35.113 1.00 81.38 358 ALA A O 1
ATOM 2861 N N . ALA A 1 359 ? 124.295 -2.276 -37.165 1.00 82.38 359 ALA A N 1
ATOM 2862 C CA . ALA A 1 359 ? 123.027 -2.560 -37.836 1.00 82.38 359 ALA A CA 1
ATOM 2863 C C . ALA A 1 359 ? 122.712 -4.063 -37.840 1.00 82.38 359 ALA A C 1
ATOM 2865 O O . ALA A 1 359 ? 121.589 -4.458 -37.537 1.00 82.38 359 ALA A O 1
ATOM 2866 N N . GLU A 1 360 ? 123.720 -4.901 -38.101 1.00 82.62 360 GLU A N 1
ATOM 2867 C CA . GLU A 1 360 ? 123.568 -6.359 -38.072 1.00 82.62 360 GLU A CA 1
ATOM 2868 C C . GLU A 1 360 ? 123.254 -6.855 -36.652 1.00 82.62 360 GLU A C 1
ATOM 2870 O O . GLU A 1 360 ? 122.328 -7.638 -36.462 1.00 82.62 360 GLU A O 1
ATOM 2875 N N . ALA A 1 361 ? 123.937 -6.331 -35.627 1.00 83.19 361 ALA A N 1
ATOM 2876 C CA . ALA A 1 361 ? 123.655 -6.681 -34.234 1.00 83.19 361 ALA A CA 1
ATOM 2877 C C . ALA A 1 361 ? 122.218 -6.299 -33.826 1.00 83.19 361 ALA A C 1
ATOM 2879 O O . ALA A 1 361 ? 121.531 -7.072 -33.157 1.00 83.19 361 ALA A O 1
ATOM 2880 N N . GLN A 1 362 ? 121.736 -5.125 -34.253 1.00 85.75 362 GLN A N 1
ATOM 2881 C CA . GLN A 1 362 ? 120.359 -4.682 -34.011 1.00 85.75 362 GLN A CA 1
ATOM 2882 C C . GLN A 1 362 ? 119.331 -5.554 -34.739 1.00 85.75 362 GLN A C 1
ATOM 2884 O O . GLN A 1 362 ? 118.334 -5.945 -34.130 1.00 85.75 362 GLN A O 1
ATOM 2889 N N . GLN A 1 363 ? 119.578 -5.895 -36.005 1.00 83.25 363 GLN A N 1
ATOM 2890 C CA . GLN A 1 363 ? 118.707 -6.767 -36.794 1.00 83.25 363 GLN A CA 1
ATOM 2891 C C . GLN A 1 363 ? 118.618 -8.170 -36.185 1.00 83.25 363 GLN A C 1
ATOM 2893 O O . GLN A 1 363 ? 117.516 -8.698 -36.032 1.00 83.25 363 GLN A O 1
ATOM 2898 N N . ASN A 1 364 ? 119.745 -8.734 -35.748 1.00 83.56 364 ASN A N 1
ATOM 2899 C CA . ASN A 1 364 ? 119.784 -10.031 -35.075 1.00 83.56 364 ASN A CA 1
ATOM 2900 C C . ASN A 1 364 ? 119.031 -9.994 -33.738 1.00 83.56 364 ASN A C 1
ATOM 2902 O O . ASN A 1 364 ? 118.259 -10.904 -33.433 1.00 83.56 364 ASN A O 1
ATOM 2906 N N . ALA A 1 365 ? 119.184 -8.916 -32.960 1.00 84.56 365 ALA A N 1
ATOM 2907 C CA . ALA A 1 365 ? 118.472 -8.751 -31.692 1.00 84.56 365 ALA A CA 1
ATOM 2908 C C . ALA A 1 365 ? 116.956 -8.609 -31.906 1.00 84.56 365 ALA A C 1
ATOM 2910 O O . ALA A 1 365 ? 116.171 -9.201 -31.166 1.00 84.56 365 ALA A O 1
ATOM 2911 N N . MET A 1 366 ? 116.543 -7.868 -32.939 1.00 83.88 366 MET A N 1
ATOM 2912 C CA . MET A 1 366 ? 115.143 -7.704 -33.338 1.00 83.88 366 MET A CA 1
ATOM 2913 C C . MET A 1 366 ? 114.524 -9.021 -33.813 1.00 83.88 366 MET A C 1
ATOM 2915 O O . MET A 1 366 ? 113.430 -9.377 -33.379 1.00 83.88 366 MET A O 1
ATOM 2919 N N . ALA A 1 367 ? 115.212 -9.768 -34.673 1.00 80.19 367 ALA A N 1
ATOM 2920 C CA . ALA A 1 367 ? 114.715 -11.046 -35.168 1.00 80.19 367 ALA A CA 1
ATOM 2921 C C . ALA A 1 367 ? 114.589 -12.081 -34.041 1.00 80.19 367 ALA A C 1
ATOM 2923 O O . ALA A 1 367 ? 113.570 -12.763 -33.944 1.00 80.19 367 ALA A O 1
ATOM 2924 N N . LEU A 1 368 ? 115.562 -12.133 -33.124 1.00 81.00 368 LEU A N 1
ATOM 2925 C CA . LEU A 1 368 ? 115.480 -12.970 -31.926 1.00 81.00 368 LEU A CA 1
ATOM 2926 C C . LEU A 1 368 ? 114.277 -12.591 -31.048 1.00 81.00 368 LEU A C 1
ATOM 2928 O O . LEU A 1 368 ? 113.575 -13.474 -30.550 1.00 81.00 368 LEU A O 1
ATOM 2932 N N . ALA A 1 369 ? 114.021 -11.291 -30.878 1.00 84.06 369 ALA A N 1
ATOM 2933 C CA . ALA A 1 369 ? 112.880 -10.797 -30.116 1.00 84.06 369 ALA A CA 1
ATOM 2934 C C . ALA A 1 369 ? 111.543 -11.161 -30.784 1.00 84.06 369 ALA A C 1
ATOM 2936 O O . ALA A 1 369 ? 110.658 -11.667 -30.100 1.00 84.06 369 ALA A O 1
ATOM 2937 N N . LYS A 1 370 ? 111.409 -11.004 -32.108 1.00 79.50 370 LYS A N 1
ATOM 2938 C CA . LYS A 1 370 ? 110.204 -11.400 -32.863 1.00 79.50 370 LYS A CA 1
ATOM 2939 C C . LYS A 1 370 ? 109.978 -12.913 -32.879 1.00 79.50 370 LYS A C 1
ATOM 2941 O O . LYS A 1 370 ? 108.841 -13.360 -32.811 1.00 79.50 370 LYS A O 1
ATOM 2946 N N . ALA A 1 371 ? 111.040 -13.715 -32.921 1.00 75.44 371 ALA A N 1
ATOM 2947 C CA . ALA A 1 371 ? 110.923 -15.171 -32.880 1.00 75.44 371 ALA A CA 1
ATOM 2948 C C . ALA A 1 371 ? 110.472 -15.694 -31.503 1.00 75.44 371 ALA A C 1
ATOM 2950 O O . ALA A 1 371 ? 109.746 -16.683 -31.422 1.00 75.44 371 ALA A O 1
ATOM 2951 N N . LYS A 1 372 ? 110.917 -15.061 -30.407 1.00 78.50 372 LYS A N 1
ATOM 2952 C CA . LYS A 1 372 ? 110.571 -15.472 -29.032 1.00 78.50 372 LYS A CA 1
ATOM 2953 C C . LYS A 1 372 ? 109.296 -14.820 -28.502 1.00 78.50 372 LYS A C 1
ATOM 2955 O O . LYS A 1 372 ? 108.635 -15.422 -27.664 1.00 78.50 372 LYS A O 1
ATOM 2960 N N . GLU A 1 373 ? 108.970 -13.623 -28.975 1.00 78.62 373 GLU A N 1
ATOM 2961 C CA . GLU A 1 373 ? 107.776 -12.854 -28.621 1.00 78.62 373 GLU A CA 1
ATOM 2962 C C . GLU A 1 373 ? 107.100 -12.388 -29.925 1.00 78.62 373 GLU A C 1
ATOM 2964 O O . GLU A 1 373 ? 107.271 -11.237 -30.334 1.00 78.62 373 GLU A O 1
ATOM 2969 N N . PRO A 1 374 ? 106.347 -13.273 -30.609 1.00 66.75 374 PRO A N 1
ATOM 2970 C CA . PRO A 1 374 ? 105.775 -13.005 -31.934 1.00 66.75 374 PRO A CA 1
ATOM 2971 C C . PRO A 1 374 ? 104.583 -12.039 -31.913 1.00 66.75 374 PRO A C 1
ATOM 2973 O O . PRO A 1 374 ? 103.914 -11.863 -32.924 1.00 66.75 374 PRO A O 1
ATOM 2976 N N . ASN A 1 375 ? 104.283 -11.434 -30.764 1.00 65.75 375 ASN A N 1
ATOM 2977 C CA . ASN A 1 375 ? 103.145 -10.546 -30.604 1.00 65.75 375 ASN A CA 1
ATOM 2978 C C . ASN A 1 375 ? 103.423 -9.205 -31.311 1.00 65.75 375 ASN A C 1
ATOM 2980 O O . ASN A 1 375 ? 104.299 -8.448 -30.878 1.00 65.75 375 ASN A O 1
ATOM 2984 N N . GLU A 1 376 ? 102.705 -8.939 -32.406 1.00 64.00 376 GLU A N 1
ATOM 2985 C CA . GLU A 1 376 ? 102.967 -7.824 -33.335 1.00 64.00 376 GLU A CA 1
ATOM 2986 C C . GLU A 1 376 ? 102.828 -6.441 -32.666 1.00 64.00 376 GLU A C 1
ATOM 2988 O O . GLU A 1 376 ? 103.558 -5.509 -33.012 1.00 64.00 376 GLU A O 1
ATOM 2993 N N . ASP A 1 377 ? 102.016 -6.330 -31.607 1.00 68.12 377 ASP A N 1
ATOM 2994 C CA . ASP A 1 377 ? 101.729 -5.071 -30.903 1.00 68.12 377 ASP A CA 1
ATOM 2995 C C . ASP A 1 377 ? 1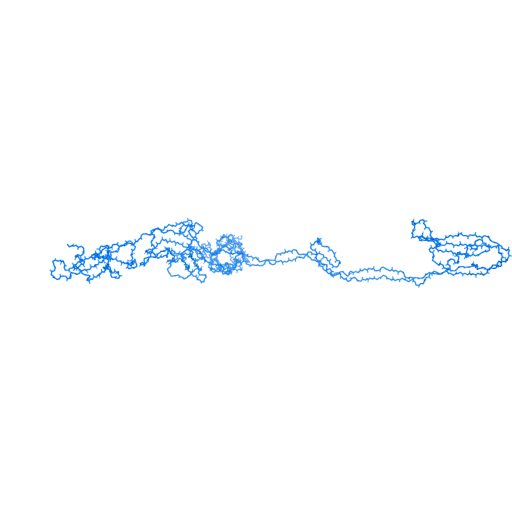02.978 -4.326 -30.392 1.00 68.12 377 ASP A C 1
ATOM 2997 O O . ASP A 1 377 ? 102.983 -3.096 -30.328 1.00 68.12 377 ASP A O 1
ATOM 3001 N N . PHE A 1 378 ? 104.052 -5.041 -30.025 1.00 74.31 378 PHE A N 1
ATOM 3002 C CA . PHE A 1 378 ? 105.289 -4.399 -29.559 1.00 74.31 378 PHE A CA 1
ATOM 3003 C C . PHE A 1 378 ? 106.026 -3.650 -30.670 1.00 74.31 378 PHE A C 1
ATOM 3005 O O . PHE A 1 378 ? 106.747 -2.700 -30.359 1.00 74.31 378 PHE A O 1
ATOM 3012 N N . TYR A 1 379 ? 105.877 -4.085 -31.924 1.00 72.75 379 TYR A N 1
ATOM 3013 C CA . TYR A 1 379 ? 106.673 -3.634 -33.067 1.00 72.75 379 TYR A CA 1
ATOM 3014 C C . TYR A 1 379 ? 105.894 -2.725 -34.018 1.00 72.75 379 TYR A C 1
ATOM 3016 O O . TYR A 1 379 ? 106.496 -1.816 -34.589 1.00 72.75 379 TYR A O 1
ATOM 3024 N N . ASP A 1 380 ? 104.579 -2.922 -34.121 1.00 66.88 380 ASP A N 1
ATOM 3025 C CA . ASP A 1 380 ? 103.725 -2.216 -35.084 1.00 66.88 380 ASP A CA 1
ATOM 3026 C C . ASP A 1 380 ? 102.964 -1.028 -34.455 1.00 66.88 380 ASP A C 1
ATOM 3028 O O . ASP A 1 380 ? 102.363 -0.220 -35.160 1.00 66.88 380 ASP A O 1
ATOM 3032 N N . GLY A 1 381 ? 103.043 -0.862 -33.125 1.00 59.81 381 GLY A N 1
ATOM 3033 C CA . GLY A 1 381 ? 102.653 0.366 -32.414 1.00 59.81 381 GLY A CA 1
ATOM 3034 C C . GLY A 1 381 ? 101.146 0.626 -32.283 1.00 59.81 381 GLY A C 1
ATOM 3035 O O . GLY A 1 381 ? 100.758 1.732 -31.907 1.00 59.81 381 GLY A O 1
ATOM 3036 N N . TRP A 1 382 ? 100.300 -0.365 -32.571 1.00 58.50 382 TRP A N 1
ATOM 3037 C CA . TRP A 1 382 ? 98.846 -0.198 -32.688 1.00 58.50 382 TRP A CA 1
ATOM 3038 C C . TRP A 1 382 ? 98.126 0.102 -31.361 1.00 58.50 382 TRP A C 1
ATOM 3040 O O . TRP A 1 382 ? 97.235 0.947 -31.320 1.00 58.50 382 TRP A O 1
ATOM 3050 N N . ASP A 1 383 ? 98.500 -0.560 -30.260 1.00 65.44 383 ASP A N 1
ATOM 3051 C CA . ASP A 1 383 ? 97.787 -0.426 -28.976 1.00 65.44 383 ASP A CA 1
ATOM 3052 C C . ASP A 1 383 ? 98.228 0.795 -28.144 1.00 65.44 383 ASP A C 1
ATOM 3054 O O . ASP A 1 383 ? 97.597 1.145 -27.147 1.00 65.44 383 ASP A O 1
ATOM 3058 N N . GLY A 1 384 ? 99.326 1.453 -28.538 1.00 67.62 384 GLY A N 1
ATOM 3059 C CA . GLY A 1 384 ? 99.928 2.584 -27.832 1.00 67.62 384 GLY A CA 1
ATOM 3060 C C . GLY A 1 384 ? 100.430 2.271 -26.415 1.00 67.62 384 GLY A C 1
ATOM 3061 O O . GLY A 1 384 ? 101.007 3.146 -25.779 1.00 67.62 384 GLY A O 1
ATOM 3062 N N . THR A 1 385 ? 100.248 1.066 -25.890 1.00 77.69 385 THR A N 1
ATOM 3063 C CA . THR A 1 385 ? 100.631 0.622 -24.539 1.00 77.69 385 THR A CA 1
ATOM 3064 C C . THR A 1 385 ? 101.888 -0.244 -24.518 1.00 77.69 385 THR A C 1
ATOM 3066 O O . THR A 1 385 ? 102.463 -0.477 -23.452 1.00 77.69 385 THR A O 1
ATOM 3069 N N . LYS A 1 386 ? 102.367 -0.669 -25.687 1.00 83.44 386 LYS A N 1
ATOM 3070 C CA . LYS A 1 386 ? 103.586 -1.459 -25.875 1.00 83.44 386 LYS A CA 1
ATOM 3071 C C . LYS A 1 386 ? 104.567 -0.742 -26.799 1.00 83.44 386 LYS A C 1
ATOM 3073 O O . LYS A 1 386 ? 104.171 0.007 -27.686 1.00 83.44 386 LYS A O 1
ATOM 3078 N N . ALA A 1 387 ? 105.862 -0.937 -26.563 1.00 82.38 387 ALA A N 1
ATOM 3079 C CA . ALA A 1 387 ? 106.919 -0.371 -27.403 1.00 82.38 387 ALA A CA 1
ATOM 3080 C C . ALA A 1 387 ? 108.229 -1.155 -27.272 1.00 82.38 387 ALA A C 1
ATOM 3082 O O . ALA A 1 387 ? 108.484 -1.777 -26.239 1.00 82.38 387 ALA A O 1
ATOM 3083 N N . TYR A 1 388 ? 109.112 -1.046 -28.266 1.00 85.00 388 TYR A N 1
ATOM 3084 C CA . TYR A 1 388 ? 110.500 -1.504 -28.167 1.00 85.00 388 TYR A CA 1
ATOM 3085 C C . TYR A 1 388 ? 111.492 -0.342 -28.269 1.00 85.00 388 TYR A C 1
ATOM 3087 O O . TYR A 1 388 ? 111.225 0.684 -28.895 1.00 85.00 388 TYR A O 1
ATOM 3095 N N . ARG A 1 389 ? 112.669 -0.501 -27.654 1.00 84.31 389 ARG A N 1
ATOM 3096 C CA . ARG A 1 389 ? 113.810 0.415 -27.816 1.00 84.31 389 ARG A CA 1
ATOM 3097 C C . ARG A 1 389 ? 115.121 -0.356 -27.839 1.00 84.31 389 ARG A C 1
ATOM 3099 O O . ARG A 1 389 ? 115.283 -1.315 -27.087 1.00 84.31 389 ARG A O 1
ATOM 3106 N N . TYR A 1 390 ? 116.084 0.108 -28.629 1.00 83.00 390 TYR A N 1
ATOM 3107 C CA . TYR A 1 390 ? 117.469 -0.338 -28.500 1.00 83.00 390 TYR A CA 1
ATOM 3108 C C . TYR A 1 390 ? 118.109 0.399 -27.328 1.00 83.00 390 TYR A C 1
ATOM 3110 O O . TYR A 1 390 ? 118.239 1.620 -27.348 1.00 83.00 390 TYR A O 1
ATOM 3118 N N . THR A 1 391 ? 118.438 -0.335 -26.272 1.00 77.94 391 THR A N 1
ATOM 3119 C CA . THR A 1 391 ? 118.851 0.258 -24.990 1.00 77.94 391 THR A CA 1
ATOM 3120 C C . THR A 1 391 ? 120.342 0.144 -24.722 1.00 77.94 391 THR A C 1
ATOM 3122 O O . THR A 1 391 ? 120.842 0.820 -23.831 1.00 77.94 391 THR A O 1
ATOM 3125 N N . ASN A 1 392 ? 121.053 -0.717 -25.447 1.00 79.62 392 ASN A N 1
ATOM 3126 C CA . ASN A 1 392 ? 122.496 -0.860 -25.305 1.00 79.62 392 ASN A CA 1
ATOM 3127 C C . ASN A 1 392 ? 123.083 -1.287 -26.647 1.00 79.62 392 ASN A C 1
ATOM 3129 O O . ASN A 1 392 ? 122.724 -2.349 -27.146 1.00 79.62 392 ASN A O 1
ATOM 3133 N N . LEU A 1 393 ? 123.933 -0.451 -27.234 1.00 82.44 393 LEU A N 1
ATOM 3134 C CA . LEU A 1 393 ? 124.710 -0.775 -28.423 1.00 82.44 393 LEU A CA 1
ATOM 3135 C C . LEU A 1 393 ? 126.174 -0.554 -28.064 1.00 82.44 393 LEU A C 1
ATOM 3137 O O . LEU A 1 393 ? 126.551 0.558 -27.696 1.00 82.44 393 LEU A O 1
ATOM 3141 N N . GLN A 1 394 ? 126.972 -1.611 -28.143 1.00 83.56 394 GLN A N 1
ATOM 3142 C CA . GLN A 1 394 ? 128.383 -1.569 -27.781 1.00 83.56 394 GLN A CA 1
ATOM 3143 C C . GLN A 1 394 ? 129.241 -2.064 -28.926 1.00 83.56 394 GLN A C 1
ATOM 3145 O O . GLN A 1 394 ? 128.940 -3.082 -29.545 1.00 83.56 394 GLN A O 1
ATOM 3150 N N . GLU A 1 395 ? 130.321 -1.334 -29.160 1.00 86.31 395 GLU A N 1
ATOM 3151 C CA . GLU A 1 395 ? 131.441 -1.764 -29.977 1.00 86.31 395 GLU A CA 1
ATOM 3152 C C . GLU A 1 395 ? 132.487 -2.390 -29.055 1.00 86.31 395 GLU A C 1
ATOM 3154 O O . GLU A 1 395 ? 132.845 -1.820 -28.021 1.00 86.31 395 GLU A O 1
ATOM 3159 N N . MET A 1 396 ? 132.938 -3.589 -29.396 1.00 81.94 396 MET A N 1
ATOM 3160 C CA . MET A 1 396 ? 133.851 -4.383 -28.587 1.00 81.94 396 MET A CA 1
ATOM 3161 C C . MET A 1 396 ? 134.922 -5.009 -29.474 1.00 81.94 396 MET A C 1
ATOM 3163 O O . MET A 1 396 ? 134.720 -5.234 -30.664 1.00 81.94 396 MET A O 1
ATOM 3167 N N . THR A 1 397 ? 136.061 -5.347 -28.880 1.00 80.44 397 THR A N 1
ATOM 3168 C CA . THR A 1 397 ? 137.064 -6.201 -29.522 1.00 80.44 397 THR A CA 1
ATOM 3169 C C . THR A 1 397 ? 136.957 -7.597 -28.924 1.00 80.44 397 THR A C 1
ATOM 3171 O O . THR A 1 397 ? 136.968 -7.745 -27.700 1.00 80.44 397 THR A O 1
ATOM 3174 N N . ALA A 1 398 ? 136.823 -8.619 -29.767 1.00 78.00 398 ALA A N 1
ATOM 3175 C CA . ALA A 1 398 ? 136.663 -9.999 -29.327 1.00 78.00 398 ALA A CA 1
ATOM 3176 C C . ALA A 1 398 ? 137.917 -10.461 -28.564 1.00 78.00 398 ALA A C 1
ATOM 3178 O O . ALA A 1 398 ? 138.997 -10.591 -29.139 1.00 78.00 398 ALA A O 1
ATOM 3179 N N . SER A 1 399 ? 137.792 -10.689 -27.254 1.00 69.25 399 SER A N 1
ATOM 3180 C CA . SER A 1 399 ? 138.897 -11.143 -26.392 1.00 69.25 399 SER A CA 1
ATOM 3181 C C . SER A 1 399 ? 139.229 -12.633 -26.560 1.00 69.25 399 SER A C 1
ATOM 3183 O O . SER A 1 399 ? 140.266 -13.088 -26.085 1.00 69.25 399 SER A O 1
ATOM 3185 N N . SER A 1 400 ? 138.354 -13.375 -27.241 1.00 73.25 400 SER A N 1
ATOM 3186 C CA . SER A 1 400 ? 138.491 -14.773 -27.667 1.00 73.25 400 SER A CA 1
ATOM 3187 C C . SER A 1 400 ? 137.575 -15.011 -28.877 1.00 73.25 400 SER A C 1
ATOM 3189 O O . SER A 1 400 ? 136.803 -14.117 -29.220 1.00 73.25 400 SER A O 1
ATOM 3191 N N . GLU A 1 401 ? 137.647 -16.174 -29.528 1.00 77.81 401 GLU A N 1
ATOM 3192 C CA . GLU A 1 401 ? 136.767 -16.514 -30.655 1.00 77.81 401 GLU A CA 1
ATOM 3193 C C . GLU A 1 401 ? 135.283 -16.488 -30.235 1.00 77.81 401 GLU A C 1
ATOM 3195 O O . GLU A 1 401 ? 134.892 -17.153 -29.274 1.00 77.81 401 GLU A O 1
ATOM 3200 N N . VAL A 1 402 ? 134.455 -15.706 -30.939 1.00 80.56 402 VAL A N 1
ATOM 3201 C CA . VAL A 1 402 ? 133.014 -15.564 -30.664 1.00 80.56 402 VAL A CA 1
ATOM 3202 C C . VAL A 1 402 ? 132.215 -16.022 -31.877 1.00 80.56 402 VAL A C 1
ATOM 3204 O O . VAL A 1 402 ? 132.374 -15.465 -32.960 1.00 80.56 402 VAL A O 1
ATOM 3207 N N . THR A 1 403 ? 131.319 -16.989 -31.683 1.00 80.25 403 THR A N 1
ATOM 3208 C CA . THR A 1 403 ? 130.374 -17.438 -32.716 1.00 80.25 403 THR A CA 1
ATOM 3209 C C . THR A 1 403 ? 128.968 -16.966 -32.370 1.00 80.25 403 THR A C 1
ATOM 3211 O O . THR A 1 403 ? 128.516 -17.147 -31.238 1.00 80.25 403 THR A O 1
ATOM 3214 N N . PHE A 1 404 ? 128.280 -16.350 -33.330 1.00 78.94 404 PHE A N 1
ATOM 3215 C CA . PHE A 1 404 ? 126.896 -15.913 -33.178 1.00 78.94 404 PHE A CA 1
ATOM 3216 C C . PHE A 1 404 ? 126.095 -16.122 -34.460 1.00 78.94 404 PHE A C 1
ATOM 3218 O O . PHE A 1 404 ? 126.624 -16.152 -35.568 1.00 78.94 404 PHE A O 1
ATOM 3225 N N . THR A 1 405 ? 124.785 -16.245 -34.294 1.00 78.06 405 THR A N 1
ATOM 3226 C CA . THR A 1 405 ? 123.846 -16.478 -35.387 1.00 78.06 405 THR A CA 1
ATOM 3227 C C . THR A 1 405 ? 123.370 -15.151 -35.981 1.00 78.06 405 THR A C 1
ATOM 3229 O O . THR A 1 405 ? 122.908 -14.276 -35.244 1.00 78.06 405 THR A O 1
ATOM 3232 N N . THR A 1 406 ? 123.466 -15.006 -37.302 1.00 77.56 406 THR A N 1
ATOM 3233 C CA . THR A 1 406 ? 123.005 -13.839 -38.064 1.00 77.56 406 THR A CA 1
ATOM 3234 C C . THR A 1 406 ? 121.797 -14.188 -38.932 1.00 77.56 406 THR A C 1
ATOM 3236 O O . THR A 1 406 ? 121.693 -15.313 -39.419 1.00 77.56 406 THR A O 1
ATOM 3239 N N . VAL A 1 407 ? 120.862 -13.253 -39.111 1.00 75.88 407 VAL A N 1
ATOM 3240 C CA . VAL A 1 407 ? 119.644 -13.473 -39.913 1.00 75.88 407 VAL A CA 1
ATOM 3241 C C . VAL A 1 407 ? 119.883 -13.084 -41.367 1.00 75.88 407 VAL A C 1
ATOM 3243 O O . VAL A 1 407 ? 120.200 -11.931 -41.658 1.00 75.88 407 VAL A O 1
ATOM 3246 N N . THR A 1 408 ? 119.689 -14.033 -42.281 1.00 73.31 408 THR A N 1
ATOM 3247 C CA . THR A 1 408 ? 119.940 -13.871 -43.721 1.00 73.31 408 THR A CA 1
ATOM 3248 C C . THR A 1 408 ? 118.657 -13.702 -44.546 1.00 73.31 408 THR A C 1
ATOM 3250 O O . THR A 1 408 ? 118.720 -13.113 -45.624 1.00 73.31 408 THR A O 1
ATOM 3253 N N . GLY A 1 409 ? 117.486 -14.115 -44.032 1.00 70.69 409 GLY A N 1
ATOM 3254 C CA . GLY A 1 409 ? 116.193 -14.003 -44.730 1.00 70.69 409 GLY A CA 1
ATOM 3255 C C . GLY A 1 409 ? 114.959 -14.082 -43.814 1.00 70.69 409 GLY A C 1
ATOM 3256 O O . GLY A 1 409 ? 115.045 -14.580 -42.691 1.00 70.69 409 GLY A O 1
ATOM 3257 N N . ILE A 1 410 ? 113.806 -13.565 -44.276 1.00 70.19 410 ILE A N 1
ATOM 3258 C CA . ILE A 1 410 ? 112.516 -13.568 -43.546 1.00 70.19 410 ILE A CA 1
ATOM 3259 C C . ILE A 1 410 ? 111.355 -13.894 -44.507 1.00 70.19 410 ILE A C 1
ATOM 3261 O O . ILE A 1 410 ? 111.208 -13.218 -45.525 1.00 70.19 410 ILE A O 1
ATOM 3265 N N . THR A 1 411 ? 110.490 -14.852 -44.148 1.00 70.69 411 THR A N 1
ATOM 3266 C CA . THR A 1 411 ? 109.283 -15.242 -44.912 1.00 70.69 411 THR A CA 1
ATOM 3267 C C . THR A 1 411 ? 108.005 -15.075 -44.072 1.00 70.69 411 THR A C 1
ATOM 3269 O O . THR A 1 411 ? 107.958 -15.522 -42.926 1.00 70.69 411 THR A O 1
ATOM 3272 N N . TYR A 1 412 ? 106.952 -14.464 -44.637 1.00 64.25 412 TYR A N 1
ATOM 3273 C CA . TYR A 1 412 ? 105.639 -14.265 -43.991 1.00 64.25 412 TYR A CA 1
ATOM 3274 C C . TYR A 1 412 ? 104.530 -15.079 -44.664 1.00 64.25 412 TYR A C 1
ATOM 3276 O O . TYR A 1 412 ? 104.420 -15.078 -45.889 1.00 64.25 412 TYR A O 1
ATOM 3284 N N . THR A 1 413 ? 103.668 -15.721 -43.870 1.00 70.69 413 THR A N 1
ATOM 3285 C CA . THR A 1 413 ? 102.442 -16.388 -44.342 1.00 70.69 413 THR A CA 1
ATOM 3286 C C . THR A 1 413 ? 101.208 -15.790 -43.641 1.00 70.69 413 THR A C 1
ATOM 3288 O O . THR A 1 413 ? 101.144 -15.871 -42.412 1.00 70.69 413 THR A O 1
ATOM 3291 N N . PRO A 1 414 ? 100.232 -15.205 -44.367 1.00 66.69 414 PRO A N 1
ATOM 3292 C CA . PRO A 1 414 ? 99.040 -14.581 -43.777 1.00 66.69 414 PRO A CA 1
ATOM 3293 C C . PRO A 1 414 ? 97.984 -15.595 -43.290 1.00 66.69 414 PRO A C 1
ATOM 3295 O O . PRO A 1 414 ? 97.979 -16.754 -43.703 1.00 66.69 414 PRO A O 1
ATOM 3298 N N . ALA A 1 415 ? 97.069 -15.138 -42.426 1.00 70.25 415 ALA A N 1
ATOM 3299 C CA . ALA A 1 415 ? 95.962 -15.930 -41.877 1.00 70.25 415 ALA A CA 1
ATOM 3300 C C . ALA A 1 415 ? 94.817 -16.159 -42.888 1.00 70.25 415 ALA A C 1
ATOM 3302 O O . ALA A 1 415 ? 94.612 -15.354 -43.798 1.00 70.25 415 ALA A O 1
ATOM 3303 N N . THR A 1 416 ? 94.019 -17.214 -42.687 1.00 70.94 416 THR A N 1
ATOM 3304 C CA . THR A 1 416 ? 92.805 -17.501 -43.482 1.00 70.94 416 THR A CA 1
ATOM 3305 C C . THR A 1 416 ? 91.544 -17.588 -42.615 1.00 70.94 416 THR A C 1
ATOM 3307 O O . THR A 1 416 ? 91.596 -18.031 -41.464 1.00 70.94 416 THR A O 1
ATOM 3310 N N . TYR A 1 417 ? 90.401 -17.165 -43.175 1.00 68.69 417 TYR A N 1
ATOM 3311 C CA . TYR A 1 417 ? 89.117 -16.994 -42.479 1.00 68.69 417 TYR A CA 1
ATOM 3312 C C . TYR A 1 417 ? 87.970 -17.740 -43.183 1.00 68.69 417 TYR A C 1
ATOM 3314 O O . TYR A 1 417 ? 87.967 -17.857 -44.408 1.00 68.69 417 TYR A O 1
ATOM 3322 N N . GLU A 1 418 ? 86.972 -18.176 -42.412 1.00 68.38 418 GLU A N 1
ATOM 3323 C CA . GLU A 1 418 ? 85.683 -18.711 -42.876 1.00 68.38 418 GLU A CA 1
ATOM 3324 C C . GLU A 1 418 ? 84.547 -17.765 -42.446 1.00 68.38 418 GLU A C 1
ATOM 3326 O O . GLU A 1 418 ? 84.576 -17.223 -41.339 1.00 68.38 418 GLU A O 1
ATOM 3331 N N . THR A 1 419 ? 83.558 -17.536 -43.315 1.00 67.75 419 THR A N 1
ATOM 3332 C CA . THR A 1 419 ? 82.406 -16.664 -43.014 1.00 67.75 419 THR A CA 1
ATOM 3333 C C . THR A 1 419 ? 81.238 -17.507 -42.515 1.00 67.75 419 THR A C 1
ATOM 3335 O O . THR A 1 419 ? 80.811 -18.429 -43.204 1.00 67.75 419 THR A O 1
ATOM 3338 N N . VAL A 1 420 ? 80.725 -17.185 -41.327 1.00 70.00 420 VAL A N 1
ATOM 3339 C CA . VAL A 1 420 ? 79.500 -17.778 -40.778 1.00 70.00 420 VAL A CA 1
ATOM 3340 C C . VAL A 1 420 ? 78.341 -16.839 -41.097 1.00 70.00 420 VAL A C 1
ATOM 3342 O O . VAL A 1 420 ? 78.370 -15.674 -40.702 1.00 70.00 420 VAL A O 1
ATOM 3345 N N . GLU A 1 421 ? 77.355 -17.342 -41.839 1.00 69.75 421 GLU A N 1
ATOM 3346 C CA . GLU A 1 421 ? 76.179 -16.587 -42.292 1.00 69.75 421 GLU A CA 1
ATOM 3347 C C . GLU A 1 421 ? 75.250 -16.177 -41.139 1.00 69.75 421 GLU A C 1
ATOM 3349 O O . GLU A 1 421 ? 75.259 -16.776 -40.062 1.00 69.75 421 GLU A O 1
ATOM 3354 N N . ALA A 1 422 ? 74.439 -15.143 -41.375 1.00 59.88 422 ALA A N 1
ATOM 3355 C CA . ALA A 1 422 ? 73.503 -14.618 -40.385 1.00 59.88 422 ALA A CA 1
ATOM 3356 C C . ALA A 1 422 ? 72.365 -15.612 -40.093 1.00 59.88 422 ALA A C 1
ATOM 3358 O O . ALA A 1 422 ? 71.787 -16.195 -41.012 1.00 59.88 422 ALA A O 1
ATOM 3359 N N . GLU A 1 423 ? 71.993 -15.754 -38.821 1.00 70.88 423 GLU A N 1
ATOM 3360 C CA . GLU A 1 423 ? 70.930 -16.663 -38.373 1.00 70.88 423 GLU A CA 1
ATOM 3361 C C . GLU A 1 423 ? 69.820 -15.883 -37.655 1.00 70.88 423 GLU A C 1
ATOM 3363 O O . GLU A 1 423 ? 70.085 -14.997 -36.835 1.00 70.88 423 GLU A O 1
ATOM 3368 N N . TRP A 1 424 ? 68.562 -16.216 -37.962 1.00 61.94 424 TRP A N 1
ATOM 3369 C CA . TRP A 1 424 ? 67.395 -15.675 -37.269 1.00 61.94 424 TRP A CA 1
ATOM 3370 C C . TRP A 1 424 ? 66.994 -16.595 -36.118 1.00 61.94 424 TRP A C 1
ATOM 3372 O O . TRP A 1 424 ? 66.691 -17.770 -36.342 1.00 61.94 424 TRP A O 1
ATOM 3382 N N . LYS A 1 425 ? 66.959 -16.063 -34.891 1.00 64.06 425 LYS A N 1
ATOM 3383 C CA . LYS A 1 425 ? 66.632 -16.848 -33.696 1.00 64.06 425 LYS A CA 1
ATOM 3384 C C . LYS A 1 425 ? 65.317 -16.374 -33.056 1.00 64.06 425 LYS A C 1
ATOM 3386 O O . LYS A 1 425 ? 65.247 -15.222 -32.622 1.00 64.06 425 LYS A O 1
ATOM 3391 N N . PRO A 1 426 ? 64.286 -17.236 -32.942 1.00 59.25 426 PRO A N 1
ATOM 3392 C CA . PRO A 1 426 ? 63.037 -16.880 -32.273 1.00 59.25 426 PRO A CA 1
ATOM 3393 C C . PRO A 1 426 ? 63.240 -16.748 -30.758 1.00 59.25 426 PRO A C 1
ATOM 3395 O O . PRO A 1 426 ? 63.846 -17.617 -30.124 1.00 59.25 426 PRO A O 1
ATOM 3398 N N . ILE A 1 427 ? 62.692 -15.686 -30.170 1.00 61.28 427 ILE A N 1
ATOM 3399 C CA . ILE A 1 427 ? 62.616 -15.483 -28.721 1.00 61.28 427 ILE A CA 1
ATOM 3400 C C . ILE A 1 427 ? 61.234 -15.964 -28.264 1.00 61.28 427 ILE A C 1
ATOM 3402 O O . ILE A 1 427 ? 60.201 -15.520 -28.763 1.00 61.28 427 ILE A O 1
ATOM 3406 N N . LEU A 1 428 ? 61.207 -16.916 -27.328 1.00 62.28 428 LEU A N 1
ATOM 3407 C CA . LEU A 1 428 ? 59.965 -17.372 -26.700 1.00 62.28 428 LEU A CA 1
ATOM 3408 C C . LEU A 1 428 ? 59.311 -16.206 -25.952 1.00 62.28 428 LEU A C 1
ATOM 3410 O O . LEU A 1 428 ? 59.986 -15.469 -25.239 1.00 62.28 428 LEU A O 1
ATOM 3414 N N . CYS A 1 429 ? 57.996 -16.057 -26.118 1.00 64.62 429 CYS A N 1
ATOM 3415 C CA . CYS A 1 429 ? 57.258 -14.973 -25.482 1.00 64.62 429 CYS A CA 1
ATOM 3416 C C . CYS A 1 429 ? 57.418 -15.000 -23.954 1.00 64.62 429 CYS A C 1
ATOM 3418 O O . CYS A 1 429 ? 57.289 -16.066 -23.347 1.00 64.62 429 CYS A O 1
ATOM 3420 N N . ASN A 1 430 ? 57.663 -13.836 -23.349 1.00 72.44 430 ASN A N 1
ATOM 3421 C CA . ASN A 1 430 ? 57.751 -13.674 -21.900 1.00 72.44 430 ASN A CA 1
ATOM 3422 C C . ASN A 1 430 ? 56.417 -14.005 -21.203 1.00 72.44 430 ASN A C 1
ATOM 3424 O O . ASN A 1 430 ? 55.332 -13.913 -21.792 1.00 72.44 430 ASN A O 1
ATOM 3428 N N . GLU A 1 431 ? 56.506 -14.411 -19.932 1.00 77.69 431 GLU A N 1
ATOM 3429 C CA . GLU A 1 431 ? 55.329 -14.627 -19.084 1.00 77.69 431 GLU A CA 1
ATOM 3430 C C . GLU A 1 431 ? 54.502 -13.339 -18.947 1.00 77.69 431 GLU A C 1
ATOM 3432 O O . GLU A 1 431 ? 55.019 -12.237 -19.133 1.00 77.69 431 GLU A O 1
ATOM 3437 N N . LYS A 1 432 ? 53.199 -13.479 -18.658 1.00 81.44 432 LYS A N 1
ATOM 3438 C CA . LYS A 1 432 ? 52.294 -12.331 -18.514 1.00 81.44 432 LYS A CA 1
ATOM 3439 C C . LYS A 1 432 ? 52.817 -11.394 -17.415 1.00 81.44 432 LYS A C 1
ATOM 3441 O O . LYS A 1 432 ? 53.015 -11.876 -16.297 1.00 81.44 432 LYS A O 1
ATOM 3446 N N . PRO A 1 433 ? 52.982 -10.087 -17.687 1.00 82.62 433 PRO A N 1
ATOM 3447 C CA . PRO A 1 433 ? 53.392 -9.133 -16.670 1.00 82.62 433 PRO A CA 1
ATOM 3448 C C . PRO A 1 433 ? 52.404 -9.130 -15.502 1.00 82.62 433 PRO A C 1
ATOM 3450 O O . PRO A 1 433 ? 51.183 -9.188 -15.690 1.00 82.62 433 PRO A O 1
ATOM 3453 N N . VAL A 1 434 ? 52.934 -9.067 -14.282 1.00 78.00 434 VAL A N 1
ATOM 3454 C CA . VAL A 1 434 ? 52.113 -8.938 -13.076 1.00 78.00 434 VAL A CA 1
ATOM 3455 C C . VAL A 1 434 ? 51.607 -7.502 -12.997 1.00 78.00 434 VAL A C 1
ATOM 3457 O O . VAL A 1 434 ? 52.393 -6.563 -13.079 1.00 78.00 434 VAL A O 1
ATOM 3460 N N . TYR A 1 435 ? 50.295 -7.331 -12.834 1.00 78.31 435 TYR A N 1
ATOM 3461 C CA . TYR A 1 435 ? 49.712 -6.012 -12.613 1.00 78.31 435 TYR A CA 1
ATOM 3462 C C . TYR A 1 435 ? 50.154 -5.454 -11.252 1.00 78.31 435 TYR A C 1
ATOM 3464 O O . TYR A 1 435 ? 49.835 -6.038 -10.213 1.00 78.31 435 TYR A O 1
ATOM 3472 N N . ASP A 1 436 ? 50.862 -4.323 -11.267 1.00 75.12 436 ASP A N 1
ATOM 3473 C CA . ASP A 1 436 ? 51.257 -3.574 -10.075 1.00 75.12 436 ASP A CA 1
ATOM 3474 C C . ASP A 1 436 ? 50.410 -2.290 -9.964 1.00 75.12 436 ASP A C 1
ATOM 3476 O O . ASP A 1 436 ? 50.585 -1.368 -10.762 1.00 75.12 436 ASP A O 1
ATOM 3480 N N . PRO A 1 437 ? 49.508 -2.181 -8.970 1.00 70.38 437 PRO A N 1
ATOM 3481 C CA . PRO A 1 437 ? 48.641 -1.015 -8.810 1.00 70.38 437 PRO A CA 1
ATOM 3482 C C . PRO A 1 437 ? 49.383 0.274 -8.412 1.00 70.38 437 PRO A C 1
ATOM 3484 O O . PRO A 1 437 ? 48.760 1.334 -8.362 1.00 70.38 437 PRO A O 1
ATOM 3487 N N . SER A 1 438 ? 50.683 0.214 -8.101 1.00 74.50 438 SER A N 1
ATOM 3488 C CA . SER A 1 438 ? 51.521 1.391 -7.831 1.00 74.50 438 SER A CA 1
ATOM 3489 C C . SER A 1 438 ? 52.123 2.022 -9.094 1.00 74.50 438 SER A C 1
ATOM 3491 O O . SER A 1 438 ? 52.629 3.146 -9.038 1.00 74.50 438 SER A O 1
ATOM 3493 N N . VAL A 1 439 ? 52.029 1.336 -10.237 1.00 74.44 439 VAL A N 1
ATOM 3494 C CA . VAL A 1 439 ? 52.542 1.785 -11.532 1.00 74.44 439 VAL A CA 1
ATOM 3495 C C . VAL A 1 439 ? 51.379 2.244 -12.410 1.00 74.44 439 VAL A C 1
ATOM 3497 O O . VAL A 1 439 ? 50.407 1.525 -12.628 1.00 74.44 439 VAL A O 1
ATOM 3500 N N . VAL A 1 440 ? 51.464 3.471 -12.931 1.00 75.06 440 VAL A N 1
ATOM 3501 C CA . VAL A 1 440 ? 50.456 4.001 -13.858 1.00 75.06 440 VAL A CA 1
ATOM 3502 C C . VAL A 1 440 ? 50.768 3.502 -15.266 1.00 75.06 440 VAL A C 1
ATOM 3504 O O . VAL A 1 440 ? 51.702 3.992 -15.894 1.00 75.06 440 VAL A O 1
ATOM 3507 N N . HIS A 1 441 ? 49.969 2.555 -15.758 1.00 78.06 441 HIS A N 1
ATOM 3508 C CA . HIS A 1 441 ? 50.028 2.069 -17.138 1.00 78.06 441 HIS A CA 1
ATOM 3509 C C . HIS A 1 441 ? 49.103 2.879 -18.057 1.00 78.06 441 HIS A C 1
ATOM 3511 O O . HIS A 1 441 ? 47.955 3.167 -17.702 1.00 78.06 441 HIS A O 1
ATOM 3517 N N . GLN A 1 442 ? 49.574 3.227 -19.253 1.00 82.56 442 GLN A N 1
ATOM 3518 C CA . GLN A 1 442 ? 48.779 3.859 -20.307 1.00 82.56 442 GLN A CA 1
ATOM 3519 C C . GLN A 1 442 ? 48.338 2.832 -21.354 1.00 82.56 442 GLN A C 1
ATOM 3521 O O . GLN A 1 442 ? 49.030 1.857 -21.639 1.00 82.56 442 GLN A O 1
ATOM 3526 N N . VAL A 1 443 ? 47.150 3.030 -21.937 1.00 82.12 443 VAL A N 1
ATOM 3527 C CA . VAL A 1 443 ? 46.660 2.161 -23.018 1.00 82.12 443 VAL A CA 1
ATOM 3528 C C . VAL A 1 443 ? 47.645 2.217 -24.184 1.00 82.12 443 VAL A C 1
ATOM 3530 O O . VAL A 1 443 ? 47.901 3.288 -24.730 1.00 82.12 443 VAL A O 1
ATOM 3533 N N . GLY A 1 444 ? 48.167 1.055 -24.574 1.00 79.19 444 GLY A N 1
ATOM 3534 C CA . GLY A 1 444 ? 49.213 0.927 -25.586 1.00 79.19 444 GLY A CA 1
ATOM 3535 C C . GLY A 1 444 ? 50.617 0.672 -25.034 1.00 79.19 444 GLY A C 1
ATOM 3536 O O . GLY A 1 444 ? 51.505 0.393 -25.840 1.00 79.19 444 GLY A O 1
ATOM 3537 N N . ASP A 1 445 ? 50.824 0.709 -23.711 1.00 84.50 445 ASP A N 1
ATOM 3538 C CA . ASP A 1 445 ? 52.077 0.261 -23.092 1.00 84.50 445 ASP A CA 1
ATOM 3539 C C . ASP A 1 445 ? 52.382 -1.188 -23.489 1.00 84.50 445 ASP A C 1
ATOM 3541 O O . ASP A 1 445 ? 51.474 -2.019 -23.585 1.00 84.50 445 ASP A O 1
ATOM 3545 N N . LYS A 1 446 ? 53.664 -1.492 -23.726 1.00 81.31 446 LYS A N 1
ATOM 3546 C CA . LYS A 1 446 ? 54.130 -2.810 -24.175 1.00 81.31 446 LYS A CA 1
ATOM 3547 C C . LYS A 1 446 ? 55.137 -3.408 -23.204 1.00 81.31 446 LYS A C 1
ATOM 3549 O O . LYS A 1 446 ? 56.086 -2.733 -22.813 1.00 81.31 446 LYS A O 1
ATOM 3554 N N . ASP A 1 447 ? 54.971 -4.691 -22.909 1.00 76.62 447 ASP A N 1
ATOM 3555 C CA . ASP A 1 447 ? 55.939 -5.513 -22.186 1.00 76.62 447 ASP A CA 1
ATOM 3556 C C . ASP A 1 447 ? 56.076 -6.869 -22.895 1.00 76.62 447 ASP A C 1
ATOM 3558 O O . ASP A 1 447 ? 55.221 -7.758 -22.806 1.00 76.62 447 ASP A O 1
ATOM 3562 N N . GLY A 1 448 ? 57.150 -6.994 -23.676 1.00 76.81 448 GLY A N 1
ATOM 3563 C CA . GLY A 1 448 ? 57.372 -8.122 -24.575 1.00 76.81 448 GLY A CA 1
ATOM 3564 C C . GLY A 1 448 ? 56.207 -8.304 -25.551 1.00 76.81 448 GLY A C 1
ATOM 3565 O O . GLY A 1 448 ? 55.903 -7.388 -26.314 1.00 76.81 448 GLY A O 1
ATOM 3566 N N . CYS A 1 449 ? 55.553 -9.470 -25.533 1.00 76.06 449 CYS A N 1
ATOM 3567 C CA . CYS A 1 449 ? 54.390 -9.745 -26.395 1.00 76.06 449 CYS A CA 1
ATOM 3568 C C . CYS A 1 449 ? 53.039 -9.429 -25.738 1.00 76.06 449 CYS A C 1
ATOM 3570 O O . CYS A 1 449 ? 52.006 -9.948 -26.168 1.00 76.06 449 CYS A O 1
ATOM 3572 N N . TRP A 1 450 ? 53.027 -8.600 -24.695 1.00 82.44 450 TRP A N 1
ATOM 3573 C CA . TRP A 1 450 ? 51.812 -8.129 -24.045 1.00 82.44 450 TRP A CA 1
ATOM 3574 C C . TRP A 1 450 ? 51.645 -6.631 -24.274 1.00 82.44 450 TRP A C 1
ATOM 3576 O O . TRP A 1 450 ? 52.576 -5.856 -24.068 1.00 82.44 450 TRP A O 1
ATOM 3586 N N . THR A 1 451 ? 50.440 -6.220 -24.657 1.00 85.88 451 THR A N 1
ATOM 3587 C CA . THR A 1 451 ? 50.052 -4.809 -24.748 1.00 85.88 451 THR A CA 1
ATOM 3588 C C . THR A 1 451 ? 48.956 -4.524 -23.728 1.00 85.88 451 THR A C 1
ATOM 3590 O O . THR A 1 451 ? 47.977 -5.272 -23.637 1.00 85.88 451 THR A O 1
ATOM 3593 N N . TRP A 1 452 ? 49.097 -3.435 -22.977 1.00 86.81 452 TRP A N 1
ATOM 3594 C CA . TRP A 1 452 ? 48.089 -2.953 -22.039 1.00 86.81 452 TRP A CA 1
ATOM 3595 C C . TRP A 1 452 ? 46.897 -2.396 -22.815 1.00 86.81 452 TRP A C 1
ATOM 3597 O O . TRP A 1 452 ? 47.016 -1.401 -23.539 1.00 86.81 452 TRP A O 1
ATOM 3607 N N . LYS A 1 453 ? 45.743 -3.059 -22.715 1.00 85.62 453 LYS A N 1
ATOM 3608 C CA . LYS A 1 453 ? 44.535 -2.693 -23.466 1.00 85.62 453 LYS A CA 1
ATOM 3609 C C . LYS A 1 453 ? 43.375 -2.416 -22.526 1.00 85.62 453 LYS A C 1
ATOM 3611 O O . LYS A 1 453 ? 43.214 -3.064 -21.496 1.00 85.62 453 LYS A O 1
ATOM 3616 N N . GLU A 1 454 ? 42.538 -1.472 -22.941 1.00 84.31 454 GLU A N 1
ATOM 3617 C CA . GLU A 1 454 ? 41.205 -1.305 -22.378 1.00 84.31 454 GLU A CA 1
ATOM 3618 C C . GLU A 1 454 ? 40.305 -2.449 -22.862 1.00 84.31 454 GLU A C 1
ATOM 3620 O O . GLU A 1 454 ? 40.161 -2.696 -24.063 1.00 84.31 454 GLU A O 1
ATOM 3625 N N . ILE A 1 455 ? 39.684 -3.137 -21.916 1.00 81.06 455 ILE A N 1
ATOM 3626 C CA . ILE A 1 455 ? 38.716 -4.201 -22.133 1.00 81.06 455 ILE A CA 1
ATOM 3627 C C . ILE A 1 455 ? 37.361 -3.670 -21.678 1.00 81.06 455 ILE A C 1
ATOM 3629 O O . ILE A 1 455 ? 37.160 -3.359 -20.506 1.00 81.06 455 ILE A O 1
ATOM 3633 N N . LYS A 1 456 ? 36.407 -3.576 -22.607 1.00 78.38 456 LYS A N 1
ATOM 3634 C CA . LYS A 1 456 ? 35.023 -3.242 -22.257 1.00 78.38 456 LYS A CA 1
ATOM 3635 C C . LYS A 1 456 ? 34.370 -4.454 -21.602 1.00 78.38 456 LYS A C 1
ATOM 3637 O O . LYS A 1 456 ? 34.111 -5.452 -22.274 1.00 78.38 456 LYS A O 1
ATOM 3642 N N . ALA A 1 457 ? 34.114 -4.349 -20.307 1.00 76.12 457 ALA A N 1
ATOM 3643 C CA . ALA A 1 457 ? 33.334 -5.303 -19.539 1.00 76.12 457 ALA A CA 1
ATOM 3644 C C . ALA A 1 457 ? 31.913 -4.764 -19.324 1.00 76.12 457 ALA A C 1
ATOM 3646 O O . ALA A 1 457 ? 31.630 -3.587 -19.563 1.00 76.12 457 ALA A O 1
ATOM 3647 N N . PHE A 1 458 ? 31.008 -5.636 -18.891 1.00 74.75 458 PHE A N 1
ATOM 3648 C CA . PHE A 1 458 ? 29.633 -5.272 -18.571 1.00 74.75 458 PHE A CA 1
ATOM 3649 C C . PHE A 1 458 ? 29.294 -5.807 -17.193 1.00 74.75 458 PHE A C 1
ATOM 3651 O O . PHE A 1 458 ? 29.464 -7.001 -16.949 1.00 74.75 458 PHE A O 1
ATOM 3658 N N . ASP A 1 459 ? 28.778 -4.940 -16.332 1.00 75.81 459 ASP A N 1
ATOM 3659 C CA . ASP A 1 459 ? 28.115 -5.381 -15.114 1.00 75.81 459 ASP A CA 1
ATOM 3660 C C . ASP A 1 459 ? 26.614 -5.455 -15.383 1.00 75.81 459 ASP A C 1
ATOM 3662 O O . ASP A 1 459 ? 26.014 -4.545 -15.966 1.00 75.81 459 ASP A O 1
ATOM 3666 N N . MET A 1 460 ? 26.005 -6.565 -14.971 1.00 73.44 460 MET A N 1
ATOM 3667 C CA . MET A 1 460 ? 24.555 -6.707 -14.979 1.00 73.44 460 MET A CA 1
ATOM 3668 C C . MET A 1 460 ? 24.003 -5.994 -13.753 1.00 73.44 460 MET A C 1
ATOM 3670 O O . MET A 1 460 ? 24.180 -6.457 -12.627 1.00 73.44 460 MET A O 1
ATOM 3674 N N . VAL A 1 461 ? 23.311 -4.881 -13.969 1.00 76.94 461 VAL A N 1
ATOM 3675 C CA . VAL A 1 461 ? 22.608 -4.176 -12.900 1.00 76.94 461 VAL A CA 1
ATOM 3676 C C . VAL A 1 461 ? 21.130 -4.512 -12.979 1.00 76.94 461 VAL A C 1
ATOM 3678 O O . VAL A 1 461 ? 20.509 -4.467 -14.047 1.00 76.94 461 VAL A O 1
ATOM 3681 N N . GLN A 1 462 ? 20.575 -4.877 -11.826 1.00 76.69 462 GLN A N 1
ATOM 3682 C CA . GLN A 1 462 ? 19.144 -5.056 -11.675 1.00 76.69 462 GLN A CA 1
ATOM 3683 C C . GLN A 1 462 ? 18.467 -3.693 -11.839 1.00 76.69 462 GLN A C 1
ATOM 3685 O O . GLN A 1 462 ? 18.787 -2.721 -11.161 1.00 76.69 462 GLN A O 1
ATOM 3690 N N . THR A 1 463 ? 17.564 -3.624 -12.804 1.00 79.81 463 THR A N 1
ATOM 3691 C CA . THR A 1 463 ? 16.715 -2.465 -13.078 1.00 79.81 463 THR A CA 1
ATOM 3692 C C . THR A 1 463 ? 15.299 -2.790 -12.644 1.00 79.81 463 THR A C 1
ATOM 3694 O O . THR A 1 463 ? 14.913 -3.954 -12.632 1.00 79.81 463 THR A O 1
ATOM 3697 N N . GLY A 1 464 ? 14.516 -1.770 -12.323 1.00 83.62 464 GLY A N 1
ATOM 3698 C CA . GLY A 1 464 ? 13.173 -1.947 -11.787 1.00 83.62 464 GLY A CA 1
ATOM 3699 C C . GLY A 1 464 ? 13.023 -1.214 -10.467 1.00 83.62 464 GLY A C 1
ATOM 3700 O O . GLY A 1 464 ? 14.001 -0.839 -9.823 1.00 83.62 464 GLY A O 1
ATOM 3701 N N . GLN A 1 465 ? 11.777 -0.948 -10.106 1.00 90.44 465 GLN A N 1
ATOM 3702 C CA . GLN A 1 465 ? 11.447 -0.233 -8.885 1.00 90.44 465 GLN A CA 1
ATOM 3703 C C . GLN A 1 465 ? 10.060 -0.661 -8.422 1.00 90.44 465 GLN A C 1
ATOM 3705 O O . GLN A 1 465 ? 9.076 -0.505 -9.141 1.00 90.44 465 GLN A O 1
ATOM 3710 N N . TYR A 1 466 ? 9.997 -1.228 -7.221 1.00 94.19 466 TYR A N 1
ATOM 3711 C CA . TYR A 1 466 ? 8.803 -1.648 -6.481 1.00 94.19 466 TYR A CA 1
ATOM 3712 C C . TYR A 1 466 ? 7.900 -2.683 -7.174 1.00 94.19 466 TYR A C 1
ATOM 3714 O O . TYR A 1 466 ? 6.856 -3.054 -6.636 1.00 94.19 466 TYR A O 1
ATOM 3722 N N . TRP A 1 467 ? 8.291 -3.193 -8.343 1.00 93.19 467 TRP A N 1
ATOM 3723 C CA . TRP A 1 467 ? 7.482 -4.124 -9.127 1.00 93.19 467 TRP A CA 1
ATOM 3724 C C . TRP A 1 467 ? 7.233 -5.440 -8.393 1.00 93.19 467 TRP A C 1
ATOM 3726 O O . TRP A 1 467 ? 6.099 -5.913 -8.344 1.00 93.19 467 TRP A O 1
ATOM 3736 N N . ASN A 1 468 ? 8.266 -6.005 -7.767 1.00 92.44 468 ASN A N 1
ATOM 3737 C CA . ASN A 1 468 ? 8.123 -7.241 -6.999 1.00 92.44 468 ASN A CA 1
ATOM 3738 C C . ASN A 1 468 ? 7.304 -7.030 -5.723 1.00 92.44 468 ASN A C 1
ATOM 3740 O O . ASN A 1 468 ? 6.494 -7.886 -5.382 1.00 92.44 468 ASN A O 1
ATOM 3744 N N . PHE A 1 469 ? 7.435 -5.871 -5.076 1.00 96.19 469 PHE A N 1
ATOM 3745 C CA . PHE A 1 469 ? 6.721 -5.552 -3.843 1.00 96.19 469 PHE A CA 1
ATOM 3746 C C . PHE A 1 469 ? 5.203 -5.499 -4.050 1.00 96.19 469 PHE A C 1
ATOM 3748 O O . PHE A 1 469 ? 4.441 -6.130 -3.322 1.00 96.19 469 PHE A O 1
ATOM 3755 N N . TYR A 1 470 ? 4.731 -4.778 -5.068 1.00 95.69 470 TYR A N 1
ATOM 3756 C CA . TYR A 1 470 ? 3.293 -4.698 -5.365 1.00 95.69 470 TYR A CA 1
ATOM 3757 C C . TYR A 1 470 ? 2.776 -5.881 -6.203 1.00 95.69 470 TYR A C 1
ATOM 3759 O O . TYR A 1 470 ? 1.561 -6.062 -6.344 1.00 95.69 470 TYR A O 1
ATOM 3767 N N . GLY A 1 471 ? 3.691 -6.675 -6.760 1.00 86.62 471 GLY A N 1
ATOM 3768 C CA . GLY A 1 471 ? 3.413 -7.792 -7.647 1.00 86.62 471 GLY A CA 1
ATOM 3769 C C . GLY A 1 471 ? 2.822 -9.037 -6.964 1.00 86.62 471 GLY A C 1
ATOM 3770 O O . GLY A 1 471 ? 2.494 -9.025 -5.772 1.00 86.62 471 GLY A O 1
ATOM 3771 N N . PRO A 1 472 ? 2.642 -10.127 -7.733 1.00 90.62 472 PRO A N 1
ATOM 3772 C CA . PRO A 1 472 ? 2.966 -10.244 -9.158 1.00 90.62 472 PRO A CA 1
ATOM 3773 C C . PRO A 1 472 ? 2.017 -9.415 -10.035 1.00 90.62 472 PRO A C 1
ATOM 3775 O O . PRO A 1 472 ? 0.810 -9.404 -9.802 1.00 90.62 472 PRO A O 1
ATOM 3778 N N . PHE A 1 473 ? 2.563 -8.734 -11.043 1.00 93.00 473 PHE A N 1
ATOM 3779 C CA . PHE A 1 473 ? 1.789 -8.004 -12.049 1.00 93.00 473 PHE A CA 1
ATOM 3780 C C . PHE A 1 473 ? 1.489 -8.892 -13.261 1.00 93.00 473 PHE A C 1
ATOM 3782 O O . PHE A 1 473 ? 2.346 -9.659 -13.701 1.00 93.00 473 PHE A O 1
ATOM 3789 N N . GLY A 1 474 ? 0.280 -8.769 -13.805 1.00 91.62 474 GLY A N 1
ATOM 3790 C CA . GLY A 1 474 ? -0.069 -9.310 -15.119 1.00 91.62 474 GLY A CA 1
ATOM 3791 C C . GLY A 1 474 ? 0.205 -8.306 -16.236 1.00 91.62 474 GLY A C 1
ATOM 3792 O O . GLY A 1 474 ? 0.580 -7.161 -15.984 1.00 91.62 474 GLY A O 1
ATOM 3793 N N . ASP A 1 475 ? -0.028 -8.728 -17.475 1.00 91.25 475 ASP A N 1
ATOM 3794 C CA . ASP A 1 475 ? 0.004 -7.819 -18.619 1.00 91.25 475 ASP A CA 1
ATOM 3795 C C . ASP A 1 475 ? -1.215 -6.890 -18.622 1.00 91.25 475 ASP A C 1
ATOM 3797 O O . ASP A 1 475 ? -2.296 -7.243 -18.134 1.00 91.25 475 ASP A O 1
ATOM 3801 N N . VAL A 1 476 ? -1.051 -5.706 -19.213 1.00 93.25 476 VAL A N 1
ATOM 3802 C CA . VAL A 1 476 ? -2.175 -4.811 -19.489 1.00 93.25 476 VAL A CA 1
ATOM 3803 C C . VAL A 1 476 ? -3.081 -5.475 -20.520 1.00 93.25 476 VAL A C 1
ATOM 3805 O O . VAL A 1 476 ? -2.626 -5.854 -21.597 1.00 93.25 476 VAL A O 1
ATOM 3808 N N . LYS A 1 477 ? -4.370 -5.592 -20.213 1.00 95.44 477 LYS A N 1
ATOM 3809 C CA . LYS A 1 477 ? -5.383 -6.154 -21.111 1.00 95.44 477 LYS A CA 1
ATOM 3810 C C . LYS A 1 477 ? -6.396 -5.092 -21.490 1.00 95.44 477 LYS A C 1
ATOM 3812 O O . LYS A 1 477 ? -7.020 -4.497 -20.610 1.00 95.44 477 LYS A O 1
ATOM 3817 N N . LEU A 1 478 ? -6.572 -4.888 -22.788 1.00 95.94 478 LEU A N 1
ATOM 3818 C CA . LEU A 1 478 ? -7.606 -4.031 -23.345 1.00 95.94 478 LEU A CA 1
ATOM 3819 C C . LEU A 1 478 ? -8.846 -4.858 -23.684 1.00 95.94 478 LEU A C 1
ATOM 3821 O O . LEU A 1 478 ? -8.758 -5.896 -24.339 1.00 95.94 478 LEU A O 1
ATOM 3825 N N . ASP A 1 479 ? -10.010 -4.388 -23.254 1.00 96.00 479 ASP A N 1
ATOM 3826 C CA . ASP A 1 479 ? -11.292 -4.981 -23.616 1.00 96.00 479 ASP A CA 1
ATOM 3827 C C . ASP A 1 479 ? -11.766 -4.409 -24.954 1.00 96.00 479 ASP A C 1
ATOM 3829 O O . ASP A 1 479 ? -12.513 -3.430 -25.026 1.00 96.00 479 ASP A O 1
ATOM 3833 N N . LEU A 1 480 ? -11.300 -5.036 -26.033 1.00 94.50 480 LEU A N 1
ATOM 3834 C CA . LEU A 1 480 ? -11.650 -4.650 -27.399 1.00 94.50 480 LEU A CA 1
ATOM 3835 C C . LEU A 1 480 ? -13.110 -4.989 -27.764 1.00 94.50 480 LEU A C 1
ATOM 3837 O O . LEU A 1 480 ? -13.600 -4.519 -28.788 1.00 94.50 480 LEU A O 1
ATOM 3841 N N . GLY A 1 481 ? -13.818 -5.767 -26.936 1.00 92.25 481 GLY A N 1
ATOM 3842 C CA . GLY A 1 481 ? -15.230 -6.105 -27.138 1.00 92.25 481 GLY A CA 1
ATOM 3843 C C . GLY A 1 481 ? -16.198 -5.047 -26.604 1.00 92.25 481 GLY A C 1
ATOM 3844 O O . GLY A 1 481 ? -17.297 -4.903 -27.134 1.00 92.25 481 GLY A O 1
ATOM 3845 N N . ASN A 1 482 ? -15.788 -4.276 -25.592 1.00 94.12 482 ASN A N 1
ATOM 3846 C CA . ASN A 1 482 ? -16.612 -3.247 -24.941 1.00 94.12 482 ASN A CA 1
ATOM 3847 C C . ASN A 1 482 ? -16.140 -1.814 -25.237 1.00 94.12 482 ASN A C 1
ATOM 3849 O O . ASN A 1 482 ? -16.276 -0.905 -24.412 1.00 94.12 482 ASN A O 1
ATOM 3853 N N . VAL A 1 483 ? -15.586 -1.607 -26.429 1.00 95.12 483 VAL A N 1
ATOM 3854 C CA . VAL A 1 483 ? -15.101 -0.307 -26.899 1.00 95.12 483 VAL A CA 1
ATOM 3855 C C . VAL A 1 483 ? -16.261 0.661 -27.106 1.00 95.12 483 VAL A C 1
ATOM 3857 O O . VAL A 1 483 ? -17.293 0.311 -27.681 1.00 95.12 483 VAL A O 1
ATOM 3860 N N . LYS A 1 484 ? -16.065 1.909 -26.679 1.00 95.94 484 LYS A N 1
ATOM 3861 C CA . LYS A 1 484 ? -16.992 3.015 -26.933 1.00 95.94 484 LYS A CA 1
ATOM 3862 C C . LYS A 1 484 ? -16.336 4.092 -27.779 1.00 95.94 484 LYS A C 1
ATOM 3864 O O . LYS A 1 484 ? -15.119 4.242 -27.776 1.00 95.94 484 LYS A O 1
ATOM 3869 N N . THR A 1 485 ? -17.146 4.881 -28.461 1.00 94.88 485 THR A N 1
ATOM 3870 C CA . THR A 1 485 ? -16.711 6.075 -29.186 1.00 94.88 485 THR A CA 1
ATOM 3871 C C . THR A 1 485 ? -17.525 7.293 -28.762 1.00 94.88 485 THR A C 1
ATOM 3873 O O . THR A 1 485 ? -18.526 7.172 -28.058 1.00 94.88 485 THR A O 1
ATOM 3876 N N . ASN A 1 486 ? -17.113 8.491 -29.172 1.00 94.31 486 ASN A N 1
ATOM 3877 C CA . ASN A 1 486 ? -17.937 9.702 -29.047 1.00 94.31 486 ASN A CA 1
ATOM 3878 C C . ASN A 1 486 ? -18.878 9.919 -30.255 1.00 94.31 486 ASN A C 1
ATOM 3880 O O . ASN A 1 486 ? -19.507 10.972 -30.365 1.00 94.31 486 ASN A O 1
ATOM 3884 N N . LEU A 1 487 ? -18.993 8.936 -31.153 1.00 90.81 487 LEU A N 1
ATOM 3885 C CA . LEU A 1 487 ? -19.811 9.016 -32.358 1.00 90.81 487 LEU A CA 1
ATOM 3886 C C . LEU A 1 487 ? -21.283 8.743 -32.022 1.00 90.81 487 LEU A C 1
ATOM 3888 O O . LEU A 1 487 ? -21.679 7.629 -31.701 1.00 90.81 487 LEU A O 1
ATOM 3892 N N . GLN A 1 488 ? -22.133 9.765 -32.096 1.00 88.69 488 GLN A N 1
ATOM 3893 C CA . GLN A 1 488 ? -23.553 9.600 -31.753 1.00 88.69 488 GLN A CA 1
ATOM 3894 C C . GLN A 1 488 ? -24.330 8.815 -32.816 1.00 88.69 488 GLN A C 1
ATOM 3896 O O . GLN A 1 488 ? -25.246 8.064 -32.488 1.00 88.69 488 GLN A O 1
ATOM 3901 N N . TYR A 1 489 ? -23.953 8.960 -34.090 1.00 86.56 489 TYR A N 1
ATOM 3902 C CA . TYR A 1 489 ? -24.692 8.386 -35.218 1.00 86.56 489 TYR A CA 1
ATOM 3903 C C . TYR A 1 489 ? -24.699 6.851 -35.236 1.00 86.56 489 TYR A C 1
ATOM 3905 O O . TYR A 1 489 ? -25.566 6.253 -35.867 1.00 86.56 489 TYR A O 1
ATOM 3913 N N . ASN A 1 490 ? -23.743 6.208 -34.561 1.00 86.00 490 ASN A N 1
ATOM 3914 C CA . ASN A 1 490 ? -23.638 4.755 -34.448 1.00 86.00 490 ASN A CA 1
ATOM 3915 C C . ASN A 1 490 ? -23.819 4.279 -32.997 1.00 86.00 490 ASN A C 1
ATOM 3917 O O . ASN A 1 490 ? -23.257 3.258 -32.605 1.00 86.00 490 ASN A O 1
ATOM 3921 N N . ASN A 1 491 ? -24.593 5.019 -32.194 1.00 90.81 491 ASN A N 1
ATOM 3922 C CA . ASN A 1 491 ? -24.861 4.701 -30.790 1.00 90.81 491 ASN A CA 1
ATOM 3923 C C . ASN A 1 491 ? -23.584 4.528 -29.947 1.00 90.81 491 ASN A C 1
ATOM 3925 O O . ASN A 1 491 ? -23.534 3.651 -29.084 1.00 90.81 491 ASN A O 1
ATOM 3929 N N . TYR A 1 492 ? -22.561 5.360 -30.175 1.00 92.88 492 TYR A N 1
ATOM 3930 C CA . TYR A 1 492 ? -21.288 5.338 -29.442 1.00 92.88 492 TYR A CA 1
ATOM 3931 C C . TYR A 1 492 ? -20.491 4.042 -29.622 1.00 92.88 492 TYR A C 1
ATOM 3933 O O . TYR A 1 492 ? -19.670 3.697 -28.770 1.00 92.88 492 TYR A O 1
ATOM 3941 N N . GLN A 1 493 ? -20.739 3.298 -30.699 1.00 92.50 493 GLN A N 1
ATOM 3942 C CA . GLN A 1 493 ? -20.034 2.054 -30.998 1.00 92.50 493 GLN A CA 1
ATOM 3943 C C . GLN A 1 493 ? -18.826 2.300 -31.903 1.00 92.50 493 GLN A C 1
ATOM 3945 O O . GLN A 1 493 ? -18.643 3.379 -32.477 1.00 92.50 493 GLN A O 1
ATOM 3950 N N . LEU A 1 494 ? -17.964 1.296 -32.023 1.00 90.88 494 LEU A N 1
ATOM 3951 C CA . LEU A 1 494 ? -16.908 1.307 -33.028 1.00 90.88 494 LEU A CA 1
ATOM 3952 C C . LEU A 1 494 ? -17.542 1.123 -34.424 1.00 90.88 494 LEU A C 1
ATOM 3954 O O . LEU A 1 494 ? -18.438 0.287 -34.565 1.00 90.88 494 LEU A O 1
ATOM 3958 N N . PRO A 1 495 ? -17.142 1.889 -35.457 1.00 89.56 495 PRO A N 1
ATOM 3959 C CA . PRO A 1 495 ? -17.637 1.664 -36.814 1.00 89.56 495 PRO A CA 1
ATOM 3960 C C . PRO A 1 495 ? -17.358 0.233 -37.297 1.00 89.56 495 PRO A C 1
ATOM 3962 O O . PRO A 1 495 ? -16.289 -0.309 -37.044 1.00 89.56 495 PRO A O 1
ATOM 3965 N N . VAL A 1 496 ? -18.295 -0.364 -38.041 1.00 87.12 496 VAL A N 1
ATOM 3966 C CA . VAL A 1 496 ? -18.197 -1.768 -38.502 1.00 87.12 496 VAL A CA 1
ATOM 3967 C C . VAL A 1 496 ? -17.025 -2.038 -39.448 1.00 87.12 496 VAL A C 1
ATOM 3969 O O . VAL A 1 496 ? -16.606 -3.180 -39.594 1.00 87.12 496 VAL A O 1
ATOM 3972 N N . SER A 1 497 ? -16.507 -0.998 -40.104 1.00 87.31 497 SER A N 1
ATOM 3973 C CA . SER A 1 497 ? -15.331 -1.076 -40.971 1.00 87.31 497 SER A CA 1
ATOM 3974 C C . SER A 1 497 ? -14.010 -0.980 -40.209 1.00 87.31 497 SER A C 1
ATOM 3976 O O . SER A 1 497 ? -12.955 -1.082 -40.830 1.00 87.31 497 SER A O 1
ATOM 3978 N N . VAL A 1 498 ? -14.057 -0.750 -38.894 1.00 89.88 498 VAL A N 1
ATOM 3979 C CA . VAL A 1 498 ? -12.882 -0.535 -38.055 1.00 89.88 498 VAL A CA 1
ATOM 3980 C C . VAL A 1 498 ? -12.604 -1.769 -37.208 1.00 89.88 498 VAL A C 1
ATOM 3982 O O . VAL A 1 498 ? -13.483 -2.281 -36.517 1.00 89.88 498 VAL A O 1
ATOM 3985 N N . THR A 1 499 ? -11.348 -2.197 -37.199 1.00 92.00 499 THR A N 1
ATOM 3986 C CA . THR A 1 499 ? -10.844 -3.258 -36.324 1.00 92.00 499 THR A CA 1
ATOM 3987 C C . THR A 1 499 ? -9.720 -2.735 -35.440 1.00 92.00 499 THR A C 1
ATOM 3989 O O . THR A 1 499 ? -8.884 -1.946 -35.885 1.00 92.00 499 THR A O 1
ATOM 3992 N N . LEU A 1 500 ? -9.699 -3.202 -34.191 1.00 94.56 500 LEU A N 1
ATOM 3993 C CA . LEU A 1 500 ? -8.643 -2.931 -33.223 1.00 94.56 500 LEU A CA 1
ATOM 3994 C C . LEU A 1 500 ? -7.944 -4.238 -32.861 1.00 94.56 500 LEU A C 1
ATOM 3996 O O . LEU A 1 500 ? -8.607 -5.250 -32.637 1.00 94.56 500 LEU A O 1
ATOM 4000 N N . GLU A 1 501 ? -6.623 -4.202 -32.755 1.00 94.69 501 GLU A N 1
ATOM 4001 C CA . GLU A 1 501 ? -5.812 -5.335 -32.311 1.00 94.69 501 GLU A CA 1
ATOM 4002 C C . GLU A 1 501 ? -4.794 -4.863 -31.271 1.00 94.69 501 GLU A C 1
ATOM 4004 O O . GLU A 1 501 ? -4.135 -3.840 -31.459 1.00 94.69 501 GLU A O 1
ATOM 4009 N N . GLN A 1 502 ? -4.666 -5.595 -30.162 1.00 94.69 502 GLN A N 1
ATOM 4010 C CA . GLN A 1 502 ? -3.655 -5.320 -29.143 1.00 94.69 502 GLN A CA 1
ATOM 4011 C C . GLN A 1 502 ? -2.450 -6.247 -29.336 1.00 94.69 502 GLN A C 1
ATOM 4013 O O . GLN A 1 502 ? -2.600 -7.467 -29.319 1.00 94.69 502 GLN A O 1
ATOM 4018 N N . ILE A 1 503 ? -1.247 -5.671 -29.409 1.00 89.56 503 ILE A N 1
ATOM 4019 C CA . ILE A 1 503 ? 0.025 -6.405 -29.377 1.00 89.56 503 ILE A CA 1
ATOM 4020 C C . ILE A 1 503 ? 0.885 -5.814 -28.259 1.00 89.56 503 ILE A C 1
ATOM 4022 O O . ILE A 1 503 ? 1.440 -4.724 -28.387 1.00 89.56 503 ILE A O 1
ATOM 4026 N N . GLY A 1 504 ? 0.969 -6.512 -27.123 1.00 87.25 504 GLY A N 1
ATOM 4027 C CA . GLY A 1 504 ? 1.654 -5.999 -25.934 1.00 87.25 504 GLY A CA 1
ATOM 4028 C C . GLY A 1 504 ? 1.069 -4.657 -25.475 1.00 87.25 504 GLY A C 1
ATOM 4029 O O . GLY A 1 504 ? -0.135 -4.547 -25.254 1.00 87.25 504 GLY A O 1
ATOM 4030 N N . ASN A 1 505 ? 1.913 -3.626 -25.371 1.00 88.56 505 ASN A N 1
ATOM 4031 C CA . ASN A 1 505 ? 1.504 -2.269 -24.983 1.00 88.56 505 ASN A CA 1
ATOM 4032 C C . ASN A 1 505 ? 1.146 -1.374 -26.181 1.00 88.56 505 ASN A C 1
ATOM 4034 O O . ASN A 1 505 ? 1.349 -0.163 -26.154 1.00 88.56 505 ASN A O 1
ATOM 4038 N N . THR A 1 506 ? 0.682 -1.964 -27.275 1.00 91.50 506 THR A N 1
ATOM 4039 C CA . THR A 1 506 ? 0.397 -1.260 -28.524 1.00 91.50 506 THR A CA 1
ATOM 4040 C C . THR A 1 506 ? -0.983 -1.642 -29.045 1.00 91.50 506 THR A C 1
ATOM 4042 O O . THR A 1 506 ? -1.405 -2.790 -28.902 1.00 91.50 506 THR A O 1
ATOM 4045 N N . VAL A 1 507 ? -1.683 -0.677 -29.641 1.00 93.94 507 VAL A N 1
ATOM 4046 C CA . VAL A 1 507 ? -2.972 -0.869 -30.314 1.00 93.94 507 VAL A CA 1
ATOM 4047 C C . VAL A 1 507 ? -2.815 -0.539 -31.788 1.00 93.94 507 VAL A C 1
ATOM 4049 O O . VAL A 1 507 ? -2.387 0.563 -32.132 1.00 93.94 507 VAL A O 1
ATOM 4052 N N . LYS A 1 508 ? -3.185 -1.481 -32.653 1.00 93.00 508 LYS A N 1
ATOM 4053 C CA . LYS A 1 508 ? -3.320 -1.269 -34.091 1.00 93.00 508 LYS A CA 1
ATOM 4054 C C . LYS A 1 508 ? -4.767 -0.911 -34.417 1.00 93.00 508 LYS A C 1
ATOM 4056 O O . LYS A 1 508 ? -5.688 -1.619 -34.014 1.00 93.00 508 LYS A O 1
ATOM 4061 N N . TYR A 1 509 ? -4.944 0.182 -35.145 1.00 93.62 509 TYR A N 1
ATOM 4062 C CA . TYR A 1 509 ? -6.198 0.659 -35.713 1.00 93.62 509 TYR A CA 1
ATOM 4063 C C . TYR A 1 509 ? -6.196 0.397 -37.218 1.00 93.62 509 TYR A C 1
ATOM 4065 O O . TYR A 1 509 ? -5.264 0.799 -37.905 1.00 93.62 509 TYR A O 1
ATOM 4073 N N . VAL A 1 510 ? -7.233 -0.251 -37.746 1.00 91.38 510 VAL A N 1
ATOM 4074 C CA . VAL A 1 510 ? -7.404 -0.455 -39.194 1.00 91.38 510 VAL A CA 1
ATOM 4075 C C . VAL A 1 510 ? -8.828 -0.085 -39.572 1.00 91.38 510 VAL A C 1
ATOM 4077 O O . VAL A 1 510 ? -9.762 -0.560 -38.931 1.00 91.38 510 VAL A O 1
ATOM 4080 N N . ASN A 1 511 ? -8.996 0.719 -40.620 1.00 89.44 511 ASN A N 1
ATOM 4081 C CA . ASN A 1 511 ? -10.290 1.039 -41.213 1.00 89.44 511 ASN A CA 1
ATOM 4082 C C . ASN A 1 511 ? -10.294 0.601 -42.682 1.00 89.44 511 ASN A C 1
ATOM 4084 O O . ASN A 1 511 ? -9.589 1.178 -43.500 1.00 89.44 511 ASN A O 1
ATOM 4088 N N . VAL A 1 512 ? -11.110 -0.398 -43.023 1.00 85.50 512 VAL A N 1
ATOM 4089 C CA . VAL A 1 512 ? -11.267 -0.889 -44.412 1.00 85.50 512 VAL A CA 1
ATOM 4090 C C . VAL A 1 512 ? -12.417 -0.199 -45.158 1.00 85.50 512 VAL A C 1
ATOM 4092 O O . VAL A 1 512 ? -12.829 -0.626 -46.237 1.00 85.50 512 VAL A O 1
ATOM 4095 N N . GLY A 1 513 ? -13.006 0.828 -44.542 1.00 82.94 513 GLY A N 1
ATOM 4096 C CA . GLY A 1 513 ? -14.130 1.590 -45.068 1.00 82.94 513 GLY A CA 1
ATOM 4097 C C . GLY A 1 513 ? -13.708 2.821 -45.869 1.00 82.94 513 GLY A C 1
ATOM 4098 O O . GLY A 1 513 ? -12.581 2.958 -46.339 1.00 82.94 513 GLY A O 1
ATOM 4099 N N . SER A 1 514 ? -14.651 3.750 -46.032 1.00 82.19 514 SER A N 1
ATOM 4100 C CA . SER A 1 514 ? -14.324 5.081 -46.554 1.00 82.19 514 SER A CA 1
ATOM 4101 C C . SER A 1 514 ? -13.528 5.886 -45.520 1.00 82.19 514 SER A C 1
ATOM 4103 O O . SER A 1 514 ? -13.763 5.691 -44.321 1.00 82.19 514 SER A O 1
ATOM 4105 N N . PRO A 1 515 ? -12.658 6.817 -45.960 1.00 82.88 515 PRO A N 1
ATOM 4106 C CA . PRO A 1 515 ? -11.928 7.676 -45.047 1.00 82.88 515 PRO A CA 1
ATOM 4107 C C . PRO A 1 515 ? -12.883 8.473 -44.168 1.00 82.88 515 PRO A C 1
ATOM 4109 O O . PRO A 1 515 ? -13.918 8.971 -44.638 1.00 82.88 515 PRO A O 1
ATOM 4112 N N . ILE A 1 516 ? -12.541 8.599 -42.894 1.00 84.75 516 ILE A N 1
ATOM 4113 C CA . ILE A 1 516 ? -13.317 9.417 -41.967 1.00 84.75 516 ILE A CA 1
ATOM 4114 C C . ILE A 1 516 ? -13.142 10.900 -42.308 1.00 84.75 516 ILE A C 1
ATOM 4116 O O . ILE A 1 516 ? -12.079 11.338 -42.742 1.00 84.75 516 ILE A O 1
ATOM 4120 N N . LYS A 1 517 ? -14.205 11.686 -42.118 1.00 81.88 517 LYS A N 1
ATOM 4121 C CA . LYS A 1 517 ? -14.199 13.133 -42.401 1.00 81.88 517 LYS A CA 1
ATOM 4122 C C . LYS A 1 517 ? -13.931 13.985 -41.168 1.00 81.88 517 LYS A C 1
ATOM 4124 O O . LYS A 1 517 ? -13.368 15.065 -41.290 1.00 81.88 517 LYS A O 1
ATOM 4129 N N . ASP A 1 518 ? -14.325 13.478 -40.005 1.00 86.50 518 ASP A N 1
ATOM 4130 C CA . ASP A 1 518 ? -14.261 14.181 -38.733 1.00 86.50 518 ASP A CA 1
ATOM 4131 C C . ASP A 1 518 ? -13.475 13.347 -37.719 1.00 86.50 518 ASP A C 1
ATOM 4133 O O . ASP A 1 518 ? -13.560 12.115 -37.703 1.00 86.50 518 ASP A O 1
ATOM 4137 N N . GLU A 1 519 ? -12.718 14.036 -36.866 1.00 93.19 519 GLU A N 1
ATOM 4138 C CA . GLU A 1 519 ? -11.996 13.420 -35.755 1.00 93.19 519 GLU A CA 1
ATOM 4139 C C . GLU A 1 519 ? -12.979 12.817 -34.741 1.00 93.19 519 GLU A C 1
ATOM 4141 O O . GLU A 1 519 ? -14.005 13.414 -34.404 1.00 93.19 519 GLU A O 1
ATOM 4146 N N . TYR A 1 520 ? -12.647 11.639 -34.215 1.00 93.69 520 TYR A N 1
ATOM 4147 C CA . TYR A 1 520 ? -13.424 11.007 -33.153 1.00 93.69 520 TYR A CA 1
ATOM 4148 C C . TYR A 1 520 ? -12.531 10.296 -32.139 1.00 93.69 520 TYR A C 1
ATOM 4150 O O . TYR A 1 520 ? -11.349 10.061 -32.370 1.00 93.69 520 TYR A O 1
ATOM 4158 N N . MET A 1 521 ? -13.092 9.967 -30.981 1.00 94.88 521 MET A N 1
ATOM 4159 C CA . MET A 1 521 ? -12.377 9.334 -29.876 1.00 94.88 521 MET A CA 1
ATOM 4160 C C . MET A 1 521 ? -12.843 7.896 -29.702 1.00 94.88 521 MET A C 1
ATOM 4162 O O . MET A 1 521 ? -14.043 7.624 -29.720 1.00 94.88 521 MET A O 1
ATOM 4166 N N . ILE A 1 522 ? -11.891 6.999 -29.475 1.00 95.50 522 ILE A N 1
ATOM 4167 C CA . ILE A 1 522 ? -12.092 5.611 -29.074 1.00 95.50 522 ILE A CA 1
ATOM 4168 C C . ILE A 1 522 ? -11.729 5.502 -27.592 1.00 95.50 522 ILE A C 1
ATOM 4170 O O . ILE A 1 522 ? -10.635 5.882 -27.186 1.00 95.50 522 ILE A O 1
ATOM 4174 N N . MET A 1 523 ? -12.646 4.973 -26.791 1.00 96.19 523 MET A N 1
ATOM 4175 C CA . MET A 1 523 ? -12.497 4.712 -25.363 1.00 96.19 523 MET A CA 1
ATOM 4176 C C . MET A 1 523 ? -12.503 3.199 -25.146 1.00 96.19 523 MET A C 1
ATOM 4178 O O . MET A 1 523 ? -13.522 2.536 -25.354 1.00 96.19 523 MET A O 1
ATOM 4182 N N . ILE A 1 524 ? -11.362 2.654 -24.737 1.00 96.44 524 ILE A N 1
ATOM 4183 C CA . ILE A 1 524 ? -11.136 1.219 -24.573 1.00 96.44 524 ILE A CA 1
ATOM 4184 C C . ILE A 1 524 ? -10.963 0.925 -23.079 1.00 96.44 524 ILE A C 1
ATOM 4186 O O . ILE A 1 524 ? -10.013 1.433 -22.474 1.00 96.44 524 ILE A O 1
ATOM 4190 N N . PRO A 1 525 ? -11.840 0.128 -22.446 1.00 96.62 525 PRO A N 1
ATOM 4191 C CA . PRO A 1 525 ? -11.614 -0.315 -21.076 1.00 96.62 525 PRO A CA 1
ATOM 4192 C C . PRO A 1 525 ? -10.303 -1.100 -20.984 1.00 96.62 525 PRO A C 1
ATOM 4194 O O . PRO A 1 525 ? -10.001 -1.936 -21.833 1.00 96.62 525 PRO A O 1
ATOM 4197 N N . ALA A 1 526 ? -9.512 -0.823 -19.957 1.00 95.69 526 ALA A N 1
ATOM 4198 C CA . ALA A 1 526 ? -8.203 -1.424 -19.762 1.00 95.69 526 ALA A CA 1
ATOM 4199 C C . ALA A 1 526 ? -8.081 -1.960 -18.340 1.00 95.69 526 ALA A C 1
ATOM 4201 O O . ALA A 1 526 ? -8.562 -1.341 -17.388 1.00 95.69 526 ALA A O 1
ATOM 4202 N N . THR A 1 527 ? -7.399 -3.089 -18.192 1.00 95.88 527 THR A N 1
ATOM 4203 C CA . THR A 1 527 ? -7.182 -3.729 -16.896 1.00 95.88 527 THR A CA 1
ATOM 4204 C C . THR A 1 527 ? -5.743 -4.176 -16.724 1.00 95.88 527 THR A C 1
ATOM 4206 O O . THR A 1 527 ? -5.056 -4.496 -17.693 1.00 95.88 527 THR A O 1
ATOM 4209 N N . ILE A 1 528 ? -5.292 -4.222 -15.476 1.00 94.75 528 ILE A N 1
ATOM 4210 C CA . ILE A 1 528 ? -4.030 -4.855 -15.099 1.00 94.75 528 ILE A CA 1
ATOM 4211 C C . ILE A 1 528 ? -4.192 -5.507 -13.727 1.00 94.75 528 ILE A C 1
ATOM 4213 O O . ILE A 1 528 ? -4.712 -4.900 -12.789 1.00 94.75 528 ILE A O 1
ATOM 4217 N N . SER A 1 529 ? -3.782 -6.769 -13.609 1.00 95.19 529 SER A N 1
ATOM 4218 C CA . SER A 1 529 ? -3.782 -7.484 -12.332 1.00 95.19 529 SER A CA 1
ATOM 4219 C C . SER A 1 529 ? -2.485 -7.240 -11.570 1.00 95.19 529 SER A C 1
ATOM 4221 O O . SER A 1 529 ? -1.418 -7.168 -12.175 1.00 95.19 529 SER A O 1
ATOM 4223 N N . TYR A 1 530 ? -2.570 -7.179 -10.247 1.00 95.44 530 TYR A N 1
ATOM 4224 C CA . TYR A 1 530 ? -1.431 -7.076 -9.337 1.00 95.44 530 TYR A CA 1
ATOM 4225 C C . TYR A 1 530 ? -1.728 -7.798 -8.010 1.00 95.44 530 TYR A C 1
ATOM 4227 O O . TYR A 1 530 ? -2.822 -8.342 -7.820 1.00 95.44 530 TYR A O 1
ATOM 4235 N N . GLY A 1 531 ? -0.788 -7.796 -7.058 1.00 93.50 531 GLY A N 1
ATOM 4236 C CA . GLY A 1 531 ? -0.895 -8.573 -5.817 1.00 93.50 531 GLY A CA 1
ATOM 4237 C C . GLY A 1 531 ? -2.154 -8.295 -4.979 1.00 93.50 531 GLY A C 1
ATOM 4238 O O . GLY A 1 531 ? -2.638 -9.191 -4.282 1.00 93.50 531 GLY A O 1
ATOM 4239 N N . TRP A 1 532 ? -2.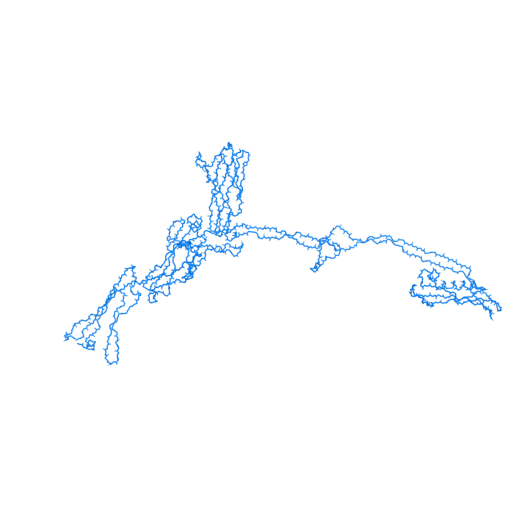720 -7.087 -5.072 1.00 95.12 532 TRP A N 1
ATOM 4240 C CA . TRP A 1 532 ? -3.922 -6.665 -4.339 1.00 95.12 532 TRP A CA 1
ATOM 4241 C C . TRP A 1 532 ? -5.194 -6.569 -5.198 1.00 95.12 532 TRP A C 1
ATOM 4243 O O . TRP A 1 532 ? -6.193 -6.032 -4.726 1.00 95.12 532 TRP A O 1
ATOM 4253 N N . GLY A 1 533 ? -5.215 -7.126 -6.414 1.00 94.81 533 GLY A N 1
ATOM 4254 C CA . GLY A 1 533 ? -6.437 -7.248 -7.219 1.00 94.81 533 GLY A CA 1
ATOM 4255 C C . GLY A 1 533 ? -6.267 -6.823 -8.674 1.00 94.81 533 GLY A C 1
ATOM 4256 O O . GLY A 1 533 ? -5.236 -7.082 -9.286 1.00 94.81 533 GLY A O 1
ATOM 4257 N N . ILE A 1 534 ? -7.308 -6.214 -9.243 1.00 95.81 534 ILE A N 1
ATOM 4258 C CA . ILE A 1 534 ? -7.340 -5.766 -10.640 1.00 95.81 534 ILE A CA 1
ATOM 4259 C C . ILE A 1 534 ? -7.620 -4.269 -10.659 1.00 95.81 534 ILE A C 1
ATOM 4261 O O . ILE A 1 534 ? -8.623 -3.814 -10.111 1.00 95.81 534 ILE A O 1
ATOM 4265 N N . LEU A 1 535 ? -6.737 -3.518 -11.306 1.00 95.50 535 LEU A N 1
ATOM 4266 C CA . LEU A 1 535 ? -6.929 -2.103 -11.586 1.00 95.50 535 LEU A CA 1
ATOM 4267 C C . LEU A 1 535 ? -7.698 -1.956 -12.893 1.00 95.50 535 LEU A C 1
ATOM 4269 O O . LEU A 1 535 ? -7.437 -2.681 -13.851 1.00 95.50 535 LEU A O 1
ATOM 4273 N N . ASN A 1 536 ? -8.619 -0.997 -12.924 1.00 94.19 536 ASN A N 1
ATOM 4274 C CA . ASN A 1 536 ? -9.410 -0.660 -14.100 1.00 94.19 536 ASN A CA 1
ATOM 4275 C C . ASN A 1 536 ? -9.087 0.770 -14.533 1.00 94.19 536 ASN A C 1
ATOM 4277 O O . ASN A 1 536 ? -8.907 1.653 -13.693 1.00 94.19 536 ASN A O 1
ATOM 4281 N N . GLY A 1 537 ? -9.045 0.992 -15.839 1.00 93.56 537 GLY A N 1
ATOM 4282 C CA . GLY A 1 537 ? -8.858 2.295 -16.459 1.00 93.56 537 GLY A CA 1
ATOM 4283 C C . GLY A 1 537 ? -9.540 2.356 -17.821 1.00 93.56 537 GLY A C 1
ATOM 4284 O O . GLY A 1 537 ? -10.184 1.405 -18.266 1.00 93.56 537 GLY A O 1
ATOM 4285 N N . THR A 1 538 ? -9.417 3.490 -18.497 1.00 94.81 538 THR A N 1
ATOM 4286 C CA . THR A 1 538 ? -9.903 3.661 -19.869 1.00 94.81 538 THR A CA 1
ATOM 4287 C C . THR A 1 538 ? -8.805 4.295 -20.702 1.00 94.81 538 THR A C 1
ATOM 4289 O O . THR A 1 538 ? -8.344 5.392 -20.394 1.00 94.81 538 THR A O 1
ATOM 4292 N N . LEU A 1 539 ? -8.367 3.581 -21.736 1.00 95.25 539 LEU A N 1
ATOM 4293 C CA . LEU A 1 539 ? -7.422 4.073 -22.725 1.00 95.25 539 LEU A CA 1
ATOM 4294 C C . LEU A 1 539 ? -8.203 4.871 -23.763 1.00 95.25 539 LEU A C 1
ATOM 4296 O O . LEU A 1 539 ? -9.156 4.361 -24.351 1.00 95.25 539 LEU A O 1
ATOM 4300 N N . THR A 1 540 ? -7.789 6.109 -23.994 1.00 95.56 540 THR A N 1
ATOM 4301 C CA . THR A 1 540 ? -8.454 7.004 -24.939 1.00 95.56 540 THR A CA 1
ATOM 4302 C C . THR A 1 540 ? -7.530 7.278 -26.116 1.00 95.56 540 THR A C 1
ATOM 4304 O O . THR A 1 540 ? -6.410 7.746 -25.915 1.00 95.56 540 THR A O 1
ATOM 4307 N N . ILE A 1 541 ? -8.000 6.998 -27.331 1.00 95.50 541 ILE A N 1
ATOM 4308 C CA . ILE A 1 541 ? -7.264 7.197 -28.583 1.00 95.50 541 ILE A CA 1
ATOM 4309 C C . ILE A 1 541 ? -8.079 8.120 -29.489 1.00 95.50 541 ILE A C 1
ATOM 4311 O O . ILE A 1 541 ? -9.250 7.858 -29.758 1.00 95.50 541 ILE A O 1
ATOM 4315 N N . THR A 1 542 ? -7.459 9.181 -29.984 1.00 95.62 542 THR A N 1
ATOM 4316 C CA . THR A 1 542 ? -8.051 10.097 -30.962 1.00 95.62 542 THR A CA 1
ATOM 4317 C C . THR A 1 542 ? -7.753 9.624 -32.383 1.00 95.62 542 THR A C 1
ATOM 4319 O O . THR A 1 542 ? -6.594 9.447 -32.745 1.00 95.62 542 THR A O 1
ATOM 4322 N N . VAL A 1 543 ? -8.776 9.444 -33.211 1.00 93.31 543 VAL A N 1
ATOM 4323 C CA . VAL A 1 543 ? -8.639 9.060 -34.621 1.00 93.31 543 VAL A CA 1
ATOM 4324 C C . VAL A 1 543 ? -8.735 10.304 -35.488 1.00 93.31 543 VAL A C 1
ATOM 4326 O O . VAL A 1 543 ? -9.778 10.956 -35.524 1.00 93.31 543 VAL A O 1
ATOM 4329 N N . LYS A 1 544 ? -7.648 10.629 -36.184 1.00 91.56 544 LYS A N 1
ATOM 4330 C CA . LYS A 1 544 ? -7.537 11.805 -37.047 1.00 91.56 544 LYS A CA 1
ATOM 4331 C C . LYS A 1 544 ? -7.858 11.452 -38.502 1.00 91.56 544 LYS A C 1
ATOM 4333 O O . LYS A 1 544 ? -7.400 10.405 -38.966 1.00 91.56 544 LYS A O 1
ATOM 4338 N N . PRO A 1 545 ? -8.588 12.319 -39.226 1.00 87.38 545 PRO A N 1
ATOM 4339 C CA . PRO A 1 545 ? -8.785 12.159 -40.663 1.00 87.38 545 PRO A CA 1
ATOM 4340 C C . PRO A 1 545 ? -7.453 12.280 -41.422 1.00 87.38 545 PRO A C 1
ATOM 4342 O O . PRO A 1 545 ? -6.484 12.842 -40.898 1.00 87.38 545 PRO A O 1
ATOM 4345 N N . VAL A 1 546 ? -7.425 11.735 -42.643 1.00 75.31 546 VAL A N 1
ATOM 4346 C CA . VAL A 1 546 ? -6.273 11.799 -43.566 1.00 75.31 546 VAL A CA 1
ATOM 4347 C C . VAL A 1 546 ? -6.106 13.182 -44.167 1.00 75.31 546 VAL A C 1
ATOM 4349 O O . VAL A 1 546 ? -7.124 13.739 -44.639 1.00 75.31 546 VAL A O 1
#

pLDDT: mean 84.97, std 10.12, range [51.56, 98.12]

Organism: NCBI:txid28118

Secondary structure (DSSP, 8-state):
--HHHHHHHEEEEEEEEESTTSPPPEEEE---TTS---EEEE----HHHH----TT-EEEEEEEEEEEES-TT-SS-SEEEEEEEEEEEPPP-EEE--B-TTTB-TTSSEEEE-PPPPSSTT--GGG---EEE-TTTTBSS--EEET--TTTB-S---EEEEEEEEETTEEES--SSEEEES-GGG-EEEE-TT-HHHHHHHTSTT-EEEEEEEEEEBTTS-EEEEEEEEEEE--SEEE-PPS-EEEE--TTT-EEEE---TTSEEETT--B-EEEEEEEEEEEEEEEEE-TT---EEEE--EEEEEE--EEEEEEEEEEE-TTSEEEEEEEEEEE-SSTT---PEEEEEEEEEESSHHHHHHHHHHHHHHH---THHHH--SSSEEEEEEEEEEEE-SS-EEEEEEEEEEEE--EEEEEPPEEEEPPPPPPPPP-TTS-PPTT-EETTEEEEEEEEEEEEEEEEBHHHH------EE-TTS-EES-GGGTTPPPTTEEEEEETTEEEEEE-SSPPSS-EEEEEEEEEEETTEEEEEEEEEEEE--

Mean predicted aligned error: 17.7 Å

Sequence (546 aa):
MSHEEFWNTYEFLSATTTPMGITVPTLESGNSTDGQLTKKVCWKFTHREIGNLPVNSSKTLTAQLVLKNKVSTSSCPEKVIFTFEISVKRPALTLTVTENEQYWNTQKSAYNVNVAIPQNAHDVAENCIFDNAMGRQIWVNAPVLEGWDDCIFKSDKWNYRITAVIYNGERTTSFTGVQLTGARENARIILDKSDNRVKTALNSLNGLQAEIEMYTEAYNGDVYSLKNFLVNFIRPVNFNLPAGLSVKDAQDDGDVVNFQYNGLLTDWRNEMIIKEGTANIPYSQYDWVKDCGEIHGEWIPAYQKVVTPAKWEFETEEVTIQTGQLLYSATITLFTRPDIFSSSWSKYKSFTAQGRSAAEAQQNAMALAKAKEPNEDFYDGWDGTKAYRYTNLQEMTASSEVTFTTVTGITYTPATYETVEAEWKPILCNEKPVYDPSVVHQVGDKDGCWTWKEIKAFDMVQTGQYWNFYGPFGDVKLDLGNVKTNLQYNNYQLPVSVTLEQIGNTVKYVNVGSPIKDEYMIMIPATISYGWGILNGTLTITVKPV

Nearest PDB structures (foldseek):
  5e4q-assembly1_A  TM=2.215E-01  e=6.722E-02  Mus musculus
  7vrp-assembly1_A  TM=9.545E-02  e=4.458E-02  Infectious bursal disease virus
  7vrp-assembly1_J  TM=9.512E-02  e=6.722E-02  Infectious bursal disease virus
  2df7-assembly1_O  TM=9.104E-02  e=3.472E-01  Infectious bursal disease virus
  5hd2-assembly1_A-2  TM=9.970E-02  e=3.873E+00  Bacillus thuringiensis